Protein AF-A0A7W1KQZ9-F1 (afdb_monomer_lite)

pLDDT: mean 93.73, std 7.87, range [43.22, 98.88]

Sequence (429 aa):
MRDSRAAVDFYFKEILDGYLRNARKTSDSFAVCDFPDGTLLKSCIAKSGKTYVSVARMLPALAAWVAGGREPLTFAVDGHSFNLVEVLRQSFTNAFDPKHPDYWQEARRDKPSQHQVEAALVAWSLWLLGDKLLATLTSAERSNIQAWLASCTHVPERDNNHAWFSAINQATRLALSKRWKEFSGDEEWMLADVKAMDTLAASAGTDGWYSDSKVEFVYDYYNFWTYASHFLYWNRIMGARYPELSARFVKRLKLFLETAPHFFAADGGHVLFGRSLIYRWSVLMPLVEAYAQGMWPHSPGLLHAIVRRNLEFHWRLGAFDKERGKLRENFTPHGSRDIREMYIDNGHPYWCMQAFSLYLLPERDAFWTPREEALPIERADYRIPFKGARMMLVGTKRSGHVRWLQSQNEPRKKVRYRDQYIKFAYSSH

Secondary structure (DSSP, 8-state):
---HHHHHHHHHHHHHHHHHHHHHHH-TTSS--PPTT----TTSB-TTSSBSHHHHHHHHHHHHHHHTT-S-SEEEETTEEEEHHHHHHHHHHHHH-TTSTT---PPPSSS--HHHHHHHHHHHHHHHHTHHHHTTS-HHHHHHHHHHHHHTTSS---SSTHHHHHHHHHHHHHHHTTT-TT----HHHHHHHHHHHHHTBSSTTSSS-B-SSSSS----HHHHHHHHHHHHHHHHHHGGG-HHHHHHHHHHHHHHHHHGGGGB-TTS-B---SS-GGGGGGGGHHHHHHHHTT---S-HHHHHHHHHHHHHHHHHTT-EETTTTEE-TTSSTT--GGGS-TT--TTGGGGGGGGGGGGGS-TT-TTTS--PPPPHHHH--EEEEETTTTEEEEEETTTTEEEEEES----SS-GGGHHHH--SEEE--

Radius of gyration: 20.42 Å; chains: 1; bounding box: 50×48×54 Å

Foldseek 3Di:
DPQLVVLVVVLVVLLVLLQVVQLVVQDPLLQFGDFPVWFADPLQAFLLSGGRLLSLLQLLLLLLCVLLVHDDQWDQHPNDIDRSLVSNLSNQQQCQPPPHSRDRDFADLPDDTCLLVSLLSVLLSCLSCPCVRPVVDDLVSLLSSQRRLVSSQNDDDLFFLSLLSNLSSQLSLCLNCVPRVSGHHDPVSNVSSLVSLVLQFQPPPFQLFGARGNPFLADFLCRLLSSLLSLLSSCVRCCVVPVPSNVSNLVSNLSNLVCLLLQAFQQLFGWQFDALSLLQQSSLLSQLSCVVVVSRPDDLQSNSLNNSSSSVNLVVQQQADSVSSAGDCQSHPPGDVLNHDPPDIRSSNSNNSSSSSNSNDHPPDCNSVDDHDGGPLCVDWDWDQRPRSQWIWTRHNVVRKIKIAHPDHDDPPDPSCCVSTPDRMTISD

Structure (mmCIF, N/CA/C/O backbone):
data_AF-A0A7W1KQZ9-F1
#
_entry.id   AF-A0A7W1KQZ9-F1
#
loop_
_atom_site.group_PDB
_atom_site.id
_atom_site.type_symbol
_atom_site.label_atom_id
_atom_site.label_alt_id
_atom_site.label_comp_id
_atom_site.label_asym_id
_atom_site.label_entity_id
_atom_site.label_seq_id
_atom_site.pdbx_PDB_ins_code
_atom_site.Cartn_x
_atom_site.Cartn_y
_atom_site.Cartn_z
_atom_site.occupancy
_atom_site.B_iso_or_equiv
_atom_site.auth_seq_id
_atom_site.auth_comp_id
_atom_site.auth_asym_id
_atom_site.auth_atom_id
_atom_site.pdbx_PDB_model_num
ATOM 1 N N . MET A 1 1 ? -11.182 -16.379 -23.018 1.00 43.22 1 MET A N 1
ATOM 2 C CA . MET A 1 1 ? -10.742 -15.296 -22.117 1.00 43.22 1 MET A CA 1
ATOM 3 C C . MET A 1 1 ? -11.434 -15.531 -20.791 1.00 43.22 1 MET A C 1
ATOM 5 O O . MET A 1 1 ? -12.653 -15.457 -20.762 1.00 43.22 1 MET A O 1
ATOM 9 N N . ARG A 1 2 ? -10.708 -15.936 -19.737 1.00 48.81 2 ARG A N 1
ATOM 10 C CA . ARG A 1 2 ? -11.266 -15.811 -18.381 1.00 48.81 2 ARG A CA 1
ATOM 11 C C . ARG A 1 2 ? -11.538 -14.324 -18.170 1.00 48.81 2 ARG A C 1
ATOM 13 O O . ARG A 1 2 ? -10.720 -13.521 -18.613 1.00 48.81 2 ARG A O 1
ATOM 20 N N . ASP A 1 3 ? -12.672 -13.988 -17.571 1.00 66.69 3 ASP A N 1
ATOM 21 C CA . ASP A 1 3 ? -12.960 -12.619 -17.157 1.00 66.69 3 ASP A CA 1
ATOM 22 C C . ASP A 1 3 ? -11.773 -12.112 -16.317 1.00 66.69 3 ASP A C 1
ATOM 24 O O . ASP A 1 3 ? -11.438 -12.677 -15.274 1.00 66.69 3 ASP A O 1
ATOM 28 N N . SER A 1 4 ? -11.062 -11.122 -16.848 1.00 68.44 4 SER A N 1
ATOM 29 C CA . SER A 1 4 ? -9.857 -10.513 -16.281 1.00 68.44 4 SER A CA 1
ATOM 30 C C . SER A 1 4 ? -10.096 -10.024 -14.857 1.00 68.44 4 SER A C 1
ATOM 32 O O . SER A 1 4 ? -9.259 -10.212 -13.970 1.00 68.44 4 SER A O 1
ATOM 34 N N . ARG A 1 5 ? -11.291 -9.476 -14.625 1.00 82.88 5 ARG A N 1
ATOM 35 C CA . ARG A 1 5 ? -11.749 -9.033 -13.313 1.00 82.88 5 ARG A CA 1
ATOM 36 C C . ARG A 1 5 ? -11.900 -10.208 -12.356 1.00 82.88 5 ARG A C 1
ATOM 38 O O . ARG A 1 5 ? -11.412 -10.138 -11.233 1.00 82.88 5 ARG A O 1
ATOM 45 N N . ALA A 1 6 ? -12.470 -11.321 -12.820 1.00 83.88 6 ALA A N 1
ATOM 46 C CA . ALA A 1 6 ? -12.679 -12.509 -11.996 1.00 83.88 6 ALA A CA 1
ATOM 47 C C . ALA A 1 6 ? -11.370 -13.092 -11.430 1.00 83.88 6 ALA A C 1
ATOM 49 O O . ALA A 1 6 ? -11.375 -13.633 -10.326 1.00 83.88 6 ALA A O 1
ATOM 50 N N . ALA A 1 7 ? -10.244 -12.963 -12.142 1.00 85.56 7 ALA A N 1
ATOM 51 C CA . ALA A 1 7 ? -8.948 -13.429 -11.645 1.00 85.56 7 ALA A CA 1
ATOM 52 C C . ALA A 1 7 ? -8.425 -12.578 -10.474 1.00 85.56 7 ALA A C 1
ATOM 54 O O . ALA A 1 7 ? -8.003 -13.126 -9.458 1.00 85.56 7 ALA A O 1
ATOM 55 N N . VAL A 1 8 ? -8.468 -11.247 -10.594 1.00 92.12 8 VAL A N 1
ATOM 56 C CA . VAL A 1 8 ? -8.036 -10.332 -9.520 1.00 92.12 8 VAL A CA 1
ATOM 57 C C . VAL A 1 8 ? -8.971 -10.434 -8.314 1.00 92.12 8 VAL A C 1
ATOM 59 O O . VAL A 1 8 ? -8.503 -10.552 -7.178 1.00 92.12 8 VAL A O 1
ATOM 62 N N . ASP A 1 9 ? -10.281 -10.474 -8.571 1.00 94.38 9 ASP A N 1
ATOM 63 C CA . ASP A 1 9 ? -11.315 -10.678 -7.560 1.00 94.38 9 ASP A CA 1
ATOM 64 C C . ASP A 1 9 ? -11.090 -11.970 -6.774 1.00 94.38 9 ASP A C 1
ATOM 66 O O . ASP A 1 9 ? -11.242 -11.970 -5.556 1.00 94.38 9 ASP A O 1
ATOM 70 N N . PHE A 1 10 ? -10.723 -13.065 -7.448 1.00 95.62 10 PHE A N 1
ATOM 71 C CA . PHE A 1 10 ? -10.458 -14.345 -6.795 1.00 95.62 10 PHE A CA 1
ATOM 72 C C . PHE A 1 10 ? -9.357 -14.219 -5.733 1.00 95.62 10 PHE A C 1
ATOM 74 O O . PHE A 1 10 ? -9.575 -14.599 -4.584 1.00 95.62 10 PHE A O 1
ATOM 81 N N . TYR A 1 11 ? -8.207 -13.626 -6.075 1.00 96.75 11 TYR A N 1
ATOM 82 C CA . TYR A 1 11 ? -7.101 -13.474 -5.123 1.00 96.75 11 TYR A CA 1
ATOM 83 C C . TYR A 1 11 ? -7.473 -12.581 -3.938 1.00 96.75 11 TYR A C 1
ATOM 85 O O . TYR A 1 11 ? -7.179 -12.920 -2.793 1.00 96.75 11 TYR A O 1
ATOM 93 N N . PHE A 1 12 ? -8.151 -11.459 -4.197 1.00 97.69 12 PHE A N 1
ATOM 94 C CA . PHE A 1 12 ? -8.630 -10.577 -3.135 1.00 97.69 12 PHE A CA 1
ATOM 95 C C . PHE A 1 12 ? -9.619 -11.288 -2.205 1.00 97.69 12 PHE A C 1
ATOM 97 O O . PHE A 1 12 ? -9.464 -11.219 -0.989 1.00 97.69 12 PHE A O 1
ATOM 104 N N . LYS A 1 13 ? -10.616 -11.981 -2.770 1.00 97.31 13 LYS A N 1
ATOM 105 C CA . LYS A 1 13 ? -11.691 -12.636 -2.014 1.00 97.31 13 LYS A CA 1
ATOM 106 C C . LYS A 1 13 ? -11.172 -13.789 -1.157 1.00 97.31 13 LYS A C 1
ATOM 108 O O . LYS A 1 13 ? -11.596 -13.903 -0.015 1.00 97.31 13 LYS A O 1
ATOM 113 N N . GLU A 1 14 ? -10.218 -14.582 -1.645 1.00 97.88 14 GLU A N 1
ATOM 114 C CA . GLU A 1 14 ? -9.585 -15.639 -0.837 1.00 97.88 14 GLU A CA 1
ATOM 115 C C . GLU A 1 14 ? -8.793 -15.056 0.347 1.00 97.88 14 GLU A C 1
ATOM 117 O O . GLU A 1 14 ? -8.860 -15.575 1.461 1.00 97.88 14 GLU A O 1
ATOM 122 N N . ILE A 1 15 ? -8.072 -13.946 0.137 1.00 98.44 15 ILE A N 1
ATOM 123 C CA . ILE A 1 15 ? -7.356 -13.262 1.223 1.00 98.44 15 ILE A CA 1
ATOM 124 C C . ILE A 1 15 ? -8.344 -12.646 2.221 1.00 98.44 15 ILE A C 1
ATOM 126 O O . ILE A 1 15 ? -8.136 -12.744 3.430 1.00 98.44 15 ILE A O 1
ATOM 130 N N . LEU A 1 16 ? -9.419 -12.031 1.723 1.00 98.50 16 LEU A N 1
ATOM 131 C CA . LEU A 1 16 ? -10.475 -11.438 2.535 1.00 98.50 16 LEU A CA 1
ATOM 132 C C . LEU A 1 16 ? -11.177 -12.487 3.405 1.00 98.50 16 LEU A C 1
ATOM 134 O O . LEU A 1 16 ? -11.360 -12.249 4.594 1.00 98.50 16 LEU A O 1
ATOM 138 N N . ASP A 1 17 ? -11.521 -13.642 2.837 1.00 98.12 17 ASP A N 1
ATOM 139 C CA . ASP A 1 17 ? -12.097 -14.780 3.559 1.00 98.12 17 ASP A CA 1
ATOM 140 C C . ASP A 1 17 ? -11.186 -15.218 4.718 1.00 98.12 17 ASP A C 1
ATOM 142 O O . ASP A 1 17 ? -11.606 -15.252 5.877 1.00 98.12 17 ASP A O 1
ATOM 146 N N . GLY A 1 18 ? -9.899 -15.442 4.429 1.00 98.31 18 GLY A N 1
ATOM 147 C CA . GLY A 1 18 ? -8.902 -15.779 5.443 1.00 98.31 18 GLY A CA 1
ATOM 148 C C . GLY A 1 18 ? -8.746 -14.708 6.527 1.00 98.31 18 GLY A C 1
ATOM 149 O O . GLY A 1 18 ? -8.662 -15.035 7.714 1.00 98.31 18 GLY A O 1
ATOM 150 N N . TYR A 1 19 ? -8.753 -13.431 6.143 1.00 98.62 19 TYR A N 1
ATOM 151 C CA . TYR A 1 19 ? -8.694 -12.312 7.078 1.00 98.62 19 TYR A CA 1
ATOM 152 C C . TYR A 1 19 ? -9.928 -12.247 7.981 1.00 98.62 19 TYR A C 1
ATOM 154 O O . TYR A 1 19 ? -9.767 -12.206 9.195 1.00 98.62 19 TYR A O 1
ATOM 162 N N . LEU A 1 20 ? -11.145 -12.279 7.429 1.00 98.44 20 LEU A N 1
ATOM 163 C CA . LEU A 1 20 ? -12.385 -12.163 8.207 1.00 98.44 20 LEU A CA 1
ATOM 164 C C . LEU A 1 20 ? -12.542 -13.319 9.201 1.00 98.44 20 LEU A C 1
ATOM 166 O O . LEU A 1 20 ? -12.874 -13.083 10.365 1.00 98.44 20 LEU A O 1
ATOM 170 N N . ARG A 1 21 ? -12.216 -14.547 8.772 1.00 97.88 21 ARG A N 1
ATOM 171 C CA . ARG A 1 21 ? -12.151 -15.731 9.641 1.00 97.88 21 ARG A CA 1
ATOM 172 C C . ARG A 1 21 ? -11.222 -15.498 10.834 1.00 97.88 21 ARG A C 1
ATOM 174 O O . ARG A 1 21 ? -11.617 -15.692 11.984 1.00 97.88 21 ARG A O 1
ATOM 181 N N . ASN A 1 22 ? -9.982 -15.083 10.570 1.00 98.50 22 ASN A N 1
ATOM 182 C CA . ASN A 1 22 ? -8.967 -14.920 11.611 1.00 98.50 22 ASN A CA 1
ATOM 183 C C . ASN A 1 22 ? -9.210 -13.688 12.496 1.00 98.50 22 ASN A C 1
ATOM 185 O O . ASN A 1 22 ? -9.007 -13.768 13.708 1.00 98.50 22 ASN A O 1
ATOM 189 N N . ALA A 1 23 ? -9.701 -12.583 11.935 1.00 98.19 23 ALA A N 1
ATOM 190 C CA . ALA A 1 23 ? -10.053 -11.379 12.680 1.00 98.19 23 ALA A CA 1
ATOM 191 C C . ALA A 1 23 ? -11.159 -11.685 13.695 1.00 98.19 23 ALA A C 1
ATOM 193 O O . ALA A 1 23 ? -10.961 -11.458 14.886 1.00 98.19 23 ALA A O 1
ATOM 194 N N . ARG A 1 24 ? -12.252 -12.329 13.260 1.00 97.06 24 ARG A N 1
ATOM 195 C CA . ARG A 1 24 ? -13.345 -12.744 14.154 1.00 97.06 24 ARG A CA 1
ATOM 196 C C . ARG A 1 24 ? -12.874 -13.708 15.241 1.00 97.06 24 ARG A C 1
ATOM 198 O O . ARG A 1 24 ? -13.235 -13.547 16.400 1.00 97.06 24 ARG A O 1
ATOM 205 N N . LYS A 1 25 ? -12.035 -14.689 14.890 1.00 97.44 25 LYS A N 1
ATOM 206 C CA . LYS A 1 25 ? -11.445 -15.619 15.869 1.00 97.44 25 LYS A CA 1
ATOM 207 C C . LYS A 1 25 ? -10.564 -14.901 16.901 1.00 97.44 25 LYS A C 1
ATOM 209 O O . LYS A 1 25 ? -10.449 -15.359 18.034 1.00 97.44 25 LYS A O 1
ATOM 214 N N . THR A 1 26 ? -9.927 -13.801 16.506 1.00 98.00 26 THR A N 1
ATOM 215 C CA . THR A 1 26 ? -9.038 -13.015 17.367 1.00 98.00 26 THR A CA 1
ATOM 216 C C . THR A 1 26 ? -9.824 -12.111 18.314 1.00 98.00 26 THR A C 1
ATOM 218 O O . THR A 1 26 ? -9.519 -12.049 19.509 1.00 98.00 26 THR A O 1
ATOM 221 N N . SER A 1 27 ? -10.801 -11.370 17.791 1.00 97.19 27 SER A N 1
ATOM 222 C CA . SER A 1 27 ? -11.651 -10.458 18.556 1.00 97.19 27 SER A CA 1
ATOM 223 C C . SER A 1 27 ? -12.900 -10.072 17.762 1.00 97.19 27 SER A C 1
ATOM 225 O O . SER A 1 27 ? -12.811 -9.785 16.569 1.00 97.19 27 SER A O 1
ATOM 227 N N . ASP A 1 28 ? -14.044 -9.942 18.437 1.00 93.00 28 ASP A N 1
ATOM 228 C CA . ASP A 1 28 ? -15.281 -9.419 17.832 1.00 93.00 28 ASP A CA 1
ATOM 229 C C . ASP A 1 28 ? -15.193 -7.923 17.466 1.00 93.00 28 ASP A C 1
ATOM 231 O O . ASP A 1 28 ? -16.099 -7.379 16.841 1.00 93.00 28 ASP A O 1
ATOM 235 N N . SER A 1 29 ? -14.106 -7.241 17.842 1.00 97.25 29 SER A N 1
ATOM 236 C CA . SER A 1 29 ? -13.918 -5.809 17.592 1.00 97.25 29 SER A CA 1
ATOM 237 C C . SER A 1 29 ? -13.455 -5.464 16.176 1.00 97.25 29 SER A C 1
ATOM 239 O O . SER A 1 29 ? -13.554 -4.300 15.784 1.00 97.25 29 SER A O 1
ATOM 241 N N . PHE A 1 30 ? -12.874 -6.430 15.452 1.00 98.25 30 PHE A N 1
ATOM 242 C CA . PHE A 1 30 ? -12.133 -6.234 14.195 1.00 98.25 30 PHE A CA 1
ATOM 243 C C . PHE A 1 30 ? -11.003 -5.189 14.255 1.00 98.25 30 PHE A C 1
ATOM 245 O O . PHE A 1 30 ? -10.480 -4.790 13.215 1.00 98.25 30 PHE A O 1
ATOM 252 N N . ALA A 1 31 ? -10.591 -4.747 15.446 1.00 98.56 31 ALA A N 1
ATOM 253 C CA . ALA A 1 31 ? -9.458 -3.840 15.624 1.00 98.56 31 ALA A CA 1
ATOM 254 C C . ALA A 1 31 ? -8.115 -4.586 15.663 1.00 98.56 31 ALA A C 1
ATOM 256 O O . ALA A 1 31 ? -7.066 -3.980 15.484 1.00 98.56 31 ALA A O 1
ATOM 257 N N . VAL A 1 32 ? -8.123 -5.901 15.875 1.00 98.75 32 VAL A N 1
ATOM 258 C CA . VAL A 1 32 ? -6.921 -6.743 15.951 1.00 98.75 32 VAL A CA 1
ATOM 259 C C . VAL A 1 32 ? -7.143 -8.068 15.225 1.00 98.75 32 VAL A C 1
ATOM 261 O O . VAL A 1 32 ? -8.269 -8.556 15.147 1.00 98.75 32 VAL A O 1
ATOM 264 N N . CYS A 1 33 ? -6.074 -8.659 14.693 1.00 98.56 33 CYS A N 1
ATOM 265 C CA . CYS A 1 33 ? -6.129 -9.944 13.997 1.00 98.56 33 CYS A CA 1
ATOM 266 C C . CYS A 1 33 ? -4.799 -10.698 14.131 1.00 98.56 33 CYS A C 1
ATOM 268 O O . CYS A 1 33 ? -3.789 -10.305 13.545 1.00 98.56 33 CYS A O 1
ATOM 270 N N . ASP A 1 34 ? -4.812 -11.827 14.830 1.00 98.31 34 ASP A N 1
ATOM 271 C CA . ASP A 1 34 ? -3.669 -12.719 14.951 1.00 98.31 34 ASP A CA 1
ATOM 272 C C . ASP A 1 34 ? -3.818 -13.880 13.974 1.00 98.31 34 ASP A C 1
ATOM 274 O O . ASP A 1 34 ? -4.737 -14.695 14.053 1.00 98.31 34 ASP A O 1
ATOM 278 N N . PHE A 1 35 ? -2.880 -13.979 13.035 1.00 97.88 35 PHE A N 1
ATOM 279 C CA . PHE A 1 35 ? -2.848 -15.115 12.124 1.00 97.88 35 PHE A CA 1
ATOM 280 C C . PHE A 1 35 ? -2.197 -16.340 12.784 1.00 97.88 35 PHE A C 1
ATOM 282 O O . PHE A 1 35 ? -1.162 -16.176 13.443 1.00 97.88 35 PHE A O 1
ATOM 289 N N . PRO A 1 36 ? -2.704 -17.565 12.532 1.00 96.62 36 PRO A N 1
ATOM 290 C CA . PRO A 1 36 ? -2.141 -18.806 13.058 1.00 96.62 36 PRO A CA 1
ATOM 291 C C . PRO A 1 36 ? -0.635 -18.922 12.806 1.00 96.62 36 PRO A C 1
ATOM 293 O O . PRO A 1 36 ? -0.137 -18.574 11.726 1.00 96.62 36 PRO A O 1
ATOM 296 N N . ASP A 1 37 ? 0.090 -19.373 13.831 1.00 93.94 37 ASP A N 1
ATOM 297 C CA . ASP A 1 37 ? 1.554 -19.497 13.860 1.00 93.94 37 ASP A CA 1
ATOM 298 C C . ASP A 1 37 ? 2.302 -18.187 13.534 1.00 93.94 37 ASP A C 1
ATOM 300 O O . ASP A 1 37 ? 3.482 -18.195 13.184 1.00 93.94 37 ASP A O 1
ATOM 304 N N . GLY A 1 38 ? 1.627 -17.039 13.585 1.00 94.56 38 GLY A N 1
ATOM 305 C CA . GLY A 1 38 ? 2.190 -15.748 13.220 1.00 94.56 38 GLY A CA 1
ATOM 306 C C . GLY A 1 38 ? 3.306 -15.288 14.152 1.00 94.56 38 GLY A C 1
ATOM 307 O O . GLY A 1 38 ? 3.242 -15.510 15.357 1.00 94.56 38 GLY A O 1
ATOM 308 N N . THR A 1 39 ? 4.338 -14.624 13.623 1.00 95.50 39 THR A N 1
ATOM 309 C CA . THR A 1 39 ? 5.242 -13.867 14.499 1.00 95.50 39 THR A CA 1
ATOM 310 C C . THR A 1 39 ? 4.494 -12.682 15.095 1.00 95.50 39 THR A C 1
ATOM 312 O O . THR A 1 39 ? 3.793 -11.973 14.380 1.00 95.50 39 THR A O 1
ATOM 315 N N . LEU A 1 40 ? 4.678 -12.465 16.397 1.00 95.62 40 LEU A N 1
ATOM 316 C CA . LEU A 1 40 ? 4.142 -11.326 17.135 1.00 95.62 40 LEU A CA 1
ATOM 317 C C . LEU A 1 40 ? 5.302 -10.439 17.584 1.00 95.62 40 LEU A C 1
ATOM 319 O O . LEU A 1 40 ? 6.302 -10.934 18.112 1.00 95.62 40 LEU A O 1
ATOM 323 N N . LEU A 1 41 ? 5.171 -9.128 17.395 1.00 96.19 41 LEU A N 1
ATOM 324 C CA . LEU A 1 41 ? 6.164 -8.148 17.829 1.00 96.19 41 LEU A CA 1
ATOM 325 C C . LEU A 1 41 ? 5.541 -7.165 18.810 1.00 96.19 41 LEU A C 1
ATOM 327 O O . LEU A 1 41 ? 4.501 -6.582 18.535 1.00 96.19 41 LEU A O 1
ATOM 331 N N . LYS A 1 42 ? 6.232 -6.895 19.924 1.00 93.94 42 LYS A N 1
ATOM 332 C CA . LYS A 1 42 ? 5.755 -5.961 20.963 1.00 93.94 42 LYS A CA 1
ATOM 333 C C . LYS A 1 42 ? 5.477 -4.544 20.447 1.00 93.94 42 LYS A C 1
ATOM 335 O O . LYS A 1 42 ? 4.721 -3.812 21.067 1.00 93.94 42 LYS A O 1
ATOM 340 N N . SER A 1 43 ? 6.106 -4.136 19.346 1.00 93.12 43 SER A N 1
ATOM 341 C CA . SER A 1 43 ? 5.864 -2.838 18.707 1.00 93.12 43 SER A CA 1
ATOM 342 C C . SER A 1 43 ? 4.584 -2.789 17.864 1.00 93.12 43 SER A C 1
ATOM 344 O O . SER A 1 43 ? 4.218 -1.708 17.416 1.00 93.12 43 SER A O 1
ATOM 346 N N . CYS A 1 44 ? 3.936 -3.933 17.636 1.00 96.50 44 CYS A N 1
ATOM 347 C CA . CYS A 1 44 ? 2.839 -4.121 16.684 1.00 96.50 44 CYS A CA 1
ATOM 348 C C . CYS A 1 44 ? 1.551 -4.648 17.349 1.00 96.50 44 CYS A C 1
ATOM 350 O O . CYS A 1 44 ? 0.631 -5.081 16.655 1.00 96.50 44 CYS A O 1
ATOM 352 N N . ILE A 1 45 ? 1.482 -4.623 18.686 1.00 97.12 45 ILE A N 1
ATOM 353 C CA . ILE A 1 45 ? 0.343 -5.121 19.468 1.00 97.12 45 ILE A CA 1
ATOM 354 C C . ILE A 1 45 ? -0.474 -3.985 20.088 1.00 97.12 45 ILE A C 1
ATOM 356 O O . ILE A 1 45 ? 0.070 -2.969 20.522 1.00 97.12 45 ILE A O 1
ATOM 360 N N . ALA A 1 46 ? -1.787 -4.185 20.136 1.00 98.12 46 ALA A N 1
ATOM 361 C CA . ALA A 1 46 ? -2.728 -3.335 20.849 1.00 98.12 46 ALA A CA 1
ATOM 362 C C . ALA A 1 46 ? -2.624 -3.549 22.370 1.00 98.12 46 ALA A C 1
ATOM 364 O O . ALA A 1 46 ? -1.889 -4.416 22.854 1.00 98.12 46 ALA A O 1
ATOM 365 N N . LYS A 1 47 ? -3.411 -2.793 23.140 1.00 98.00 47 LYS A N 1
ATOM 366 C CA . LYS A 1 47 ? -3.518 -2.917 24.604 1.00 98.00 47 LYS A CA 1
ATOM 367 C C . LYS A 1 47 ? -3.856 -4.345 25.065 1.00 98.00 47 LYS A C 1
ATOM 369 O O . LYS A 1 47 ? -3.391 -4.767 26.120 1.00 98.00 47 LYS A O 1
ATOM 374 N N . SER A 1 48 ? -4.602 -5.104 24.265 1.00 97.81 48 SER A N 1
ATOM 375 C CA . SER A 1 48 ? -4.959 -6.504 24.526 1.00 97.81 48 SER A CA 1
ATOM 376 C C . SER A 1 48 ? -3.820 -7.504 24.302 1.00 97.81 48 SER A C 1
ATOM 378 O O . SER A 1 48 ? -3.982 -8.684 24.602 1.00 97.81 48 SER A O 1
ATOM 380 N N . GLY A 1 49 ? -2.678 -7.064 23.765 1.00 97.44 49 GLY A N 1
ATOM 381 C CA . GLY A 1 49 ? -1.551 -7.926 23.408 1.00 97.44 49 GLY A CA 1
ATOM 382 C C . GLY A 1 49 ? -1.669 -8.609 22.041 1.00 97.44 49 GLY A C 1
ATOM 383 O O . GLY A 1 49 ? -0.766 -9.353 21.668 1.00 97.44 49 GLY A O 1
ATOM 384 N N . LYS A 1 50 ? -2.747 -8.336 21.297 1.00 98.12 50 LYS A N 1
ATOM 385 C CA . LYS A 1 50 ? -3.038 -8.885 19.961 1.00 98.12 50 LYS A CA 1
ATOM 386 C C . LYS A 1 50 ? -2.542 -7.947 18.861 1.00 98.12 50 LYS A C 1
ATOM 388 O O . LYS A 1 50 ? -2.471 -6.734 19.076 1.00 98.12 50 LYS A O 1
ATOM 393 N N . THR A 1 51 ? -2.216 -8.472 17.684 1.00 97.94 51 THR A N 1
ATOM 394 C CA . THR A 1 51 ? -1.629 -7.679 16.597 1.00 97.94 51 THR A CA 1
ATOM 395 C C . THR A 1 51 ? -2.632 -6.716 15.961 1.00 97.94 51 THR A C 1
ATOM 397 O O . THR A 1 51 ? -3.710 -7.125 15.528 1.00 97.94 51 THR A O 1
ATOM 400 N N . TYR A 1 52 ? -2.238 -5.446 15.820 1.00 98.38 52 TYR A N 1
ATOM 401 C CA . TYR A 1 52 ? -3.023 -4.432 15.105 1.00 98.38 52 TYR A CA 1
ATOM 402 C C . TYR A 1 52 ? -2.568 -4.193 13.659 1.00 98.38 52 TYR A C 1
ATOM 404 O O . TYR A 1 52 ? -3.368 -3.798 12.812 1.00 98.38 52 TYR A O 1
ATOM 412 N N . VAL A 1 53 ? -1.291 -4.439 13.337 1.00 97.56 53 VAL A N 1
ATOM 413 C CA . VAL A 1 53 ? -0.748 -4.113 12.003 1.00 97.56 53 VAL A CA 1
ATOM 414 C C . VAL A 1 53 ? -1.360 -4.971 10.889 1.00 97.56 53 VAL A C 1
ATOM 416 O O . VAL A 1 53 ? -1.438 -4.537 9.744 1.00 97.56 53 VAL A O 1
ATOM 419 N N . SER A 1 54 ? -1.849 -6.170 11.216 1.00 96.75 54 SER A N 1
ATOM 420 C CA . SER A 1 54 ? -2.623 -7.031 10.312 1.00 96.75 54 SER A CA 1
ATOM 421 C C . SER A 1 54 ? -3.929 -6.371 9.870 1.00 96.75 54 SER A C 1
ATOM 423 O O . SER A 1 54 ? -4.270 -6.419 8.690 1.00 96.75 54 SER A O 1
ATOM 425 N N . VAL A 1 55 ? -4.623 -5.705 10.796 1.00 98.62 55 VAL A N 1
ATOM 426 C CA . VAL A 1 55 ? -5.832 -4.928 10.510 1.00 98.62 55 VAL A CA 1
ATOM 427 C C . VAL A 1 55 ? -5.468 -3.670 9.736 1.00 98.62 55 VAL A C 1
ATOM 429 O O . VAL A 1 55 ? -6.010 -3.457 8.653 1.00 98.62 55 VAL A O 1
ATOM 432 N N . ALA A 1 56 ? -4.496 -2.885 10.220 1.00 98.50 56 ALA A N 1
ATOM 433 C CA . ALA A 1 56 ? -4.061 -1.643 9.572 1.00 98.50 56 ALA A CA 1
ATOM 434 C C . ALA A 1 56 ? -3.729 -1.828 8.083 1.00 98.50 56 ALA A C 1
ATOM 436 O O . ALA A 1 56 ? -4.102 -1.002 7.252 1.00 98.50 56 ALA A O 1
ATOM 437 N N . ARG A 1 57 ? -3.082 -2.946 7.734 1.00 97.81 57 ARG A N 1
ATOM 438 C CA . ARG A 1 57 ? -2.640 -3.247 6.365 1.00 97.81 57 ARG A CA 1
ATOM 439 C C . ARG A 1 57 ? -3.735 -3.826 5.472 1.00 97.81 57 ARG A C 1
ATOM 441 O O . ARG A 1 57 ? -3.589 -3.791 4.255 1.00 97.81 57 ARG A O 1
ATOM 448 N N . MET A 1 58 ? -4.850 -4.279 6.043 1.00 98.56 58 MET A N 1
ATOM 449 C CA . MET A 1 58 ? -6.058 -4.624 5.288 1.00 98.56 58 MET A CA 1
ATOM 450 C C . MET A 1 58 ? -6.919 -3.400 4.962 1.00 98.56 58 MET A C 1
ATOM 452 O O . MET A 1 58 ? -7.570 -3.391 3.913 1.00 98.56 58 MET A O 1
ATOM 456 N N . LEU A 1 59 ? -6.905 -2.362 5.813 1.00 98.75 59 LEU A N 1
ATOM 457 C CA . LEU A 1 59 ? -7.775 -1.187 5.666 1.00 98.75 59 LEU A CA 1
ATOM 458 C C . LEU A 1 59 ? -7.750 -0.569 4.256 1.00 98.75 59 LEU A C 1
ATOM 460 O O . LEU A 1 59 ? -8.841 -0.359 3.724 1.00 98.75 59 LEU A O 1
ATOM 464 N N . PRO A 1 60 ? -6.591 -0.344 3.594 1.00 98.31 60 PRO A N 1
ATOM 465 C CA . PRO A 1 60 ? -6.573 0.302 2.281 1.00 98.31 60 PRO A CA 1
ATOM 466 C C . PRO A 1 60 ? -7.369 -0.450 1.215 1.00 98.31 60 PRO A C 1
ATOM 468 O O . PRO A 1 60 ? -8.067 0.171 0.418 1.00 98.31 60 PRO A O 1
ATOM 471 N N . ALA A 1 61 ? -7.295 -1.784 1.205 1.00 98.50 61 ALA A N 1
ATOM 472 C CA . ALA A 1 61 ? -7.988 -2.602 0.215 1.00 98.50 61 ALA A CA 1
ATOM 473 C C . ALA A 1 61 ? -9.498 -2.649 0.470 1.00 98.50 61 ALA A C 1
ATOM 475 O O . ALA A 1 61 ? -10.288 -2.520 -0.464 1.00 98.50 61 ALA A O 1
ATOM 476 N N . LEU A 1 62 ? -9.899 -2.785 1.739 1.00 98.69 62 LEU A N 1
ATOM 477 C CA . LEU A 1 62 ? -11.307 -2.747 2.140 1.00 98.69 62 LEU A CA 1
ATOM 478 C C . LEU A 1 62 ? -11.925 -1.375 1.844 1.00 98.69 62 LEU A C 1
ATOM 480 O O . LEU A 1 62 ? -13.014 -1.285 1.278 1.00 98.69 62 LEU A O 1
ATOM 484 N N . ALA A 1 63 ? -11.205 -0.301 2.176 1.00 98.69 63 ALA A N 1
ATOM 485 C CA . ALA A 1 63 ? -11.619 1.062 1.884 1.00 98.69 63 ALA A CA 1
ATOM 486 C C . ALA A 1 63 ? -11.723 1.305 0.375 1.00 98.69 63 ALA A C 1
ATOM 488 O O . ALA A 1 63 ? -12.706 1.888 -0.067 1.00 98.69 63 ALA A O 1
ATOM 489 N N . ALA A 1 64 ? -10.770 0.818 -0.426 1.00 98.38 64 ALA A N 1
ATOM 490 C CA . ALA A 1 64 ? -10.825 0.916 -1.884 1.00 98.38 64 ALA A CA 1
ATOM 491 C C . ALA A 1 64 ? -12.017 0.157 -2.487 1.00 98.38 64 ALA A C 1
ATOM 493 O O . ALA A 1 64 ? -12.660 0.676 -3.397 1.00 98.38 64 ALA A O 1
ATOM 494 N N . TRP A 1 65 ? -12.348 -1.030 -1.967 1.00 98.19 65 TRP A N 1
ATOM 495 C CA . TRP A 1 65 ? -13.535 -1.789 -2.376 1.00 98.19 65 TRP 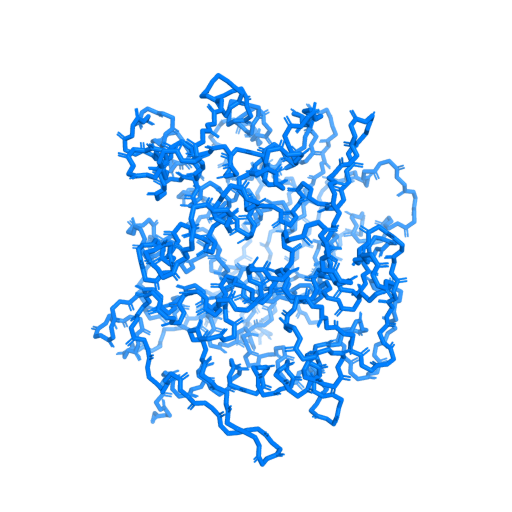A CA 1
ATOM 496 C C . TRP A 1 65 ? -14.824 -0.990 -2.134 1.00 98.19 65 TRP A C 1
ATOM 498 O O . TRP A 1 65 ? -15.620 -0.788 -3.052 1.00 98.19 65 TRP A O 1
ATOM 508 N N . VAL A 1 66 ? -15.000 -0.472 -0.915 1.00 98.12 66 VAL A N 1
ATOM 509 C CA . VAL A 1 66 ? -16.196 0.291 -0.522 1.00 98.12 66 VAL A CA 1
ATOM 510 C C . VAL A 1 66 ? -16.271 1.646 -1.234 1.00 98.12 66 VAL A C 1
ATOM 512 O O . VAL A 1 66 ? -17.318 2.016 -1.767 1.00 98.12 66 VAL A O 1
ATOM 515 N N . ALA A 1 67 ? -15.172 2.401 -1.268 1.00 97.50 67 ALA A N 1
ATOM 516 C CA . ALA A 1 67 ? -15.111 3.709 -1.920 1.00 97.50 67 ALA A CA 1
ATOM 517 C C . ALA A 1 67 ? -15.273 3.597 -3.442 1.00 97.50 67 ALA A C 1
ATOM 519 O O . ALA A 1 67 ? -15.915 4.451 -4.051 1.00 97.50 67 ALA A O 1
ATOM 520 N N . GLY A 1 68 ? -14.752 2.521 -4.037 1.00 95.94 68 GLY A N 1
ATOM 521 C CA . GLY A 1 68 ? -14.918 2.180 -5.448 1.00 95.94 68 GLY A CA 1
ATOM 522 C C . GLY A 1 68 ? -16.305 1.648 -5.820 1.00 95.94 68 GLY A C 1
ATOM 523 O O . GLY A 1 68 ? -16.540 1.380 -6.995 1.00 95.94 68 GLY A O 1
ATOM 524 N N . GLY A 1 69 ? -17.217 1.487 -4.851 1.00 95.31 69 GLY A N 1
ATOM 525 C CA . GLY A 1 69 ? -18.587 1.027 -5.092 1.00 95.31 69 GLY A CA 1
ATOM 526 C C . GLY A 1 69 ? -18.671 -0.420 -5.578 1.00 95.31 69 GLY A C 1
ATOM 527 O O . GLY A 1 69 ? -19.505 -0.731 -6.422 1.00 95.31 69 GLY A O 1
ATOM 528 N N . ARG A 1 70 ? -17.772 -1.290 -5.104 1.00 94.88 70 ARG A N 1
ATOM 529 C CA . ARG A 1 70 ? -17.722 -2.697 -5.515 1.00 94.88 70 ARG A CA 1
ATOM 530 C C . ARG A 1 70 ? -18.742 -3.545 -4.769 1.00 94.88 70 ARG A C 1
ATOM 532 O O . ARG A 1 70 ? -18.978 -3.349 -3.580 1.00 94.88 70 ARG A O 1
ATOM 539 N N . GLU A 1 71 ? -19.258 -4.550 -5.469 1.00 93.81 71 GLU A N 1
ATOM 540 C CA . GLU A 1 71 ? -20.191 -5.541 -4.937 1.00 93.81 71 GLU A CA 1
ATOM 541 C C . GLU A 1 71 ? -19.604 -6.967 -4.987 1.00 93.81 71 GLU A C 1
ATOM 543 O O . GLU A 1 71 ? -18.808 -7.283 -5.881 1.00 93.81 71 GLU A O 1
ATOM 548 N N . PRO A 1 72 ? -19.988 -7.856 -4.051 1.00 96.00 72 PRO A N 1
ATOM 549 C CA . PRO A 1 72 ? -20.905 -7.597 -2.938 1.00 96.00 72 PRO A CA 1
ATOM 550 C C . PRO A 1 72 ? -20.250 -6.781 -1.806 1.00 96.00 72 PRO A C 1
ATOM 552 O O . PRO A 1 72 ? -19.034 -6.824 -1.624 1.00 96.00 72 PRO A O 1
ATOM 555 N N . LEU A 1 73 ? -21.051 -6.071 -1.007 1.00 97.38 73 LEU A N 1
ATOM 556 C CA . LEU A 1 73 ? -20.604 -5.501 0.279 1.00 97.38 73 LEU A CA 1
ATOM 557 C C . LEU A 1 73 ? -20.650 -6.499 1.444 1.00 97.38 73 LEU A C 1
ATOM 559 O O . LEU A 1 73 ? -20.027 -6.261 2.481 1.00 97.38 73 LEU A O 1
ATOM 563 N N . THR A 1 74 ? -21.381 -7.601 1.282 1.00 98.12 74 THR A N 1
ATOM 564 C CA . THR A 1 74 ? -21.561 -8.631 2.307 1.00 98.12 74 THR A CA 1
ATOM 565 C C . THR A 1 74 ? -20.955 -9.957 1.861 1.00 98.12 74 THR A C 1
ATOM 567 O O . THR A 1 74 ? -21.252 -10.450 0.775 1.00 98.12 74 THR A O 1
ATOM 570 N N . PHE A 1 75 ? -20.134 -10.548 2.727 1.00 97.56 75 PHE A N 1
ATOM 571 C CA . PHE A 1 75 ? -19.408 -11.792 2.484 1.00 97.56 75 PHE A CA 1
ATOM 572 C C . PHE A 1 75 ? -19.802 -12.842 3.520 1.00 97.56 75 PHE A C 1
ATOM 574 O O . PHE A 1 75 ? -19.871 -12.541 4.711 1.00 97.56 75 PHE A O 1
ATOM 581 N N . ALA A 1 76 ? -20.047 -14.071 3.070 1.00 97.19 76 ALA A N 1
ATOM 582 C CA . ALA A 1 76 ? -20.290 -15.209 3.946 1.00 97.19 76 ALA A CA 1
ATOM 583 C C . ALA A 1 76 ? -18.982 -15.983 4.155 1.00 97.19 76 ALA A C 1
ATOM 585 O O . ALA A 1 76 ? -18.417 -16.486 3.187 1.00 97.19 76 ALA A O 1
ATOM 586 N N . VAL A 1 77 ? -18.515 -16.075 5.401 1.00 95.50 77 VAL A N 1
ATOM 587 C CA . VAL A 1 77 ? -17.278 -16.773 5.789 1.00 95.50 77 VAL A CA 1
ATOM 588 C C . VAL A 1 77 ? -17.581 -17.643 7.005 1.00 95.50 77 VAL A C 1
ATOM 590 O O . VAL A 1 77 ? -18.092 -17.146 8.007 1.00 95.50 77 VAL A O 1
ATOM 593 N N . ASP A 1 78 ? -17.306 -18.945 6.908 1.00 92.69 78 ASP A N 1
ATOM 594 C CA . ASP A 1 78 ? -17.522 -19.942 7.971 1.00 92.69 78 ASP A CA 1
ATOM 595 C C . ASP A 1 78 ? -18.914 -19.863 8.641 1.00 92.69 78 ASP A C 1
ATOM 597 O O . ASP A 1 78 ? -19.053 -19.952 9.858 1.00 92.69 78 ASP A O 1
ATOM 601 N N . GLY A 1 79 ? -19.968 -19.655 7.842 1.00 93.38 79 GLY A N 1
ATOM 602 C CA . GLY A 1 79 ? -21.352 -19.556 8.329 1.00 93.38 79 GLY A CA 1
ATOM 603 C C . GLY A 1 79 ? -21.732 -18.203 8.949 1.00 93.38 79 GLY A C 1
ATOM 604 O O . GLY A 1 79 ? -22.872 -18.029 9.378 1.00 93.38 79 GLY A O 1
ATOM 605 N N . HIS A 1 80 ? -20.821 -17.229 8.965 1.00 95.62 80 HIS A N 1
ATOM 606 C CA . HIS A 1 80 ? -21.075 -15.863 9.417 1.00 95.62 80 HIS A CA 1
ATOM 607 C C . HIS A 1 80 ? -21.145 -14.884 8.242 1.00 95.62 80 HIS A C 1
ATOM 609 O O . HIS A 1 80 ? -20.453 -15.041 7.241 1.00 95.62 80 HIS A O 1
ATOM 615 N N . SER A 1 81 ? -21.976 -13.852 8.383 1.00 97.31 81 SER A N 1
ATOM 616 C CA . SER A 1 81 ? -22.138 -12.786 7.394 1.00 97.31 81 SER A CA 1
ATOM 617 C C . SER A 1 81 ? -21.398 -11.530 7.848 1.00 97.31 81 SER A C 1
ATOM 619 O O . SER A 1 81 ? -21.620 -11.050 8.959 1.00 97.31 81 SER A O 1
ATOM 621 N N . PHE A 1 82 ? -20.528 -10.999 6.993 1.00 98.06 82 PHE A N 1
ATOM 622 C CA . PHE A 1 82 ? -19.707 -9.821 7.260 1.00 98.06 82 PHE A CA 1
ATOM 623 C C . PHE A 1 82 ? -20.027 -8.735 6.243 1.00 98.06 82 PHE A C 1
ATOM 625 O O . PHE A 1 82 ? -19.758 -8.901 5.054 1.00 98.06 82 PHE A O 1
ATOM 632 N N . ASN A 1 83 ? -20.570 -7.610 6.703 1.00 97.94 83 ASN A N 1
ATOM 633 C CA . ASN A 1 83 ? -20.707 -6.419 5.875 1.00 97.94 83 ASN A CA 1
ATOM 634 C C . ASN A 1 83 ? -19.432 -5.572 5.989 1.00 97.94 83 ASN A C 1
ATOM 636 O O . ASN A 1 83 ? -19.070 -5.159 7.089 1.00 97.94 83 ASN A O 1
ATOM 640 N N . LEU A 1 84 ? -18.752 -5.300 4.872 1.00 97.88 84 LEU A N 1
ATOM 641 C CA . LEU A 1 84 ? -17.456 -4.612 4.897 1.00 97.88 84 LEU A CA 1
ATOM 642 C C . LEU A 1 84 ? -17.529 -3.178 5.431 1.00 97.88 84 LEU A C 1
ATOM 644 O O . LEU A 1 84 ? -16.557 -2.715 6.022 1.00 97.88 84 LEU A O 1
ATOM 648 N N . VAL A 1 85 ? -18.659 -2.485 5.259 1.00 97.81 85 VAL A N 1
ATOM 649 C CA . VAL A 1 85 ? -18.849 -1.139 5.823 1.00 97.81 85 VAL A CA 1
ATOM 650 C C . VAL A 1 85 ? -18.885 -1.213 7.347 1.00 97.81 85 VAL A C 1
ATOM 652 O O . VAL A 1 85 ? -18.220 -0.422 8.008 1.00 97.81 85 VAL A O 1
ATOM 655 N N . GLU A 1 86 ? -19.593 -2.198 7.904 1.00 97.88 86 GLU A N 1
ATOM 656 C CA . GLU A 1 86 ? -19.655 -2.403 9.354 1.00 97.88 86 GLU A CA 1
ATOM 657 C C . GLU A 1 86 ? -18.321 -2.896 9.923 1.00 97.88 86 GLU A C 1
ATOM 659 O O . GLU A 1 86 ? -17.883 -2.383 10.947 1.00 97.88 86 GLU A O 1
ATOM 664 N N . VAL A 1 87 ? -17.631 -3.816 9.236 1.00 98.31 87 VAL A N 1
ATOM 665 C CA . VAL A 1 87 ? -16.281 -4.258 9.631 1.00 98.31 87 VAL A CA 1
ATOM 666 C C . VAL A 1 87 ? -15.333 -3.063 9.700 1.00 98.31 87 VAL A C 1
ATOM 668 O O . VAL A 1 87 ? -14.660 -2.880 10.709 1.00 98.31 87 VAL A O 1
ATOM 671 N N . LEU A 1 88 ? -15.316 -2.205 8.673 1.00 98.56 88 LEU A N 1
ATOM 672 C CA . LEU A 1 88 ? -14.517 -0.979 8.683 1.00 98.56 88 LEU A CA 1
ATOM 673 C C . LEU A 1 88 ? -14.928 -0.050 9.827 1.00 98.56 88 LEU A C 1
ATOM 675 O O . LEU A 1 88 ? -14.063 0.430 10.557 1.00 98.56 88 LEU A O 1
ATOM 679 N N . ARG A 1 89 ? -16.231 0.185 10.019 1.00 98.50 89 ARG A N 1
ATOM 680 C CA . ARG A 1 89 ? -16.732 1.033 11.105 1.00 98.50 89 ARG A CA 1
ATOM 681 C C . ARG A 1 89 ? -16.234 0.538 12.463 1.00 98.50 89 ARG A C 1
ATOM 683 O O . ARG A 1 89 ? -15.646 1.325 13.195 1.00 98.50 89 ARG A O 1
ATOM 690 N N . GLN A 1 90 ? -16.394 -0.753 12.752 1.00 98.12 90 GLN A N 1
ATOM 691 C CA . GLN A 1 90 ? -15.947 -1.388 13.994 1.00 98.12 90 GLN A CA 1
ATOM 692 C C . GLN A 1 90 ? -14.427 -1.332 14.158 1.00 98.12 90 GLN A C 1
ATOM 694 O O . GLN A 1 90 ? -13.952 -0.938 15.224 1.00 98.12 90 GLN A O 1
ATOM 699 N N . SER A 1 91 ? -13.662 -1.646 13.105 1.00 98.44 91 SER A N 1
ATOM 700 C CA . SER A 1 91 ? -12.203 -1.527 13.127 1.00 98.44 91 SER A CA 1
ATOM 701 C C . SER A 1 91 ? -11.775 -0.117 13.534 1.00 98.44 91 SER A C 1
ATOM 703 O O . SER A 1 91 ? -10.963 0.017 14.440 1.00 98.44 91 SER A O 1
ATOM 705 N N . PHE A 1 92 ? -12.343 0.934 12.931 1.00 98.56 92 PHE A N 1
ATOM 706 C CA . PHE A 1 92 ? -12.000 2.319 13.273 1.00 98.56 92 PHE A CA 1
ATOM 707 C C . PHE A 1 92 ? -12.465 2.710 14.685 1.00 98.56 92 PHE A C 1
ATOM 709 O O . PHE A 1 92 ? -11.681 3.268 15.448 1.00 98.56 92 PHE A O 1
ATOM 716 N N . THR A 1 93 ? -13.708 2.428 15.078 1.00 98.25 93 THR A N 1
ATOM 717 C CA . THR A 1 93 ? -14.213 2.870 16.391 1.00 98.25 93 THR A CA 1
ATOM 718 C C . THR A 1 93 ? -13.494 2.178 17.545 1.00 98.25 93 THR A C 1
ATOM 720 O O . THR A 1 93 ? -13.152 2.825 18.532 1.00 98.25 93 THR A O 1
ATOM 723 N N . ASN A 1 94 ? -13.202 0.883 17.404 1.00 98.62 94 ASN A N 1
ATOM 724 C CA . ASN A 1 94 ? -12.604 0.081 18.471 1.00 98.62 94 ASN A CA 1
ATOM 725 C C . ASN A 1 94 ? -11.076 0.221 18.536 1.00 98.62 94 ASN A C 1
ATOM 727 O O . ASN A 1 94 ? -10.509 0.166 19.627 1.00 98.62 94 ASN A O 1
ATOM 731 N N . ALA A 1 95 ? -10.401 0.420 17.395 1.00 98.62 95 ALA A N 1
ATOM 732 C CA . ALA A 1 95 ? -8.948 0.606 17.351 1.00 98.62 95 ALA A CA 1
ATOM 733 C C . ALA A 1 95 ? -8.492 1.883 18.057 1.00 98.62 95 ALA A C 1
ATOM 735 O O . ALA A 1 95 ? -7.385 1.922 18.593 1.00 98.62 95 ALA A O 1
ATOM 736 N N . PHE A 1 96 ? -9.330 2.923 18.058 1.00 98.62 96 PHE A N 1
ATOM 737 C CA . PHE A 1 96 ? -8.941 4.253 18.522 1.00 98.62 96 PHE A CA 1
ATOM 738 C C . PHE A 1 96 ? -9.647 4.701 19.804 1.00 98.62 96 PHE A C 1
ATOM 740 O O . PHE A 1 96 ? -9.322 5.770 20.306 1.00 98.62 96 PHE A O 1
ATOM 747 N N . ASP A 1 97 ? -10.556 3.902 20.372 1.00 98.56 97 ASP A N 1
ATOM 748 C CA . ASP A 1 97 ? -11.143 4.172 21.690 1.00 98.56 97 ASP A CA 1
ATOM 749 C C . ASP A 1 97 ? -10.175 3.782 22.826 1.00 98.56 97 ASP A C 1
ATOM 751 O O . ASP A 1 97 ? -9.960 2.589 23.046 1.00 98.56 97 ASP A O 1
ATOM 755 N N . PRO A 1 98 ? -9.652 4.736 23.626 1.00 98.25 98 PRO A N 1
ATOM 756 C CA . PRO A 1 98 ? -8.724 4.445 24.724 1.00 98.25 98 PRO A CA 1
ATOM 757 C C . PRO A 1 98 ? -9.274 3.504 25.807 1.00 98.25 98 PRO A C 1
ATOM 759 O O . PRO A 1 98 ? -8.510 2.895 26.572 1.00 98.25 98 PRO A O 1
ATOM 762 N N . LYS A 1 99 ? -10.604 3.395 25.907 1.00 98.06 99 LYS A N 1
ATOM 763 C CA . LYS A 1 99 ? -11.283 2.517 26.865 1.00 98.06 99 LYS A CA 1
ATOM 764 C C . LYS A 1 99 ? -11.405 1.087 26.350 1.00 98.06 99 LYS A C 1
ATOM 766 O O . LYS A 1 99 ? -11.498 0.170 27.167 1.00 98.06 99 LYS A O 1
ATOM 771 N N . HIS A 1 100 ? -11.353 0.881 25.037 1.00 98.56 100 HIS A N 1
ATOM 772 C CA . HIS A 1 100 ? -11.522 -0.431 24.436 1.00 98.56 100 HIS A CA 1
ATOM 773 C C . HIS A 1 100 ? -10.303 -1.340 24.725 1.00 98.56 100 HIS A C 1
ATOM 775 O O . HIS A 1 100 ? -9.158 -0.873 24.709 1.00 98.56 100 HIS A O 1
ATOM 781 N N . PRO A 1 101 ? -10.492 -2.647 25.003 1.00 98.25 101 PRO A N 1
ATOM 782 C CA . PRO A 1 101 ? -9.380 -3.572 25.243 1.00 98.25 101 PRO A CA 1
ATOM 783 C C . PRO A 1 101 ? -8.411 -3.682 24.062 1.00 98.25 101 PRO A C 1
ATOM 785 O O . PRO A 1 101 ? -7.210 -3.808 24.270 1.00 98.25 101 PRO A O 1
ATOM 788 N N . ASP A 1 102 ? -8.924 -3.585 22.836 1.00 98.62 102 ASP A N 1
ATOM 789 C CA . ASP A 1 102 ? -8.135 -3.625 21.598 1.00 98.62 102 ASP A CA 1
ATOM 790 C C . ASP A 1 102 ? -7.679 -2.235 21.115 1.00 98.62 102 ASP A C 1
ATOM 792 O O . ASP A 1 102 ? -7.340 -2.082 19.945 1.00 98.62 102 ASP A O 1
ATOM 796 N N . TYR A 1 103 ? -7.654 -1.222 21.990 1.00 98.75 103 TYR A N 1
ATOM 797 C CA . TYR A 1 103 ? -7.090 0.091 21.662 1.00 98.75 103 TYR A CA 1
ATOM 798 C C . TYR A 1 103 ? -5.647 -0.040 21.167 1.00 98.75 103 TYR A C 1
ATOM 800 O O . TYR A 1 103 ? -4.814 -0.670 21.826 1.00 98.75 103 TYR A O 1
ATOM 808 N N . TRP A 1 104 ? -5.322 0.601 20.047 1.00 98.50 104 TRP A N 1
ATOM 809 C CA . TRP A 1 104 ? -3.991 0.530 19.440 1.00 98.50 104 TRP A CA 1
ATOM 810 C C . TRP A 1 104 ? -2.925 1.286 20.222 1.00 98.50 104 TRP A C 1
ATOM 812 O O . TRP A 1 104 ? -1.751 1.068 19.968 1.00 98.50 104 TRP A O 1
ATOM 822 N N . GLN A 1 105 ? -3.315 2.067 21.233 1.00 97.69 105 GLN A N 1
ATOM 823 C CA . GLN A 1 105 ? -2.419 2.892 22.046 1.00 97.69 105 GLN A CA 1
ATOM 824 C C . GLN A 1 105 ? -1.863 4.091 21.270 1.00 97.69 105 GLN A C 1
ATOM 826 O O . GLN A 1 105 ? -1.799 4.100 20.043 1.00 97.69 105 GLN A O 1
ATOM 831 N N . GLU A 1 106 ? -1.494 5.144 22.000 1.00 96.75 106 GLU A N 1
ATOM 832 C CA . GLU A 1 106 ? -0.830 6.297 21.394 1.00 96.75 106 GLU A CA 1
ATOM 833 C C . GLU A 1 106 ? 0.583 5.926 20.940 1.00 96.75 106 GLU A C 1
ATOM 835 O O . GLU A 1 106 ? 1.279 5.120 21.572 1.00 96.75 106 GLU A O 1
ATOM 840 N N . ALA A 1 107 ? 1.040 6.573 19.869 1.00 96.06 107 ALA A N 1
ATOM 841 C CA . ALA A 1 107 ? 2.429 6.471 19.471 1.00 96.06 107 ALA A CA 1
ATOM 842 C C . ALA A 1 107 ? 3.353 7.047 20.555 1.00 96.06 107 ALA A C 1
ATOM 844 O O . ALA A 1 107 ? 3.006 7.940 21.334 1.00 96.06 107 ALA A O 1
ATOM 845 N N . ARG A 1 108 ? 4.583 6.536 20.584 1.00 92.81 108 ARG A N 1
ATOM 846 C CA . ARG A 1 108 ? 5.604 7.024 21.509 1.00 92.81 108 ARG A CA 1
ATOM 847 C C . ARG A 1 108 ? 5.957 8.479 21.207 1.00 92.81 108 ARG A C 1
ATOM 849 O O . ARG A 1 108 ? 6.137 8.857 20.055 1.00 92.81 108 ARG A O 1
ATOM 856 N N . ARG A 1 109 ? 6.128 9.272 22.266 1.00 94.56 109 ARG A N 1
ATOM 857 C CA . ARG A 1 109 ? 6.496 10.695 22.165 1.00 94.56 109 ARG A CA 1
ATOM 858 C C . ARG A 1 109 ? 8.000 10.935 22.059 1.00 94.56 109 ARG A C 1
ATOM 860 O O . ARG A 1 109 ? 8.411 12.001 21.627 1.00 94.56 109 ARG A O 1
ATOM 867 N N . ASP A 1 110 ? 8.810 9.967 22.481 1.00 93.88 110 ASP A N 1
ATOM 868 C CA . ASP A 1 110 ? 10.263 10.100 22.630 1.00 93.88 110 ASP A CA 1
ATOM 869 C C . ASP A 1 110 ? 11.060 9.552 21.442 1.00 93.88 110 ASP A C 1
ATOM 871 O O . ASP A 1 110 ? 12.223 9.903 21.258 1.00 93.88 110 ASP A O 1
ATOM 875 N N . LYS A 1 111 ? 10.461 8.662 20.647 1.00 93.31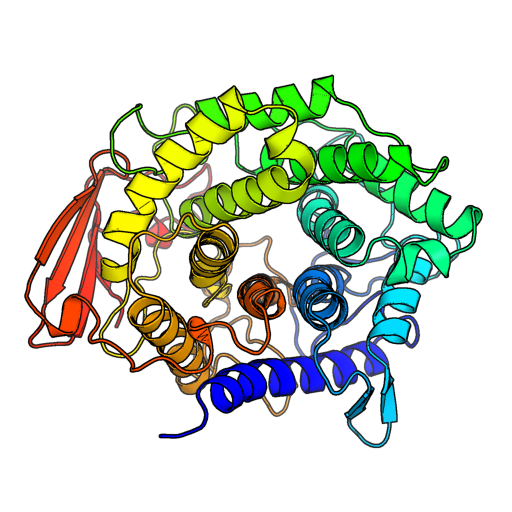 111 LYS A N 1
ATOM 876 C CA . LYS A 1 111 ? 11.120 8.046 19.497 1.00 93.31 111 LYS A CA 1
ATOM 877 C C . LYS A 1 111 ? 10.119 7.511 18.476 1.00 93.31 111 LYS A C 1
ATOM 879 O O . LYS A 1 111 ? 8.976 7.230 18.842 1.00 93.31 111 LYS A O 1
ATOM 884 N N . PRO A 1 112 ? 10.581 7.253 17.245 1.00 90.75 112 PRO A N 1
ATOM 885 C CA . PRO A 1 112 ? 9.797 6.565 16.238 1.00 90.75 112 PRO A CA 1
ATOM 886 C C . PRO A 1 112 ? 9.218 5.219 16.676 1.00 90.75 112 PRO A C 1
ATOM 888 O O . PRO A 1 112 ? 9.838 4.469 17.440 1.00 90.75 112 PRO A O 1
ATOM 891 N N . SER A 1 113 ? 8.043 4.878 16.157 1.00 93.62 113 SER A N 1
ATOM 892 C CA . SER A 1 113 ? 7.351 3.617 16.410 1.00 93.62 113 SER A CA 1
ATOM 893 C C . SER A 1 113 ? 6.530 3.158 15.204 1.00 93.62 113 SER A C 1
ATOM 895 O O . SER A 1 113 ? 6.232 3.935 14.303 1.00 93.62 113 SER A O 1
ATOM 897 N N . GLN A 1 114 ? 6.114 1.889 15.217 1.00 95.31 114 GLN A N 1
ATOM 898 C CA . GLN A 1 114 ? 5.314 1.295 14.142 1.00 95.31 114 GLN A CA 1
ATOM 899 C C . GLN A 1 114 ? 3.995 2.047 13.881 1.00 95.31 114 GLN A C 1
ATOM 901 O O . GLN A 1 114 ? 3.534 2.081 12.745 1.00 95.31 114 GLN A O 1
ATOM 906 N N . HIS A 1 115 ? 3.431 2.722 14.889 1.00 97.06 115 HIS A N 1
ATOM 907 C CA . HIS A 1 115 ? 2.213 3.521 14.738 1.00 97.06 115 HIS A CA 1
ATOM 908 C C . HIS A 1 115 ? 2.346 4.601 13.660 1.00 97.06 115 HIS A C 1
ATOM 910 O O . HIS A 1 115 ? 1.422 4.778 12.877 1.00 97.06 115 HIS A O 1
ATOM 916 N N . GLN A 1 116 ? 3.501 5.276 13.558 1.00 95.56 116 GLN A N 1
ATOM 917 C CA . GLN A 1 116 ? 3.742 6.278 12.510 1.00 95.56 116 GLN A CA 1
ATOM 918 C C . GLN A 1 116 ? 3.625 5.685 11.110 1.00 95.56 116 GLN A C 1
ATOM 920 O O . GLN A 1 116 ? 3.076 6.325 10.220 1.00 95.56 116 GLN A O 1
ATOM 925 N N . VAL A 1 117 ? 4.120 4.460 10.935 1.00 96.06 117 VAL A N 1
ATOM 926 C CA . VAL A 1 117 ? 4.078 3.742 9.663 1.00 96.06 117 VAL A CA 1
ATOM 927 C C . VAL A 1 117 ? 2.636 3.366 9.319 1.00 96.06 117 VAL A C 1
ATOM 929 O O . VAL A 1 117 ? 2.157 3.686 8.232 1.00 96.06 117 VAL A O 1
ATOM 932 N N . GLU A 1 118 ? 1.908 2.755 10.260 1.00 97.94 118 GLU A N 1
ATOM 933 C CA . GLU A 1 118 ? 0.512 2.358 10.024 1.00 97.94 118 GLU A CA 1
ATOM 934 C C . GLU A 1 118 ? -0.443 3.554 9.894 1.00 97.94 118 GLU A C 1
ATOM 936 O O . GLU A 1 118 ? -1.462 3.457 9.207 1.00 97.94 118 GLU A O 1
ATOM 941 N N . ALA A 1 119 ? -0.122 4.700 10.505 1.00 98.19 119 ALA A N 1
ATOM 942 C CA . ALA A 1 119 ? -0.956 5.897 10.456 1.00 98.19 119 ALA A CA 1
ATOM 943 C C . ALA A 1 119 ? -1.187 6.398 9.028 1.00 98.19 119 ALA A C 1
ATOM 945 O O . ALA A 1 119 ? -2.258 6.928 8.745 1.00 98.19 119 ALA A O 1
ATOM 946 N N . ALA A 1 120 ? -0.240 6.184 8.111 1.00 98.12 120 ALA A N 1
ATOM 947 C CA . ALA A 1 120 ? -0.430 6.506 6.699 1.00 98.12 120 ALA A CA 1
ATOM 948 C C . ALA A 1 120 ? -1.550 5.675 6.062 1.00 98.12 120 ALA A C 1
ATOM 950 O O . ALA A 1 120 ? -2.356 6.209 5.303 1.00 98.12 120 ALA A O 1
ATOM 951 N N . LEU A 1 121 ? -1.626 4.383 6.397 1.00 98.38 121 LEU A N 1
ATOM 952 C CA . LEU A 1 121 ? -2.633 3.457 5.872 1.00 98.38 121 LEU A CA 1
ATOM 953 C C . LEU A 1 121 ? -4.010 3.738 6.468 1.00 98.38 121 LEU A C 1
ATOM 955 O O . LEU A 1 121 ? -5.006 3.748 5.742 1.00 98.38 121 LEU A O 1
ATOM 959 N N . VAL A 1 122 ? -4.060 4.023 7.773 1.00 98.81 122 VAL A N 1
ATOM 960 C CA . VAL A 1 122 ? -5.280 4.457 8.467 1.00 98.81 122 VAL A CA 1
ATOM 961 C C . VAL A 1 122 ? -5.793 5.762 7.864 1.00 98.81 122 VAL A C 1
ATOM 963 O O . VAL A 1 122 ? -6.958 5.840 7.477 1.00 98.81 122 VAL A O 1
ATOM 966 N N . ALA A 1 123 ? -4.925 6.768 7.736 1.00 98.81 123 ALA A N 1
ATOM 967 C CA . ALA A 1 123 ? -5.270 8.073 7.185 1.00 98.81 123 ALA A CA 1
ATOM 968 C C . ALA A 1 123 ? -5.751 7.960 5.731 1.00 98.81 123 ALA A C 1
ATOM 970 O O . ALA A 1 123 ? -6.818 8.464 5.390 1.00 98.81 123 ALA A O 1
ATOM 971 N N . TRP A 1 124 ? -5.027 7.214 4.896 1.00 98.62 124 TRP A N 1
ATOM 972 C CA . TRP A 1 124 ? -5.429 6.951 3.518 1.00 98.62 124 TRP A CA 1
ATOM 973 C C . TRP A 1 124 ? -6.813 6.297 3.420 1.00 98.62 124 TRP A C 1
ATOM 975 O O . TRP A 1 124 ? -7.677 6.761 2.677 1.00 98.62 124 TRP A O 1
ATOM 985 N N . SER A 1 125 ? -7.050 5.255 4.216 1.00 98.81 125 SER A N 1
ATOM 986 C CA . SER A 1 125 ? -8.329 4.537 4.240 1.00 98.81 125 SER A CA 1
ATOM 987 C C . SER A 1 125 ? -9.474 5.434 4.716 1.00 98.81 125 SER A C 1
ATOM 989 O O . SER A 1 125 ? -10.562 5.407 4.143 1.00 98.81 125 SER A O 1
ATOM 991 N N . LEU A 1 126 ? -9.221 6.276 5.721 1.00 98.50 126 LEU A N 1
ATOM 992 C CA . LEU A 1 126 ? -10.185 7.252 6.225 1.00 98.50 126 LEU A CA 1
ATOM 993 C C . LEU A 1 126 ? -10.532 8.307 5.168 1.00 98.50 126 LEU A C 1
ATOM 995 O O . LEU A 1 126 ? -11.703 8.645 5.002 1.00 98.50 126 LEU A O 1
ATOM 999 N N . TRP A 1 127 ? -9.532 8.801 4.433 1.00 98.56 127 TRP A N 1
ATOM 1000 C CA . TRP A 1 127 ? -9.736 9.746 3.337 1.00 98.56 127 TRP A CA 1
ATOM 1001 C C . TRP A 1 127 ? -10.569 9.136 2.203 1.00 98.56 127 TRP A C 1
ATOM 1003 O O . TRP A 1 127 ? -11.499 9.781 1.724 1.00 98.56 127 TRP A O 1
ATOM 1013 N N . LEU A 1 128 ? -10.286 7.884 1.817 1.00 98.38 128 LEU A N 1
ATOM 1014 C CA . LEU A 1 128 ? -11.060 7.162 0.801 1.00 98.38 128 LEU A CA 1
ATOM 1015 C C . LEU A 1 128 ? -12.525 6.974 1.202 1.00 98.38 128 LEU A C 1
ATOM 1017 O O . LEU A 1 128 ? -13.420 7.140 0.374 1.00 98.38 128 LEU A O 1
ATOM 1021 N N . LEU A 1 129 ? -12.771 6.608 2.460 1.00 98.31 129 LEU A N 1
ATOM 1022 C CA . LEU A 1 129 ? -14.126 6.391 2.960 1.00 98.31 129 LEU A CA 1
ATOM 1023 C C . LEU A 1 129 ? -14.887 7.710 3.120 1.00 98.31 129 LEU A C 1
ATOM 1025 O O . LEU A 1 129 ? -16.091 7.748 2.857 1.00 98.31 129 LEU A O 1
ATOM 1029 N N . GLY A 1 130 ? -14.203 8.785 3.520 1.00 97.19 130 GLY A N 1
ATOM 1030 C CA . GLY A 1 130 ? -14.791 10.111 3.682 1.00 97.19 130 GLY A CA 1
ATOM 1031 C C . GLY A 1 130 ? -16.095 10.053 4.480 1.00 97.19 130 GLY A C 1
ATOM 1032 O O . GLY A 1 130 ? -16.164 9.430 5.540 1.00 97.19 130 GLY A O 1
ATOM 1033 N N . ASP A 1 131 ? -17.160 10.649 3.944 1.00 96.62 131 ASP A N 1
ATOM 1034 C CA . ASP A 1 131 ? -18.467 10.673 4.611 1.00 96.62 131 ASP A CA 1
ATOM 1035 C C . ASP A 1 131 ? -19.142 9.305 4.717 1.00 96.62 131 ASP A C 1
ATOM 1037 O O . ASP A 1 131 ? -19.970 9.134 5.608 1.00 96.62 131 ASP A O 1
ATOM 1041 N N . LYS A 1 132 ? -18.793 8.325 3.866 1.00 95.94 132 LYS A N 1
ATOM 1042 C CA . LYS A 1 132 ? -19.374 6.972 3.955 1.00 95.94 132 LYS A CA 1
ATOM 1043 C C . LYS A 1 132 ? -19.090 6.328 5.314 1.00 95.94 132 LYS A C 1
ATOM 1045 O O . LYS A 1 132 ? -19.872 5.492 5.748 1.00 95.94 132 LYS A O 1
ATOM 1050 N N . LEU A 1 133 ? -17.993 6.726 5.967 1.00 97.56 133 LEU A N 1
ATOM 1051 C CA . LEU A 1 133 ? -17.668 6.347 7.340 1.00 97.56 133 LEU A CA 1
ATOM 1052 C C . LEU A 1 133 ? -17.882 7.515 8.309 1.00 97.56 133 LEU A C 1
ATOM 1054 O O . LEU A 1 133 ? -18.618 7.390 9.277 1.00 97.56 133 LEU A O 1
ATOM 1058 N N . LEU A 1 134 ? -17.263 8.674 8.070 1.00 98.25 134 LEU A N 1
ATOM 1059 C CA . LEU A 1 134 ? -17.204 9.755 9.063 1.00 98.25 134 LEU A CA 1
ATOM 1060 C C . LEU A 1 134 ? -18.578 10.309 9.463 1.00 98.25 134 LEU A C 1
ATOM 1062 O O . LEU A 1 134 ? -18.732 10.755 10.604 1.00 98.25 134 LEU A O 1
ATOM 1066 N N . ALA A 1 135 ? -19.571 10.254 8.566 1.00 97.56 135 ALA A N 1
ATOM 1067 C CA . ALA A 1 135 ? -20.935 10.686 8.863 1.00 97.56 135 ALA A CA 1
ATOM 1068 C C . ALA A 1 135 ? -21.723 9.688 9.720 1.00 97.56 135 ALA A C 1
ATOM 1070 O O . ALA A 1 135 ? -22.700 10.082 10.351 1.00 97.56 135 ALA A O 1
ATOM 1071 N N . THR A 1 136 ? -21.293 8.424 9.784 1.00 97.50 136 THR A N 1
ATOM 1072 C CA . THR A 1 136 ? -21.903 7.408 10.654 1.00 97.50 136 THR A CA 1
ATOM 1073 C C . THR A 1 136 ? -21.303 7.410 12.058 1.00 97.50 136 THR A C 1
ATOM 1075 O O . THR A 1 136 ? -21.804 6.710 12.931 1.00 97.50 136 THR A O 1
ATOM 1078 N N . LEU A 1 137 ? -20.206 8.143 12.273 1.00 98.38 137 LEU A N 1
ATOM 1079 C CA . LEU A 1 137 ? -19.520 8.224 13.559 1.00 98.38 137 LEU A CA 1
ATOM 1080 C C . LEU A 1 137 ? -20.082 9.356 14.425 1.00 98.38 137 LEU A C 1
ATOM 1082 O O . LEU A 1 137 ? -20.563 10.385 13.944 1.00 98.38 137 LEU A O 1
ATOM 1086 N N . THR A 1 138 ? -19.963 9.205 15.733 1.00 98.56 138 THR A N 1
ATOM 1087 C CA . THR A 1 138 ? -20.181 10.267 16.713 1.00 98.56 138 THR A CA 1
ATOM 1088 C C . THR A 1 138 ? -19.009 11.254 16.735 1.00 98.56 138 THR A C 1
ATOM 1090 O O . THR A 1 138 ? -17.908 10.985 16.248 1.00 98.56 138 THR A O 1
ATOM 1093 N N . SER A 1 139 ? -19.223 12.420 17.352 1.00 98.56 139 SER A N 1
ATOM 1094 C CA . SER A 1 139 ? -18.153 13.407 17.563 1.00 98.56 139 SER A CA 1
ATOM 1095 C C . SER A 1 139 ? -17.022 12.864 18.444 1.00 98.56 139 SER A C 1
ATOM 1097 O O . SER A 1 139 ? -15.851 13.151 18.197 1.00 98.56 139 SER A O 1
ATOM 1099 N N . ALA A 1 140 ? -17.352 12.013 19.420 1.00 98.75 140 ALA A N 1
ATOM 1100 C CA . ALA A 1 140 ? -16.368 11.363 20.280 1.00 98.75 140 ALA A CA 1
ATOM 1101 C C . ALA A 1 140 ? -15.502 10.364 19.494 1.00 98.75 140 ALA A C 1
ATOM 1103 O O . ALA A 1 140 ? -14.280 10.402 19.597 1.00 98.75 140 ALA A O 1
ATOM 1104 N N . GLU A 1 141 ? -16.106 9.530 18.642 1.00 98.75 141 GLU A N 1
ATOM 1105 C CA . GLU A 1 141 ? -15.363 8.575 17.805 1.00 98.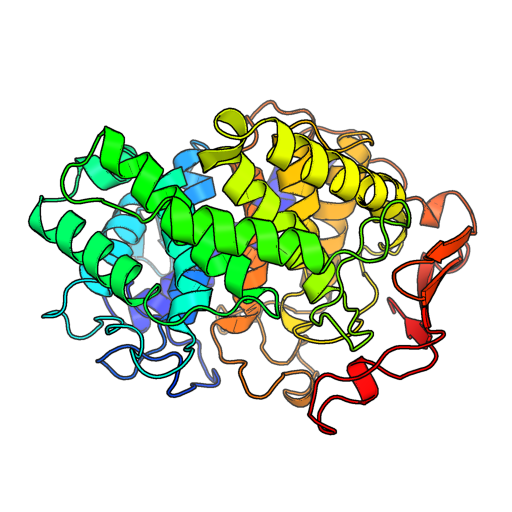75 141 GLU A CA 1
ATOM 1106 C C . GLU A 1 141 ? -14.447 9.285 16.798 1.00 98.75 141 GLU A C 1
ATOM 1108 O O . GLU A 1 141 ? -13.287 8.903 16.647 1.00 98.75 141 GLU A O 1
ATOM 1113 N N . ARG A 1 142 ? -14.913 10.370 16.161 1.00 98.81 142 ARG A N 1
ATOM 1114 C CA . ARG A 1 142 ? -14.049 11.199 15.299 1.00 98.81 142 ARG A CA 1
ATOM 1115 C C . ARG A 1 142 ? -12.896 11.833 16.077 1.00 98.81 142 ARG A C 1
ATOM 1117 O O . ARG A 1 142 ? -11.766 11.823 15.595 1.00 98.81 142 ARG A O 1
ATOM 1124 N N . SER A 1 143 ? -13.166 12.336 17.282 1.00 98.88 143 SER A N 1
ATOM 1125 C CA . SER A 1 143 ? -12.136 12.894 18.170 1.00 98.88 143 SER A CA 1
ATOM 1126 C C . SER A 1 143 ? -11.081 11.854 18.554 1.00 98.88 143 SER A C 1
ATOM 1128 O O . SER A 1 143 ? -9.893 12.163 18.550 1.00 98.88 143 SER A O 1
ATOM 1130 N N . ASN A 1 144 ? -11.491 10.611 18.815 1.00 98.88 144 ASN A N 1
ATOM 1131 C CA . ASN A 1 144 ? -10.587 9.502 19.118 1.00 98.88 144 ASN A CA 1
ATOM 1132 C C . ASN A 1 144 ? -9.669 9.162 17.932 1.00 98.88 144 ASN A C 1
ATOM 1134 O O . ASN A 1 144 ? -8.452 9.075 18.099 1.00 98.88 144 ASN A O 1
ATOM 1138 N N . ILE A 1 145 ? -10.230 9.047 16.720 1.00 98.81 145 ILE A N 1
ATOM 1139 C CA . ILE A 1 145 ? -9.452 8.827 15.487 1.00 98.81 145 ILE A CA 1
ATOM 1140 C C . ILE A 1 145 ? -8.432 9.953 15.289 1.00 98.81 145 ILE A C 1
ATOM 1142 O O . ILE A 1 145 ? -7.248 9.694 15.061 1.00 98.81 145 ILE A O 1
ATOM 1146 N N . GLN A 1 146 ? -8.879 11.208 15.402 1.00 98.75 146 GLN A N 1
ATOM 1147 C CA . GLN A 1 146 ? -8.004 12.373 15.318 1.00 98.75 146 GLN A CA 1
ATOM 1148 C C . GLN A 1 146 ? -6.878 12.303 16.357 1.00 98.75 146 GLN A C 1
ATOM 1150 O O . GLN A 1 146 ? -5.727 12.552 16.005 1.00 98.75 146 GLN A O 1
ATOM 1155 N N . ALA A 1 147 ? -7.188 12.007 17.622 1.00 98.75 147 ALA A N 1
ATOM 1156 C CA . ALA A 1 147 ? -6.206 11.980 18.704 1.00 98.75 147 ALA A CA 1
ATOM 1157 C C . ALA A 1 147 ? -5.131 10.913 18.462 1.00 98.75 147 ALA A C 1
ATOM 1159 O O . ALA A 1 147 ? -3.938 11.195 18.593 1.00 98.75 147 ALA A O 1
ATOM 1160 N N . TRP A 1 148 ? -5.531 9.718 18.019 1.00 98.75 148 TRP A N 1
ATOM 1161 C CA . TRP A 1 148 ? -4.584 8.659 17.681 1.00 98.75 148 TRP A CA 1
ATOM 1162 C C . TRP A 1 148 ? -3.684 9.052 16.502 1.00 98.75 148 TRP A C 1
ATOM 1164 O O . TRP A 1 148 ? -2.456 8.965 16.604 1.00 98.75 148 TRP A O 1
ATOM 1174 N N . LEU A 1 149 ? -4.266 9.571 15.415 1.00 98.75 149 LEU A N 1
ATOM 1175 C CA . LEU A 1 149 ? -3.500 10.056 14.265 1.00 98.75 149 LEU A CA 1
ATOM 1176 C C . LEU A 1 149 ? -2.555 11.207 14.651 1.00 98.75 149 LEU A C 1
ATOM 1178 O O . LEU A 1 149 ? -1.424 11.257 14.169 1.00 98.75 149 LEU A O 1
ATOM 1182 N N . ALA A 1 150 ? -2.980 12.100 15.547 1.00 98.50 150 ALA A N 1
ATOM 1183 C CA . ALA A 1 150 ? -2.154 13.182 16.078 1.00 98.50 150 ALA A CA 1
ATOM 1184 C C . ALA A 1 150 ? -0.976 12.679 16.912 1.00 98.50 150 ALA A C 1
ATOM 1186 O O . ALA A 1 150 ? 0.127 13.218 16.794 1.00 98.50 150 ALA A O 1
ATOM 1187 N N . SER A 1 151 ? -1.179 11.620 17.702 1.00 97.88 151 SER A N 1
ATOM 1188 C CA . SER A 1 151 ? -0.099 11.009 18.481 1.00 97.88 151 SER A CA 1
ATOM 1189 C C . SER A 1 151 ? 1.038 10.506 17.583 1.00 97.88 151 SER A C 1
ATOM 1191 O O . SER A 1 151 ? 2.213 10.601 17.934 1.00 97.88 151 SER A O 1
ATOM 1193 N N . CYS A 1 152 ? 0.701 10.065 16.367 1.00 97.75 152 CYS A N 1
ATOM 1194 C CA . CYS A 1 152 ? 1.648 9.578 15.369 1.00 97.75 152 CYS A CA 1
ATOM 1195 C C . CYS A 1 152 ? 2.476 10.690 14.700 1.00 97.75 152 CYS A C 1
ATOM 1197 O O . CYS A 1 152 ? 3.315 10.390 13.860 1.00 97.75 152 CYS A O 1
ATOM 1199 N N . THR A 1 153 ? 2.277 11.965 15.041 1.00 96.06 153 THR A N 1
ATOM 1200 C CA . THR A 1 153 ? 3.029 13.100 14.474 1.00 96.06 153 THR A CA 1
ATOM 1201 C C . THR A 1 153 ? 3.738 13.913 15.560 1.00 96.06 153 THR A C 1
ATOM 1203 O O . THR A 1 153 ? 3.759 15.138 15.507 1.00 96.06 153 THR A O 1
ATOM 1206 N N . HIS A 1 154 ? 4.287 13.243 16.580 1.00 93.44 154 HIS A N 1
ATOM 1207 C CA . HIS A 1 154 ? 5.085 13.884 17.637 1.00 93.44 154 HIS A CA 1
ATOM 1208 C C . HIS A 1 154 ? 6.591 13.889 17.360 1.00 93.44 154 HIS A C 1
ATOM 1210 O O . HIS A 1 154 ? 7.286 14.816 17.768 1.00 93.44 154 HIS A O 1
ATOM 1216 N N . VAL A 1 155 ? 7.097 12.872 16.659 1.00 94.25 155 VAL A N 1
ATOM 1217 C CA . VAL A 1 155 ? 8.527 12.712 16.372 1.00 94.25 155 VAL A CA 1
ATOM 1218 C C . VAL A 1 155 ? 8.743 12.786 14.858 1.00 94.25 155 VAL A C 1
ATOM 1220 O O . VAL A 1 155 ? 8.208 11.936 14.144 1.00 94.25 155 VAL A O 1
ATOM 1223 N N . PRO A 1 156 ? 9.488 13.780 14.337 1.00 92.88 156 PRO A N 1
ATOM 1224 C CA . PRO A 1 156 ? 9.757 13.881 12.907 1.00 92.88 156 PRO A CA 1
ATOM 1225 C C . PRO A 1 156 ? 10.888 12.933 12.483 1.00 92.88 156 PRO A C 1
ATOM 1227 O O . PRO A 1 156 ? 11.925 12.857 13.138 1.00 92.88 156 PRO A O 1
ATOM 1230 N N . GLU A 1 157 ? 10.728 12.280 11.331 1.00 92.38 157 GLU A N 1
ATOM 1231 C CA . GLU A 1 157 ? 11.756 11.443 10.696 1.00 92.38 157 GLU A CA 1
ATOM 1232 C C . GLU A 1 157 ? 11.921 11.830 9.226 1.00 92.38 157 GLU A C 1
ATOM 1234 O O . GLU A 1 157 ? 11.219 11.341 8.348 1.00 92.38 157 GLU A O 1
ATOM 1239 N N . ARG A 1 158 ? 12.846 12.756 8.962 1.00 93.19 158 ARG A N 1
ATOM 1240 C CA . ARG A 1 158 ? 13.026 13.416 7.652 1.00 93.19 158 ARG A CA 1
ATOM 1241 C C . ARG A 1 158 ? 14.303 12.999 6.919 1.00 93.19 158 ARG A C 1
ATOM 1243 O O . ARG A 1 158 ? 14.780 13.706 6.029 1.00 93.19 158 ARG A O 1
ATOM 1250 N N . ASP A 1 159 ? 14.898 11.888 7.333 1.00 89.62 159 ASP A N 1
ATOM 1251 C CA . ASP A 1 159 ? 16.110 11.317 6.742 1.00 89.62 159 ASP A CA 1
ATOM 1252 C C . ASP A 1 159 ? 15.838 10.051 5.914 1.00 89.62 159 ASP A C 1
ATOM 1254 O O . ASP A 1 159 ? 16.763 9.515 5.309 1.00 89.62 159 ASP A O 1
ATOM 1258 N N . ASN A 1 160 ? 14.586 9.588 5.889 1.00 89.81 160 ASN A N 1
ATOM 1259 C CA . ASN A 1 160 ? 14.150 8.367 5.226 1.00 89.81 160 ASN A CA 1
ATOM 1260 C C . ASN A 1 160 ? 12.651 8.426 4.896 1.00 89.81 160 ASN A C 1
ATOM 1262 O O . ASN A 1 160 ? 11.972 9.392 5.245 1.00 89.81 160 ASN A O 1
ATOM 1266 N N . ASN A 1 161 ? 12.132 7.374 4.268 1.00 90.88 161 ASN A N 1
ATOM 1267 C CA . ASN A 1 161 ? 10.749 7.246 3.808 1.00 90.88 161 ASN A CA 1
ATOM 1268 C C . ASN A 1 161 ? 9.663 7.504 4.871 1.00 90.88 161 ASN A C 1
ATOM 1270 O O . ASN A 1 161 ? 8.514 7.732 4.505 1.00 90.88 161 ASN A O 1
ATOM 1274 N N . HIS A 1 162 ? 9.980 7.498 6.166 1.00 93.88 162 HIS A N 1
ATOM 1275 C CA . HIS A 1 162 ? 9.017 7.749 7.236 1.00 93.88 162 HIS A CA 1
ATOM 1276 C C . HIS A 1 162 ? 8.358 9.132 7.162 1.00 93.88 162 HIS A C 1
ATOM 1278 O O . HIS A 1 162 ? 7.202 9.269 7.573 1.00 93.88 162 HIS A O 1
ATOM 1284 N N . ALA A 1 163 ? 9.017 10.137 6.571 1.00 95.81 163 ALA A N 1
ATOM 1285 C CA . ALA A 1 163 ? 8.373 11.437 6.380 1.00 95.81 163 ALA A CA 1
ATOM 1286 C C . ALA A 1 163 ? 7.144 11.330 5.461 1.00 95.81 163 ALA A C 1
ATOM 1288 O O . ALA A 1 163 ? 6.177 12.058 5.667 1.00 95.81 163 ALA A O 1
ATOM 1289 N N . TRP A 1 164 ? 7.105 10.386 4.508 1.00 96.38 164 TRP A N 1
ATOM 1290 C CA . TRP A 1 164 ? 5.896 10.160 3.710 1.00 96.38 164 TRP A CA 1
ATOM 1291 C C . TRP A 1 164 ? 4.704 9.725 4.562 1.00 96.38 164 TRP A C 1
ATOM 1293 O O . TRP A 1 164 ? 3.590 10.200 4.334 1.00 96.38 164 TRP A O 1
ATOM 1303 N N . PHE A 1 165 ? 4.925 8.851 5.548 1.00 97.44 165 PHE A N 1
ATOM 1304 C CA . PHE A 1 165 ? 3.840 8.348 6.386 1.00 97.44 165 PHE A CA 1
ATOM 1305 C C . PHE A 1 165 ? 3.201 9.476 7.204 1.00 97.44 165 PHE A C 1
ATOM 1307 O O . PHE A 1 165 ? 1.978 9.634 7.231 1.00 97.44 165 PHE A O 1
ATOM 1314 N N . SER A 1 166 ? 4.049 10.320 7.793 1.00 97.50 166 SER A N 1
ATOM 1315 C CA . SER A 1 166 ? 3.633 11.523 8.511 1.00 97.50 166 SER A CA 1
ATOM 1316 C C . SER A 1 166 ? 2.973 12.557 7.583 1.00 97.50 166 SER A C 1
ATOM 1318 O O . SER A 1 166 ? 1.917 13.096 7.920 1.00 97.50 166 SER A O 1
ATOM 1320 N N . ALA A 1 167 ? 3.507 12.776 6.376 1.00 98.38 167 ALA A N 1
ATOM 1321 C CA . ALA A 1 167 ? 2.929 13.698 5.399 1.00 98.38 167 ALA A CA 1
ATOM 1322 C C . ALA A 1 167 ? 1.505 13.303 4.975 1.00 98.38 167 ALA A C 1
ATOM 1324 O O . ALA A 1 167 ? 0.634 14.168 4.912 1.00 98.38 167 ALA A O 1
ATOM 1325 N N . ILE A 1 168 ? 1.237 12.018 4.713 1.00 98.62 168 ILE A N 1
ATOM 1326 C CA . ILE A 1 168 ? -0.114 11.534 4.364 1.00 98.62 168 ILE A CA 1
ATOM 1327 C C . ILE A 1 168 ? -1.080 11.678 5.537 1.00 98.62 168 ILE A C 1
ATOM 1329 O O . ILE A 1 168 ? -2.231 12.077 5.344 1.00 98.62 168 ILE A O 1
ATOM 1333 N N . ASN A 1 169 ? -0.613 11.384 6.750 1.00 98.69 169 ASN A N 1
ATOM 1334 C CA . ASN A 1 169 ? -1.400 11.566 7.962 1.00 98.69 169 ASN A CA 1
ATOM 1335 C C . ASN A 1 169 ? -1.814 13.042 8.135 1.00 98.69 169 ASN A C 1
ATOM 1337 O O . ASN A 1 169 ? -3.008 13.350 8.200 1.00 98.69 169 ASN A O 1
ATOM 1341 N N . GLN A 1 170 ? -0.851 13.970 8.102 1.00 98.75 170 GLN A N 1
ATOM 1342 C CA . GLN A 1 170 ? -1.131 15.407 8.201 1.00 98.75 170 GLN A CA 1
ATOM 1343 C C . GLN A 1 170 ? -2.032 15.900 7.060 1.00 98.75 170 GLN A C 1
ATOM 1345 O O . GLN A 1 170 ? -3.022 16.587 7.313 1.00 98.75 170 GLN A O 1
ATOM 1350 N N . ALA A 1 171 ? -1.743 15.502 5.815 1.00 98.81 171 ALA A N 1
ATOM 1351 C CA . ALA A 1 171 ? -2.549 15.836 4.641 1.00 98.81 171 ALA A CA 1
ATOM 1352 C C . ALA A 1 171 ? -4.012 15.414 4.814 1.00 98.81 171 ALA A C 1
ATOM 1354 O O . ALA A 1 171 ? -4.922 16.198 4.547 1.00 98.81 171 ALA A O 1
ATOM 1355 N N . THR A 1 172 ? -4.240 14.192 5.297 1.00 98.81 172 THR A N 1
ATOM 1356 C CA . THR A 1 172 ? -5.584 13.665 5.544 1.00 98.81 172 THR A CA 1
ATOM 1357 C C . THR A 1 172 ? -6.306 14.485 6.602 1.00 98.81 172 THR A C 1
ATOM 1359 O O . THR A 1 172 ? -7.423 14.938 6.364 1.00 98.81 172 THR A O 1
ATOM 1362 N N . ARG A 1 173 ? -5.678 14.727 7.757 1.00 98.81 173 ARG A N 1
ATOM 1363 C CA . ARG A 1 173 ? -6.302 15.489 8.849 1.00 98.81 173 ARG A CA 1
ATOM 1364 C C . ARG A 1 173 ? -6.630 16.926 8.432 1.00 98.81 173 ARG A C 1
ATOM 1366 O O . ARG A 1 173 ? -7.708 17.415 8.758 1.00 98.81 173 ARG A O 1
ATOM 1373 N N . LEU A 1 174 ? -5.756 17.569 7.652 1.00 98.75 174 LEU A N 1
ATOM 1374 C CA . LEU A 1 174 ? -5.998 18.887 7.044 1.00 98.75 174 LEU A CA 1
ATOM 1375 C C . LEU A 1 174 ? -7.127 18.872 6.005 1.00 98.75 174 LEU A C 1
ATOM 1377 O O . LEU A 1 174 ? -7.855 19.851 5.863 1.00 98.75 174 LEU A O 1
ATOM 1381 N N . ALA A 1 175 ? -7.263 17.796 5.229 1.00 98.62 175 ALA A N 1
ATOM 1382 C CA . ALA A 1 175 ? -8.351 17.669 4.266 1.00 98.62 175 ALA A CA 1
ATOM 1383 C C . ALA A 1 175 ? -9.699 17.460 4.973 1.00 98.62 175 ALA A C 1
ATOM 1385 O O . ALA A 1 175 ? -10.688 18.094 4.602 1.00 98.62 175 ALA A O 1
ATOM 1386 N N . LEU A 1 176 ? -9.730 16.619 6.010 1.00 98.50 176 LEU A N 1
ATOM 1387 C CA . LEU A 1 176 ? -10.935 16.309 6.781 1.00 98.50 176 LEU A CA 1
ATOM 1388 C C . LEU A 1 176 ? -11.400 17.475 7.661 1.00 98.50 176 LEU A C 1
ATOM 1390 O O . LEU A 1 176 ? -12.610 17.659 7.807 1.00 98.50 176 LEU A O 1
ATOM 1394 N N . SER A 1 177 ? -10.484 18.300 8.183 1.00 98.31 177 SER A N 1
ATOM 1395 C CA . SER A 1 177 ? -10.819 19.461 9.028 1.00 98.31 177 SER A CA 1
ATOM 1396 C C . SER A 1 177 ? -11.717 20.489 8.335 1.00 98.31 177 SER A C 1
ATOM 1398 O O . SER A 1 177 ? -12.445 21.224 8.996 1.00 98.31 177 SER A O 1
ATOM 1400 N N . LYS A 1 178 ? -11.732 20.506 6.995 1.00 96.94 178 LYS A N 1
ATOM 1401 C CA . LYS A 1 178 ? -12.631 21.355 6.198 1.00 96.94 178 LYS A CA 1
ATOM 1402 C C . LYS A 1 178 ? -14.111 21.035 6.411 1.00 96.94 178 LYS A C 1
ATOM 1404 O O . LYS A 1 178 ? -14.953 21.885 6.141 1.00 96.94 178 LYS A O 1
ATOM 1409 N N . ARG A 1 179 ? -14.431 19.808 6.834 1.00 97.25 179 ARG A N 1
ATOM 1410 C CA . ARG A 1 179 ? -15.810 19.329 7.007 1.00 97.25 179 ARG A CA 1
ATOM 1411 C C . ARG A 1 179 ? -16.106 18.832 8.417 1.00 97.25 179 ARG A C 1
ATOM 1413 O O . ARG A 1 179 ? -17.233 18.965 8.884 1.00 97.25 179 ARG A O 1
ATOM 1420 N N . TRP A 1 180 ? -15.110 18.274 9.093 1.00 98.25 180 TRP A N 1
ATOM 1421 C CA . TRP A 1 180 ? -15.252 17.648 10.400 1.00 98.25 180 TRP A CA 1
ATOM 1422 C C . TRP A 1 180 ? -14.402 18.403 11.420 1.00 98.25 180 TRP A C 1
ATOM 1424 O O . TRP A 1 180 ? -13.179 18.286 11.420 1.00 98.25 180 TRP A O 1
ATOM 1434 N N . LYS A 1 181 ? -15.062 19.180 12.288 1.00 98.12 181 LYS A N 1
ATOM 1435 C CA . LYS A 1 181 ? -14.421 20.086 13.261 1.00 98.12 181 LYS A CA 1
ATOM 1436 C C . LYS A 1 181 ? -13.482 19.388 14.246 1.00 98.12 181 LYS A C 1
ATOM 1438 O O . LYS A 1 181 ? -12.650 20.044 14.859 1.00 98.12 181 LYS A O 1
ATOM 1443 N N . GLU A 1 182 ? -13.659 18.082 14.445 1.00 98.62 182 GLU A N 1
ATOM 1444 C CA . GLU A 1 182 ? -12.799 17.286 15.314 1.00 98.62 182 GLU A CA 1
ATOM 1445 C C . GLU A 1 182 ? -11.393 17.127 14.725 1.00 98.62 182 GLU A C 1
ATOM 1447 O O . GLU A 1 182 ? -10.444 16.958 15.480 1.00 98.62 182 GLU A O 1
ATOM 1452 N N . PHE A 1 183 ? -11.241 17.199 13.399 1.00 98.75 183 PHE A N 1
ATOM 1453 C CA . PHE A 1 183 ? -9.955 17.028 12.734 1.00 98.75 183 PHE A CA 1
ATOM 1454 C C . PHE A 1 183 ? -9.182 18.341 12.630 1.00 98.75 183 PHE A C 1
ATOM 1456 O O . PHE A 1 183 ? -9.730 19.417 12.410 1.00 98.75 183 PHE A O 1
ATOM 1463 N N . SER A 1 184 ? -7.865 18.226 12.730 1.00 98.56 184 SER A N 1
ATOM 1464 C CA . SER A 1 184 ? -6.904 19.313 12.540 1.00 98.56 184 SER A CA 1
ATOM 1465 C C . SER A 1 184 ? -5.545 18.717 12.195 1.00 98.56 184 SER A C 1
ATOM 1467 O O . SER A 1 184 ? -5.231 17.619 12.648 1.00 98.56 184 SER A O 1
ATOM 1469 N N . GLY A 1 185 ? -4.730 19.405 11.408 1.00 97.88 185 GLY A N 1
ATOM 1470 C CA . GLY A 1 185 ? -3.372 18.964 11.093 1.00 97.88 185 GLY A CA 1
ATOM 1471 C C . GLY A 1 185 ? -2.418 20.147 11.034 1.00 97.88 185 GLY A C 1
ATOM 1472 O O . GLY A 1 185 ? -2.844 21.294 11.158 1.00 97.88 185 GLY A O 1
ATOM 1473 N N . ASP A 1 186 ? -1.140 19.852 10.848 1.00 98.44 186 ASP A N 1
ATOM 1474 C CA . ASP A 1 186 ? -0.069 20.843 10.763 1.00 98.44 186 ASP A CA 1
ATOM 1475 C C . ASP A 1 186 ? 0.459 20.913 9.321 1.00 98.44 186 ASP A C 1
ATOM 1477 O O . ASP A 1 186 ? 1.104 19.987 8.816 1.00 98.44 186 ASP A O 1
ATOM 1481 N N . GLU A 1 187 ? 0.120 22.007 8.633 1.00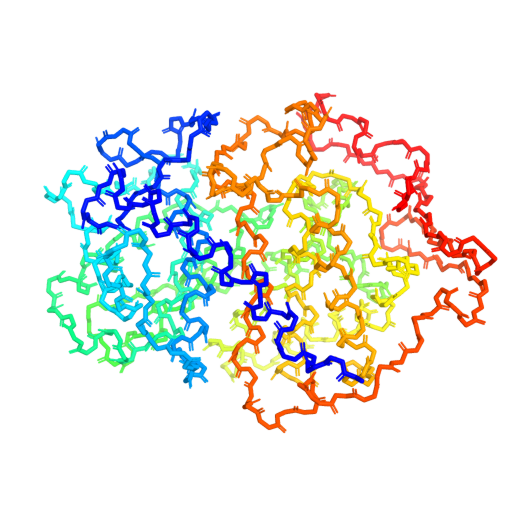 98.38 187 GLU A N 1
ATOM 1482 C CA . GLU A 1 187 ? 0.486 22.242 7.233 1.00 98.38 187 GLU A CA 1
ATOM 1483 C C . GLU A 1 187 ? 1.992 22.471 7.060 1.00 98.38 187 GLU A C 1
ATOM 1485 O O . GLU A 1 187 ? 2.575 21.983 6.089 1.00 98.38 187 GLU A O 1
ATOM 1490 N N . GLU A 1 188 ? 2.648 23.137 8.012 1.00 98.25 188 GLU A N 1
ATOM 1491 C CA . GLU A 1 188 ? 4.093 23.368 7.965 1.00 98.25 188 GLU A CA 1
ATOM 1492 C C . GLU A 1 188 ? 4.860 22.062 8.158 1.00 98.25 188 GLU A C 1
ATOM 1494 O O . GLU A 1 188 ? 5.790 21.770 7.400 1.00 98.25 188 GLU A O 1
ATOM 1499 N N . TRP A 1 189 ? 4.429 21.233 9.114 1.00 98.06 189 TRP A N 1
ATOM 1500 C CA . TRP A 1 189 ? 4.987 19.902 9.328 1.00 98.06 189 TRP A CA 1
ATOM 1501 C C . TRP A 1 189 ? 4.854 19.035 8.079 1.00 98.06 189 TRP A C 1
ATOM 1503 O O . TRP A 1 189 ? 5.840 18.446 7.629 1.00 98.06 189 TRP A O 1
ATOM 1513 N N . MET A 1 190 ? 3.652 18.983 7.495 1.00 98.38 190 MET A N 1
ATOM 1514 C CA . MET A 1 190 ? 3.399 18.242 6.260 1.00 98.38 190 MET A CA 1
ATOM 1515 C C . MET A 1 190 ? 4.336 18.708 5.142 1.00 98.38 190 MET A C 1
ATOM 1517 O O . MET A 1 190 ? 4.978 17.889 4.489 1.00 98.38 190 MET A O 1
ATOM 1521 N N . LEU A 1 191 ? 4.443 20.020 4.916 1.00 98.25 191 LEU A N 1
ATOM 1522 C CA . LEU A 1 191 ? 5.302 20.562 3.865 1.00 98.25 191 LEU A CA 1
ATOM 1523 C C . LEU A 1 191 ? 6.784 20.286 4.130 1.00 98.25 191 LEU A C 1
ATOM 1525 O O . LEU A 1 191 ? 7.521 20.020 3.181 1.00 98.25 191 LEU A O 1
ATOM 1529 N N . ALA A 1 192 ? 7.232 20.318 5.386 1.00 98.00 192 ALA A N 1
ATOM 1530 C CA . ALA A 1 192 ? 8.597 19.954 5.753 1.00 98.00 192 ALA A CA 1
ATOM 1531 C C . ALA A 1 192 ? 8.898 18.477 5.448 1.00 98.00 192 ALA A C 1
ATOM 1533 O O . ALA A 1 192 ? 9.971 18.169 4.925 1.00 98.00 192 ALA A O 1
ATOM 1534 N N . ASP A 1 193 ? 7.947 17.579 5.705 1.00 97.44 193 ASP A N 1
ATOM 1535 C CA . ASP A 1 193 ? 8.072 16.156 5.386 1.00 97.44 193 ASP A CA 1
ATOM 1536 C C . ASP A 1 193 ? 8.108 15.906 3.870 1.00 97.44 193 ASP A C 1
ATOM 1538 O O . ASP A 1 193 ? 9.003 15.220 3.374 1.00 97.44 193 ASP A O 1
ATOM 1542 N N . VAL A 1 194 ? 7.206 16.524 3.098 1.00 96.94 194 VAL A N 1
ATOM 1543 C CA . VAL A 1 194 ? 7.192 16.378 1.629 1.00 96.94 194 VAL A CA 1
ATOM 1544 C C . VAL A 1 194 ? 8.470 16.953 1.005 1.00 96.94 194 VAL A C 1
ATOM 1546 O O . VAL A 1 194 ? 9.061 16.343 0.112 1.00 96.94 194 VAL A O 1
ATOM 1549 N N . LYS A 1 195 ? 8.953 18.102 1.495 1.00 95.00 195 LYS A N 1
ATOM 1550 C CA . LYS A 1 195 ? 10.240 18.673 1.064 1.00 95.00 195 LYS A CA 1
ATOM 1551 C C . LYS A 1 195 ? 11.407 17.750 1.412 1.00 95.00 195 LYS A C 1
ATOM 1553 O O . LYS A 1 195 ? 12.325 17.624 0.610 1.00 95.00 195 LYS A O 1
ATOM 1558 N N . ALA A 1 196 ? 11.380 17.070 2.559 1.00 94.31 196 ALA A N 1
ATOM 1559 C CA . ALA A 1 196 ? 12.411 16.095 2.901 1.00 94.31 196 ALA A CA 1
ATOM 1560 C C . ALA A 1 196 ? 12.453 14.933 1.897 1.00 94.31 196 ALA A C 1
ATOM 1562 O O . ALA A 1 196 ? 13.537 14.562 1.447 1.00 94.31 196 ALA A O 1
ATOM 1563 N N . MET A 1 197 ? 11.292 14.422 1.477 1.00 92.62 197 MET A N 1
ATOM 1564 C CA . MET A 1 197 ? 11.201 13.349 0.475 1.00 92.62 197 MET A CA 1
ATOM 1565 C C . MET A 1 197 ? 11.797 13.755 -0.868 1.00 92.62 197 MET A C 1
ATOM 1567 O O . MET A 1 197 ? 12.455 12.960 -1.535 1.00 92.62 197 MET A O 1
ATOM 1571 N N . ASP A 1 198 ? 11.629 15.016 -1.243 1.00 89.25 198 ASP A N 1
ATOM 1572 C CA . ASP A 1 198 ? 12.213 15.560 -2.459 1.00 89.25 198 ASP A CA 1
ATOM 1573 C C . ASP A 1 198 ? 13.757 15.588 -2.430 1.00 89.25 198 ASP A C 1
ATOM 1575 O O . ASP A 1 198 ? 14.390 15.380 -3.465 1.00 89.25 198 ASP A O 1
ATOM 1579 N N . THR A 1 199 ? 14.368 15.753 -1.248 1.00 89.00 199 THR A N 1
ATOM 1580 C CA . THR A 1 199 ? 15.838 15.717 -1.077 1.00 89.00 199 THR A CA 1
ATOM 1581 C C . THR A 1 199 ? 16.453 14.318 -1.153 1.00 89.00 199 THR A C 1
ATOM 1583 O O . THR A 1 199 ? 17.668 14.206 -1.281 1.00 89.00 199 THR A O 1
ATOM 1586 N N . LEU A 1 200 ? 15.638 13.263 -1.067 1.00 89.06 200 LEU A N 1
ATOM 1587 C CA . LEU A 1 200 ? 16.082 11.861 -1.099 1.00 89.06 200 LEU A CA 1
ATOM 1588 C C . LEU A 1 200 ? 16.052 11.250 -2.504 1.00 89.06 200 LEU A C 1
ATOM 1590 O O . LEU A 1 200 ? 16.406 10.087 -2.700 1.00 89.06 200 LEU A O 1
ATOM 1594 N N . ALA A 1 201 ? 15.615 12.020 -3.499 1.00 86.00 201 ALA A N 1
ATOM 1595 C CA . ALA A 1 201 ? 15.689 11.592 -4.882 1.00 86.00 201 ALA A CA 1
ATOM 1596 C C . ALA A 1 201 ? 17.150 11.370 -5.294 1.00 86.00 201 ALA A C 1
ATOM 1598 O O . ALA A 1 201 ? 18.021 12.193 -4.999 1.00 86.00 201 ALA A O 1
ATOM 1599 N N . ALA A 1 202 ? 17.401 10.299 -6.049 1.00 79.81 202 ALA A N 1
ATOM 1600 C CA . ALA A 1 202 ? 18.627 10.190 -6.825 1.00 79.81 202 ALA A CA 1
ATOM 1601 C C . ALA A 1 202 ? 18.783 11.453 -7.690 1.00 79.81 202 ALA A C 1
ATOM 1603 O O . ALA A 1 202 ? 17.784 12.090 -8.052 1.00 79.81 202 ALA A O 1
ATOM 1604 N N . SER A 1 203 ? 20.029 11.836 -7.987 1.00 68.00 203 SER A N 1
ATOM 1605 C CA . SER A 1 203 ? 20.365 13.103 -8.648 1.00 68.00 203 SER A CA 1
ATOM 1606 C C . SER A 1 203 ? 19.374 13.464 -9.762 1.00 68.00 203 SER A C 1
ATOM 1608 O O . SER A 1 203 ? 18.999 12.628 -10.592 1.00 68.00 203 SER A O 1
ATOM 1610 N N . ALA A 1 204 ? 18.900 14.714 -9.728 1.00 56.38 204 ALA A N 1
ATOM 1611 C CA . ALA A 1 204 ? 17.805 15.176 -10.572 1.00 56.38 204 ALA A CA 1
ATOM 1612 C C . ALA A 1 204 ? 18.062 14.861 -12.058 1.00 56.38 204 ALA A C 1
ATOM 1614 O O . ALA A 1 204 ? 19.127 15.167 -12.587 1.00 56.38 204 ALA A O 1
ATOM 1615 N N . GLY A 1 205 ? 17.069 14.263 -12.729 1.00 58.94 205 GLY A N 1
ATOM 1616 C CA . GLY A 1 205 ? 17.144 13.927 -14.157 1.00 58.94 205 GLY A CA 1
ATOM 1617 C C . GLY A 1 205 ? 17.764 12.565 -14.490 1.00 58.94 205 GLY A C 1
ATOM 1618 O O . GLY A 1 205 ? 18.106 12.338 -15.645 1.00 58.94 205 GLY A O 1
ATOM 1619 N N . THR A 1 206 ? 17.918 11.670 -13.511 1.00 74.38 206 THR A N 1
ATOM 1620 C CA . THR A 1 206 ? 18.342 10.281 -13.746 1.00 74.38 206 THR A CA 1
ATOM 1621 C C . THR A 1 206 ? 17.158 9.401 -14.169 1.00 74.38 206 THR A C 1
ATOM 1623 O O . THR A 1 206 ? 16.740 9.448 -15.318 1.00 74.38 206 THR A O 1
ATOM 1626 N N . ASP A 1 207 ? 16.611 8.601 -13.262 1.00 80.94 207 ASP A N 1
ATOM 1627 C CA . ASP A 1 207 ? 15.731 7.464 -13.571 1.00 80.94 207 ASP A CA 1
ATOM 1628 C C . ASP A 1 207 ? 14.559 7.315 -12.582 1.00 80.94 207 ASP A C 1
ATOM 1630 O O . ASP A 1 207 ? 13.871 6.297 -12.552 1.00 80.94 207 ASP A O 1
ATOM 1634 N N . GLY A 1 208 ? 14.309 8.347 -11.774 1.00 86.94 208 GLY A N 1
ATOM 1635 C CA . GLY A 1 208 ? 13.149 8.423 -10.885 1.00 86.94 208 GLY A CA 1
ATOM 1636 C C . GLY A 1 208 ? 13.302 7.718 -9.533 1.00 86.94 208 GLY A C 1
ATOM 1637 O O . GLY A 1 208 ? 12.349 7.703 -8.755 1.00 86.94 208 GLY A O 1
ATOM 1638 N N . TRP A 1 209 ? 14.483 7.172 -9.233 1.00 88.00 209 TRP A N 1
ATOM 1639 C CA . TRP A 1 209 ? 14.758 6.453 -7.989 1.00 88.00 209 TRP A CA 1
ATOM 1640 C C . TRP A 1 209 ? 14.941 7.372 -6.775 1.00 88.00 209 TRP A C 1
ATOM 1642 O O . TRP A 1 209 ? 15.327 8.536 -6.895 1.00 88.00 209 TRP A O 1
ATOM 1652 N N . TYR A 1 210 ? 14.703 6.809 -5.589 1.00 88.75 210 TYR A N 1
ATOM 1653 C CA . TYR A 1 210 ? 14.983 7.429 -4.294 1.00 88.75 210 TYR A CA 1
ATOM 1654 C C . TYR A 1 210 ? 15.953 6.554 -3.508 1.00 88.75 210 TYR A C 1
ATOM 1656 O O . TYR A 1 210 ? 15.818 5.327 -3.509 1.00 88.75 210 TYR A O 1
ATOM 1664 N N . SER A 1 211 ? 16.909 7.195 -2.839 1.00 84.88 211 SER A N 1
ATOM 1665 C CA . SER A 1 211 ? 17.755 6.546 -1.840 1.00 84.88 211 SER A CA 1
ATOM 1666 C C . SER A 1 211 ? 17.139 6.773 -0.468 1.00 84.88 211 SER A C 1
ATOM 1668 O O . SER A 1 211 ? 16.792 7.901 -0.124 1.00 84.88 211 SER A O 1
ATOM 1670 N N . ASP A 1 212 ? 17.043 5.732 0.356 1.00 82.00 212 ASP A N 1
ATOM 1671 C CA . ASP A 1 212 ? 16.544 5.854 1.735 1.00 82.00 212 ASP A CA 1
ATOM 1672 C C . ASP A 1 212 ? 17.600 6.403 2.712 1.00 82.00 212 ASP A C 1
ATOM 1674 O O . ASP A 1 212 ? 17.719 5.969 3.860 1.00 82.00 212 ASP A O 1
ATOM 1678 N N . SER A 1 213 ? 18.428 7.318 2.206 1.00 80.62 213 SER A N 1
ATOM 1679 C CA . SER A 1 213 ? 19.495 8.019 2.904 1.00 80.62 213 SER A CA 1
ATOM 1680 C C . SER A 1 213 ? 19.960 9.214 2.069 1.00 80.62 213 SER A C 1
ATOM 1682 O O . SER A 1 213 ? 20.022 9.147 0.842 1.00 80.62 213 SER A O 1
ATOM 1684 N N . LYS A 1 214 ? 20.345 10.306 2.741 1.00 77.06 214 LYS A N 1
ATOM 1685 C CA . LYS A 1 214 ? 20.960 11.483 2.093 1.00 77.06 214 LYS A CA 1
ATOM 1686 C C . LYS A 1 214 ? 22.431 11.274 1.729 1.00 77.06 214 LYS A C 1
ATOM 1688 O O . LYS A 1 214 ? 22.982 12.065 0.971 1.00 77.06 214 LYS A O 1
ATOM 1693 N N . VAL A 1 215 ? 23.075 10.270 2.323 1.00 77.38 215 VAL A N 1
ATOM 1694 C CA . VAL A 1 215 ? 24.535 10.078 2.258 1.00 77.38 215 VAL A CA 1
ATOM 1695 C C . VAL A 1 215 ? 24.936 8.684 1.782 1.00 77.38 215 VAL A C 1
ATOM 1697 O O . VAL A 1 215 ? 25.947 8.551 1.103 1.00 77.38 215 VAL A O 1
ATOM 1700 N N . GLU A 1 216 ? 24.144 7.661 2.102 1.00 78.25 216 GLU A N 1
ATOM 1701 C CA . GLU A 1 216 ? 24.384 6.275 1.690 1.00 78.25 216 GLU A CA 1
ATOM 1702 C C . GLU A 1 216 ? 23.627 5.979 0.384 1.00 78.25 216 GLU A C 1
ATOM 1704 O O . GLU A 1 216 ? 22.548 6.523 0.127 1.00 78.25 216 GLU A O 1
ATOM 1709 N N . PHE A 1 217 ? 24.168 5.074 -0.432 1.00 80.94 217 PHE A N 1
ATOM 1710 C CA . PHE A 1 217 ? 23.489 4.552 -1.621 1.00 80.94 217 PHE A CA 1
ATOM 1711 C C . PHE A 1 217 ? 22.638 3.350 -1.216 1.00 80.94 217 PHE A C 1
ATOM 1713 O O . PHE A 1 217 ? 23.100 2.216 -1.315 1.00 80.94 217 PHE A O 1
ATOM 1720 N N . VAL A 1 218 ? 21.425 3.602 -0.719 1.00 83.06 218 VAL A N 1
ATOM 1721 C CA . VAL A 1 218 ? 20.498 2.561 -0.253 1.00 83.06 218 VAL A CA 1
ATOM 1722 C C . VAL A 1 218 ? 19.325 2.486 -1.220 1.00 83.06 218 VAL A C 1
ATOM 1724 O O . VAL A 1 218 ? 18.307 3.159 -1.042 1.00 83.06 218 VAL A O 1
ATOM 1727 N N . TYR A 1 219 ? 19.471 1.662 -2.254 1.00 85.94 219 TYR A N 1
ATOM 1728 C CA . TYR A 1 219 ? 18.413 1.369 -3.216 1.00 85.94 219 TYR A CA 1
ATOM 1729 C C . TYR A 1 219 ? 17.867 -0.036 -3.000 1.00 85.94 219 TYR A C 1
ATOM 1731 O O . TYR A 1 219 ? 18.616 -0.982 -2.753 1.00 85.94 219 TYR A O 1
ATOM 1739 N N . ASP A 1 220 ? 16.551 -0.162 -3.115 1.00 87.44 220 ASP A N 1
ATOM 1740 C CA . ASP A 1 220 ? 15.830 -1.426 -3.100 1.00 87.44 220 ASP A CA 1
ATOM 1741 C C . ASP A 1 220 ? 14.437 -1.253 -3.722 1.00 87.44 220 ASP A C 1
ATOM 1743 O O . ASP A 1 220 ? 13.972 -0.127 -3.939 1.00 87.44 220 ASP A O 1
ATOM 1747 N N . TYR A 1 221 ? 13.752 -2.363 -4.017 1.00 85.81 221 TYR A N 1
ATOM 1748 C CA . TYR A 1 221 ? 12.380 -2.293 -4.535 1.00 85.81 221 TYR A CA 1
ATOM 1749 C C . TYR A 1 221 ? 11.435 -1.581 -3.574 1.00 85.81 221 TYR A C 1
ATOM 1751 O O . TYR A 1 221 ? 10.531 -0.876 -4.023 1.00 85.81 221 TYR A O 1
ATOM 1759 N N . TYR A 1 222 ? 11.649 -1.762 -2.270 1.00 88.06 222 TYR A N 1
ATOM 1760 C CA . TYR A 1 222 ? 10.831 -1.167 -1.224 1.00 88.06 222 TYR A CA 1
ATOM 1761 C C . TYR A 1 222 ? 10.791 0.361 -1.317 1.00 88.06 222 TYR A C 1
ATOM 1763 O O . TYR A 1 222 ? 9.712 0.954 -1.290 1.00 88.06 222 TYR A O 1
ATOM 1771 N N . ASN A 1 223 ? 11.945 0.993 -1.501 1.00 85.56 223 ASN A N 1
ATOM 1772 C CA . ASN A 1 223 ? 12.081 2.431 -1.658 1.00 85.56 223 ASN A CA 1
ATOM 1773 C C . ASN A 1 223 ? 11.365 2.895 -2.920 1.00 85.56 223 ASN A C 1
ATOM 1775 O O . ASN A 1 223 ? 10.601 3.854 -2.868 1.00 85.56 223 ASN A O 1
ATOM 1779 N N . PHE A 1 224 ? 11.540 2.190 -4.040 1.00 80.38 224 PHE A N 1
ATOM 1780 C CA . PHE A 1 224 ? 10.832 2.553 -5.261 1.00 80.38 224 PHE A CA 1
ATOM 1781 C C . PHE A 1 224 ? 9.317 2.624 -5.014 1.00 80.38 224 PHE A C 1
ATOM 1783 O O . PHE A 1 224 ? 8.714 3.691 -5.185 1.00 80.38 224 PHE A O 1
ATOM 1790 N N . TRP A 1 225 ? 8.697 1.514 -4.604 1.00 87.00 225 TRP A N 1
ATOM 1791 C CA . TRP A 1 225 ? 7.243 1.503 -4.560 1.00 87.00 225 TRP A CA 1
ATOM 1792 C C . TRP A 1 225 ? 6.712 2.339 -3.402 1.00 87.00 225 TRP A C 1
ATOM 1794 O O . TRP A 1 225 ? 5.714 3.016 -3.605 1.00 87.00 225 TRP A O 1
ATOM 1804 N N . THR A 1 226 ? 7.387 2.398 -2.248 1.00 92.12 226 THR A N 1
ATOM 1805 C CA . THR A 1 226 ? 6.923 3.206 -1.107 1.00 92.12 226 THR A CA 1
ATOM 1806 C C . THR A 1 226 ? 6.927 4.694 -1.443 1.00 92.12 226 THR A C 1
ATOM 1808 O O . THR A 1 226 ? 5.917 5.363 -1.243 1.00 92.12 226 THR A O 1
ATOM 1811 N N . TYR A 1 227 ? 8.020 5.229 -1.997 1.00 93.38 227 TYR A N 1
ATOM 1812 C CA . TYR A 1 227 ? 8.095 6.660 -2.306 1.00 93.38 227 TYR A CA 1
ATOM 1813 C C . TYR A 1 227 ? 7.112 7.052 -3.409 1.00 93.38 227 TYR A C 1
ATOM 1815 O O . TYR A 1 227 ? 6.428 8.068 -3.289 1.00 93.38 227 TYR A O 1
ATOM 1823 N N . ALA A 1 228 ? 7.021 6.247 -4.472 1.00 93.75 228 ALA A N 1
ATOM 1824 C CA . ALA A 1 228 ? 6.088 6.493 -5.565 1.00 93.75 228 ALA A CA 1
ATOM 1825 C C . ALA A 1 228 ? 4.637 6.459 -5.075 1.00 93.75 228 ALA A C 1
ATOM 1827 O O . ALA A 1 228 ? 3.844 7.348 -5.381 1.00 93.75 228 ALA A O 1
ATOM 1828 N N . SER A 1 229 ? 4.293 5.445 -4.290 1.00 93.19 229 SER A N 1
ATOM 1829 C CA . SER A 1 229 ? 2.920 5.196 -3.896 1.00 93.19 229 SER A CA 1
ATOM 1830 C C . SER A 1 229 ? 2.417 6.171 -2.828 1.00 93.19 229 SER A C 1
ATOM 1832 O O . SER A 1 229 ? 1.279 6.632 -2.899 1.00 93.19 229 SER A O 1
ATOM 1834 N N . HIS A 1 230 ? 3.283 6.591 -1.906 1.00 96.44 230 HIS A N 1
ATOM 1835 C CA . HIS A 1 230 ? 2.919 7.569 -0.883 1.00 96.44 230 HIS A CA 1
ATOM 1836 C C . HIS A 1 230 ? 2.868 8.995 -1.440 1.00 96.44 230 HIS A C 1
ATOM 1838 O O . HIS A 1 230 ? 1.998 9.775 -1.048 1.00 96.44 230 HIS A O 1
ATOM 1844 N N . PHE A 1 231 ? 3.710 9.314 -2.431 1.00 97.31 231 PHE A N 1
ATOM 1845 C CA . PHE A 1 231 ? 3.500 10.507 -3.246 1.00 97.31 231 PHE A CA 1
ATOM 1846 C C . PHE A 1 231 ? 2.114 10.484 -3.907 1.00 97.31 231 PHE A C 1
ATOM 1848 O O . PHE A 1 231 ? 1.388 11.470 -3.817 1.00 97.31 231 PHE A O 1
ATOM 1855 N N . LEU A 1 232 ? 1.727 9.373 -4.543 1.00 97.94 232 LEU A N 1
ATOM 1856 C CA . LEU A 1 232 ? 0.439 9.252 -5.234 1.00 97.94 232 LEU A CA 1
ATOM 1857 C C . LEU A 1 232 ? -0.750 9.438 -4.280 1.00 97.94 232 LEU A C 1
ATOM 1859 O O . LEU A 1 232 ? -1.707 10.122 -4.645 1.00 97.94 232 LEU A O 1
ATOM 1863 N N . TYR A 1 233 ? -0.678 8.919 -3.054 1.00 98.25 233 TYR A N 1
ATOM 1864 C CA . TYR A 1 233 ? -1.679 9.184 -2.016 1.00 98.25 233 TYR A CA 1
ATOM 1865 C C . TYR A 1 233 ? -1.732 10.664 -1.639 1.00 98.25 233 TYR A C 1
ATOM 1867 O O . TYR A 1 233 ? -2.791 11.287 -1.725 1.00 98.25 233 TYR A O 1
ATOM 1875 N N . TRP A 1 234 ? -0.589 11.257 -1.282 1.00 98.56 234 TRP A N 1
ATOM 1876 C CA . TRP A 1 234 ? -0.516 12.680 -0.949 1.00 98.56 234 TRP A CA 1
ATOM 1877 C C . TRP A 1 234 ? -1.041 13.559 -2.092 1.00 98.56 234 TRP A C 1
ATOM 1879 O O . TRP A 1 234 ? -1.771 14.522 -1.855 1.00 98.56 234 TRP A O 1
ATOM 1889 N N . ASN A 1 235 ? -0.739 13.197 -3.340 1.00 98.38 235 ASN A N 1
ATOM 1890 C CA . ASN A 1 235 ? -1.172 13.926 -4.520 1.00 98.38 235 ASN A CA 1
ATOM 1891 C C . ASN A 1 235 ? -2.701 13.936 -4.672 1.00 98.38 235 ASN A C 1
ATOM 1893 O O . ASN A 1 235 ? -3.262 14.984 -4.991 1.00 98.38 235 ASN A O 1
ATOM 1897 N N . ARG A 1 236 ? -3.387 12.822 -4.379 1.00 97.56 236 ARG A N 1
ATOM 1898 C CA . ARG A 1 236 ? -4.862 12.768 -4.397 1.00 97.56 236 ARG A CA 1
ATOM 1899 C C . ARG A 1 236 ? -5.494 13.614 -3.293 1.00 97.56 236 ARG A C 1
ATOM 1901 O O . ARG A 1 236 ? -6.532 14.226 -3.525 1.00 97.56 236 ARG A O 1
ATOM 1908 N N . ILE A 1 237 ? -4.862 13.682 -2.122 1.00 98.44 237 ILE A N 1
ATOM 1909 C CA . ILE A 1 237 ? -5.397 14.413 -0.964 1.00 98.44 237 ILE A CA 1
ATOM 1910 C C . ILE A 1 237 ? -5.138 15.923 -1.086 1.00 98.44 237 ILE A C 1
ATOM 1912 O O . ILE A 1 237 ? -6.034 16.733 -0.849 1.00 98.44 237 ILE A O 1
ATOM 1916 N N . MET A 1 238 ? -3.906 16.312 -1.430 1.00 97.81 238 MET A N 1
ATOM 1917 C CA . MET A 1 238 ? -3.410 17.692 -1.314 1.00 97.81 238 MET A CA 1
ATOM 1918 C C . MET A 1 238 ? -2.700 18.219 -2.563 1.00 97.81 238 MET A C 1
ATOM 1920 O O . MET A 1 238 ? -2.434 19.418 -2.623 1.00 97.81 238 MET A O 1
ATOM 1924 N N . GLY A 1 239 ? -2.410 17.388 -3.568 1.00 97.25 239 GLY A N 1
ATOM 1925 C CA . GLY A 1 239 ? -1.592 17.775 -4.726 1.00 97.25 239 GLY A CA 1
ATOM 1926 C C . GLY A 1 239 ? -2.103 19.019 -5.456 1.00 97.25 239 GLY A C 1
ATOM 1927 O O . GLY A 1 239 ? -1.315 19.901 -5.792 1.00 97.25 239 GLY A O 1
ATOM 1928 N N . ALA A 1 240 ? -3.426 19.157 -5.598 1.00 97.75 240 ALA A N 1
ATOM 1929 C CA . ALA A 1 240 ? -4.061 20.324 -6.218 1.00 97.75 240 ALA A CA 1
ATOM 1930 C C . ALA A 1 240 ? -3.799 21.652 -5.475 1.00 97.75 240 ALA A C 1
ATOM 1932 O O . ALA A 1 240 ? -3.840 22.712 -6.093 1.00 97.75 240 ALA A O 1
ATOM 1933 N N . ARG A 1 241 ? -3.509 21.616 -4.164 1.00 97.88 241 ARG A N 1
ATOM 1934 C CA . ARG A 1 241 ? -3.149 22.808 -3.373 1.00 97.88 241 ARG A CA 1
ATOM 1935 C C . ARG A 1 241 ? -1.689 23.227 -3.560 1.00 97.88 241 ARG A C 1
ATOM 1937 O O . ARG A 1 241 ? -1.362 24.372 -3.271 1.00 97.88 241 ARG A O 1
ATOM 1944 N N . TYR A 1 242 ? -0.825 22.329 -4.039 1.00 97.81 242 TYR A N 1
ATOM 1945 C CA . TYR A 1 242 ? 0.610 22.580 -4.226 1.00 97.81 242 TYR A CA 1
ATOM 1946 C C . TYR A 1 242 ? 1.066 22.106 -5.616 1.00 97.81 242 TYR A C 1
ATOM 1948 O O . TYR A 1 242 ? 1.859 21.162 -5.724 1.00 97.81 242 TYR A O 1
ATOM 1956 N N . PRO A 1 243 ? 0.573 22.745 -6.693 1.00 97.50 243 PRO A N 1
ATOM 1957 C CA . PRO A 1 243 ? 0.768 22.273 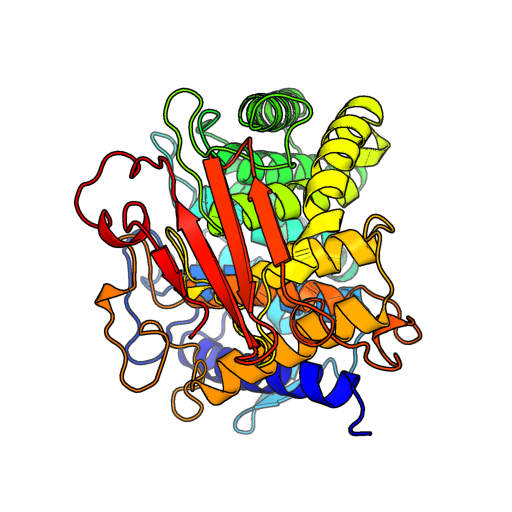-8.064 1.00 97.50 243 PRO A CA 1
ATOM 1958 C C . PRO A 1 243 ? 2.243 22.180 -8.468 1.00 97.50 243 PRO A C 1
ATOM 1960 O O . PRO A 1 243 ? 2.624 21.241 -9.160 1.00 97.50 243 PRO A O 1
ATOM 1963 N N . GLU A 1 244 ? 3.097 23.091 -7.999 1.00 96.56 244 GLU A N 1
ATOM 1964 C CA . GLU A 1 244 ? 4.535 23.059 -8.298 1.00 96.56 244 GLU A CA 1
ATOM 1965 C C . GLU A 1 244 ? 5.227 21.839 -7.681 1.00 96.56 244 GLU A C 1
ATOM 1967 O O . GLU A 1 244 ? 6.002 21.145 -8.341 1.00 96.56 244 GLU A O 1
ATOM 1972 N N . LEU A 1 245 ? 4.920 21.546 -6.415 1.00 95.12 245 LEU A N 1
ATOM 1973 C CA . LEU A 1 245 ? 5.482 20.401 -5.708 1.00 95.12 245 LEU A CA 1
ATOM 1974 C C . LEU A 1 245 ? 4.988 19.100 -6.340 1.00 95.12 245 LEU A C 1
ATOM 1976 O O . LEU A 1 245 ? 5.800 18.239 -6.678 1.00 95.12 245 LEU A O 1
ATOM 1980 N N . SER A 1 246 ? 3.678 19.006 -6.590 1.00 97.25 246 SER A N 1
ATOM 1981 C CA . SER A 1 246 ? 3.071 17.896 -7.325 1.00 97.25 246 SER A CA 1
ATOM 1982 C C . SER A 1 246 ? 3.767 17.675 -8.671 1.00 97.25 246 SER A C 1
ATOM 1984 O O . SER A 1 246 ? 4.288 16.587 -8.912 1.00 97.25 246 SER A O 1
ATOM 1986 N N . ALA A 1 247 ? 3.894 18.708 -9.510 1.00 95.75 247 ALA A N 1
ATOM 1987 C CA . ALA A 1 247 ? 4.503 18.603 -10.835 1.00 95.75 247 ALA A CA 1
ATOM 1988 C C . ALA A 1 247 ? 5.940 18.055 -10.798 1.00 95.75 247 ALA A C 1
ATOM 1990 O O . ALA A 1 247 ? 6.321 17.256 -11.659 1.00 95.75 247 ALA A O 1
ATOM 1991 N N . ARG A 1 248 ? 6.738 18.427 -9.787 1.00 93.12 248 ARG A N 1
ATOM 1992 C CA . ARG A 1 248 ? 8.103 17.905 -9.610 1.00 93.12 248 ARG A CA 1
ATOM 1993 C C . ARG A 1 248 ? 8.114 16.405 -9.324 1.00 93.12 248 ARG A C 1
ATOM 1995 O O . ARG A 1 248 ? 8.868 15.669 -9.965 1.00 93.12 248 ARG A O 1
ATOM 2002 N N . PHE A 1 249 ? 7.268 15.949 -8.403 1.00 94.56 249 PHE A N 1
ATOM 2003 C CA . PHE A 1 249 ? 7.135 14.527 -8.094 1.00 94.56 249 PHE A CA 1
ATOM 2004 C C . PHE A 1 249 ? 6.535 13.735 -9.264 1.00 94.56 249 PHE A C 1
ATOM 2006 O O . PHE A 1 249 ? 7.058 12.670 -9.586 1.00 94.56 249 PHE A O 1
ATOM 2013 N N . VAL A 1 250 ? 5.529 14.276 -9.967 1.00 95.75 250 VAL A N 1
ATOM 2014 C CA . VAL A 1 250 ? 4.961 13.672 -11.188 1.00 95.75 250 VAL A CA 1
ATOM 2015 C C . VAL A 1 250 ? 6.037 13.483 -12.250 1.00 95.75 250 VAL A C 1
ATOM 2017 O O . VAL A 1 250 ? 6.168 12.391 -12.801 1.00 95.75 250 VAL A O 1
ATOM 2020 N N . LYS A 1 251 ? 6.834 14.523 -12.530 1.00 93.44 251 LYS A N 1
ATOM 2021 C CA . LYS A 1 251 ? 7.922 14.447 -13.514 1.00 93.44 251 LYS A CA 1
ATOM 2022 C C . LYS A 1 251 ? 8.892 13.317 -13.170 1.00 93.44 251 LYS A C 1
ATOM 2024 O O . LYS A 1 251 ? 9.263 12.550 -14.050 1.00 93.44 251 LYS A O 1
ATOM 2029 N N . ARG A 1 252 ? 9.275 13.196 -11.896 1.00 92.25 252 ARG A N 1
ATOM 2030 C CA . ARG A 1 252 ? 10.184 12.142 -11.427 1.00 92.25 252 ARG A CA 1
ATOM 2031 C C . ARG A 1 252 ? 9.558 10.751 -11.527 1.00 92.25 252 ARG A C 1
ATOM 2033 O O . ARG A 1 252 ? 10.215 9.831 -11.999 1.00 92.25 252 ARG A O 1
ATOM 2040 N N . LEU A 1 253 ? 8.301 10.607 -11.114 1.00 94.38 253 LEU A N 1
ATOM 2041 C CA . LEU A 1 253 ? 7.581 9.339 -11.174 1.00 94.38 253 LEU A CA 1
ATOM 2042 C C . LEU A 1 253 ? 7.437 8.843 -12.619 1.00 94.38 253 LEU A C 1
ATOM 2044 O O . LEU A 1 253 ? 7.663 7.664 -12.874 1.00 94.38 253 LEU A O 1
ATOM 2048 N N . LYS A 1 254 ? 7.125 9.726 -13.578 1.00 94.19 254 LYS A N 1
ATOM 2049 C CA . LYS A 1 254 ? 6.995 9.345 -14.995 1.00 94.19 254 LYS A CA 1
ATOM 2050 C C . LYS A 1 254 ? 8.271 8.720 -15.566 1.00 94.19 254 LYS A C 1
ATOM 2052 O O . LYS A 1 254 ? 8.161 7.703 -16.240 1.00 94.19 254 LYS A O 1
ATOM 2057 N N . LEU A 1 255 ? 9.453 9.243 -15.215 1.00 91.94 255 LEU A N 1
ATOM 2058 C CA . LEU A 1 255 ? 10.742 8.654 -15.623 1.00 91.94 255 LEU A CA 1
ATOM 2059 C C . LEU A 1 255 ? 10.869 7.190 -15.182 1.00 91.94 255 LEU A C 1
ATOM 2061 O O . LEU A 1 255 ? 11.331 6.340 -15.939 1.00 91.94 255 LEU A O 1
ATOM 2065 N N . PHE A 1 256 ? 10.423 6.876 -13.965 1.00 91.44 256 PHE A N 1
ATOM 2066 C CA . PHE A 1 256 ? 10.405 5.495 -13.502 1.00 91.44 256 PHE A CA 1
ATOM 2067 C C . PHE A 1 256 ? 9.365 4.664 -14.272 1.00 91.44 256 PHE A C 1
ATOM 2069 O O . PHE A 1 256 ? 9.667 3.574 -14.761 1.00 91.44 256 PHE A O 1
ATOM 2076 N N . LEU A 1 257 ? 8.132 5.170 -14.397 1.00 95.38 257 LEU A N 1
ATOM 2077 C CA . LEU A 1 257 ? 7.018 4.432 -15.005 1.00 95.38 257 LEU A CA 1
ATOM 2078 C C . LEU A 1 257 ? 7.276 4.056 -16.471 1.00 95.38 257 LEU A C 1
ATOM 2080 O O . LEU A 1 257 ? 6.796 3.018 -16.923 1.00 95.38 257 LEU A O 1
ATOM 2084 N N . GLU A 1 258 ? 8.067 4.843 -17.201 1.00 94.94 258 GLU A N 1
ATOM 2085 C CA . GLU A 1 258 ? 8.526 4.508 -18.556 1.00 94.94 258 GLU A CA 1
ATOM 2086 C C . GLU A 1 258 ? 9.254 3.156 -18.604 1.00 94.94 258 GLU A C 1
ATOM 2088 O O . GLU A 1 258 ? 9.035 2.359 -19.517 1.00 94.94 258 GLU A O 1
ATOM 2093 N N . THR A 1 259 ? 10.068 2.852 -17.592 1.00 93.94 259 THR A N 1
ATOM 2094 C CA . THR A 1 259 ? 10.877 1.625 -17.549 1.00 93.94 259 THR A CA 1
ATOM 2095 C C . THR A 1 259 ? 10.272 0.517 -16.688 1.00 93.94 259 THR A C 1
ATOM 2097 O O . THR A 1 259 ? 10.638 -0.643 -16.877 1.00 93.94 259 THR A O 1
ATOM 2100 N N . ALA A 1 260 ? 9.298 0.832 -15.827 1.00 95.12 260 ALA A N 1
ATOM 2101 C CA . ALA A 1 260 ? 8.660 -0.096 -14.889 1.00 95.12 260 ALA A CA 1
ATOM 2102 C C . ALA A 1 260 ? 8.259 -1.469 -15.481 1.00 95.12 260 ALA A C 1
ATOM 2104 O O . ALA A 1 260 ? 8.546 -2.484 -14.841 1.00 95.12 260 ALA A O 1
ATOM 2105 N N . PRO A 1 261 ? 7.678 -1.571 -16.699 1.00 97.12 261 PRO A N 1
ATOM 2106 C CA . PRO A 1 261 ? 7.342 -2.869 -17.292 1.00 97.12 261 PRO A CA 1
ATOM 2107 C C . PRO A 1 261 ? 8.522 -3.838 -17.470 1.00 97.12 261 PRO A C 1
ATOM 2109 O O . PRO A 1 261 ? 8.316 -5.047 -17.498 1.00 97.12 261 PRO A O 1
ATOM 2112 N N . HIS A 1 262 ? 9.756 -3.338 -17.587 1.00 97.06 262 HIS A N 1
ATOM 2113 C CA . HIS A 1 262 ? 10.948 -4.162 -17.828 1.00 97.06 262 HIS A CA 1
ATOM 2114 C C . HIS A 1 262 ? 11.420 -4.926 -16.584 1.00 97.06 262 HIS A C 1
ATOM 2116 O O . HIS A 1 262 ? 12.282 -5.799 -16.691 1.00 97.06 262 HIS A O 1
ATOM 2122 N N . PHE A 1 263 ? 10.879 -4.612 -15.406 1.00 95.19 263 PHE A N 1
ATOM 2123 C CA . PHE A 1 263 ? 11.206 -5.310 -14.163 1.00 95.19 263 PHE A CA 1
ATOM 2124 C C . PHE A 1 263 ? 10.443 -6.629 -13.985 1.00 95.19 263 PHE A C 1
ATOM 2126 O O . PHE A 1 263 ? 10.787 -7.412 -13.099 1.00 95.19 263 PHE A O 1
ATOM 2133 N N . PHE A 1 264 ? 9.443 -6.890 -14.832 1.00 97.44 264 PHE A N 1
ATOM 2134 C CA . PHE A 1 264 ? 8.602 -8.081 -14.759 1.00 97.44 264 PHE A CA 1
ATOM 2135 C C . PHE A 1 264 ? 9.050 -9.142 -15.766 1.00 97.44 264 PHE A C 1
ATOM 2137 O O . PHE A 1 264 ? 9.234 -8.874 -16.954 1.00 97.44 264 PHE A O 1
ATOM 2144 N N . ALA A 1 265 ? 9.214 -10.360 -15.265 1.00 97.88 265 ALA A N 1
ATOM 2145 C CA . ALA A 1 265 ? 9.518 -11.553 -16.034 1.00 97.88 265 ALA A CA 1
ATOM 2146 C C . ALA A 1 265 ? 8.280 -12.108 -16.745 1.00 97.88 265 ALA A C 1
ATOM 2148 O O . ALA A 1 265 ? 7.144 -11.743 -16.436 1.00 97.88 265 ALA A O 1
ATOM 2149 N N . ALA A 1 266 ? 8.501 -12.994 -17.720 1.00 97.12 266 ALA A N 1
ATOM 2150 C CA . ALA A 1 266 ? 7.430 -13.514 -18.573 1.00 97.12 266 ALA A CA 1
ATOM 2151 C C . ALA A 1 266 ? 6.341 -14.259 -17.774 1.00 97.12 266 ALA A C 1
ATOM 2153 O O . ALA A 1 266 ? 5.158 -14.197 -18.123 1.00 97.12 266 ALA A O 1
ATOM 2154 N N . ASP A 1 267 ? 6.739 -14.911 -16.681 1.00 95.56 267 ASP A N 1
ATOM 2155 C CA . ASP A 1 267 ? 5.880 -15.644 -15.750 1.00 95.56 267 ASP A CA 1
ATOM 2156 C C . ASP A 1 267 ? 5.153 -14.754 -14.726 1.00 95.56 267 ASP A C 1
ATOM 2158 O O . ASP A 1 267 ? 4.297 -15.249 -13.996 1.00 95.56 267 ASP A O 1
ATOM 2162 N N . GLY A 1 268 ? 5.449 -13.449 -14.696 1.00 96.25 268 GLY A N 1
ATOM 2163 C CA . GLY A 1 268 ? 4.898 -12.480 -13.749 1.00 96.25 268 GLY A CA 1
ATOM 2164 C C . GLY A 1 268 ? 5.773 -12.215 -12.523 1.00 96.25 268 GLY A C 1
ATOM 2165 O O . GLY A 1 268 ? 5.459 -11.310 -11.743 1.00 96.25 268 GLY A O 1
ATOM 2166 N N . GLY A 1 269 ? 6.872 -12.950 -12.344 1.00 95.69 269 GLY A N 1
ATOM 2167 C CA . GLY A 1 269 ? 7.844 -12.678 -11.293 1.00 95.69 269 GLY A CA 1
ATOM 2168 C C . GLY A 1 269 ? 8.524 -11.322 -11.474 1.00 95.69 269 GLY A C 1
ATOM 2169 O O . GLY A 1 269 ? 8.564 -10.751 -12.563 1.00 95.69 269 GLY A O 1
ATOM 2170 N N . HIS A 1 270 ? 9.089 -10.793 -10.398 1.00 94.06 270 HIS A N 1
ATOM 2171 C CA . HIS A 1 270 ? 10.001 -9.653 -10.443 1.00 94.06 270 HIS A CA 1
ATOM 2172 C C . HIS A 1 270 ? 11.218 -9.975 -9.583 1.00 94.06 270 HIS A C 1
ATOM 2174 O O . HIS A 1 270 ? 11.183 -10.869 -8.736 1.00 94.06 270 HIS A O 1
ATOM 2180 N N . VAL A 1 271 ? 12.320 -9.273 -9.828 1.00 91.25 271 VAL A N 1
ATOM 2181 C CA . VAL A 1 271 ? 13.548 -9.499 -9.065 1.00 91.25 271 VAL A CA 1
ATOM 2182 C C . VAL A 1 271 ? 13.317 -9.136 -7.599 1.00 91.25 271 VAL A C 1
ATOM 2184 O O . VAL A 1 271 ? 12.802 -8.066 -7.301 1.00 91.25 271 VAL A O 1
ATOM 2187 N N . LEU A 1 272 ? 13.740 -9.994 -6.675 1.00 88.56 272 LEU A N 1
ATOM 2188 C CA . LEU A 1 272 ? 13.686 -9.696 -5.247 1.00 88.56 272 LEU A CA 1
ATOM 2189 C C . LEU A 1 272 ? 15.005 -9.051 -4.803 1.00 88.56 272 LEU A C 1
ATOM 2191 O O . LEU A 1 272 ? 16.004 -9.743 -4.609 1.00 88.56 272 LEU A O 1
ATOM 2195 N N . PHE A 1 273 ? 15.014 -7.723 -4.676 1.00 89.12 273 PHE A N 1
ATOM 2196 C CA . PHE A 1 273 ? 16.202 -6.942 -4.312 1.00 89.12 273 PHE A CA 1
ATOM 2197 C C . PHE A 1 273 ? 15.934 -5.964 -3.155 1.00 89.12 273 PHE A C 1
ATOM 2199 O O . PHE A 1 273 ? 15.032 -5.123 -3.232 1.00 89.12 273 PHE A O 1
ATOM 2206 N N . GLY A 1 274 ? 16.751 -6.087 -2.104 1.00 88.31 274 GLY A N 1
ATOM 2207 C CA . GLY A 1 274 ? 16.706 -5.328 -0.854 1.00 88.31 274 GLY A CA 1
ATOM 2208 C C . GLY A 1 274 ? 15.750 -5.879 0.203 1.00 88.31 274 GLY A C 1
ATOM 2209 O O . GLY A 1 274 ? 15.562 -7.088 0.299 1.00 88.31 274 GLY A O 1
ATOM 2210 N N . ARG A 1 275 ? 15.185 -4.999 1.037 1.00 88.50 275 ARG A N 1
ATOM 2211 C CA . ARG A 1 275 ? 14.351 -5.376 2.196 1.00 88.50 275 ARG A CA 1
ATOM 2212 C C . ARG A 1 275 ? 12.875 -5.563 1.867 1.00 88.50 275 ARG A C 1
ATOM 2214 O O . ARG A 1 275 ? 12.392 -5.134 0.820 1.00 88.50 275 ARG A O 1
ATOM 2221 N N . SER A 1 276 ? 12.132 -6.098 2.840 1.00 92.06 276 SER A N 1
ATOM 2222 C CA . SER A 1 276 ? 10.663 -6.145 2.836 1.00 92.06 276 SER A CA 1
ATOM 2223 C C . SER A 1 276 ? 10.088 -6.889 1.625 1.00 92.06 276 SER A C 1
ATOM 2225 O O . SER A 1 276 ? 8.961 -6.662 1.189 1.00 92.06 276 SER A O 1
ATOM 2227 N N . LEU A 1 277 ? 10.859 -7.840 1.099 1.00 88.81 277 LEU A N 1
ATOM 2228 C CA . LEU A 1 277 ? 10.534 -8.600 -0.107 1.00 88.81 277 LEU A CA 1
ATOM 2229 C C . LEU A 1 277 ? 9.281 -9.459 0.066 1.00 88.81 277 LEU A C 1
ATOM 2231 O O . LEU A 1 277 ? 8.568 -9.732 -0.898 1.00 88.81 277 LEU A O 1
ATOM 2235 N N . ILE A 1 278 ? 8.949 -9.834 1.305 1.00 93.06 278 ILE A N 1
ATOM 2236 C CA . ILE A 1 278 ? 7.733 -10.598 1.598 1.00 93.06 278 ILE A CA 1
ATOM 2237 C C . ILE A 1 278 ? 6.441 -9.824 1.308 1.00 93.06 278 ILE A C 1
ATOM 2239 O O . ILE A 1 278 ? 5.360 -10.410 1.383 1.00 93.06 278 ILE A O 1
ATOM 2243 N N . TYR A 1 279 ? 6.521 -8.535 0.972 1.00 94.94 279 TYR A N 1
ATOM 2244 C CA . TYR A 1 279 ? 5.357 -7.761 0.548 1.00 94.94 279 TYR A CA 1
ATOM 2245 C C . TYR A 1 279 ? 4.997 -8.035 -0.921 1.00 94.94 279 TYR A C 1
ATOM 2247 O O . TYR A 1 279 ? 3.951 -7.590 -1.381 1.00 94.94 279 TYR A O 1
ATOM 2255 N N . ARG A 1 280 ? 5.800 -8.835 -1.644 1.00 94.44 280 ARG A N 1
ATOM 2256 C CA . ARG A 1 280 ? 5.442 -9.472 -2.923 1.00 94.44 280 ARG A CA 1
ATOM 2257 C C . ARG A 1 280 ? 4.906 -8.466 -3.944 1.00 94.44 280 ARG A C 1
ATOM 2259 O O . ARG A 1 280 ? 5.656 -7.668 -4.490 1.00 94.44 280 ARG A O 1
ATOM 2266 N N . TRP A 1 281 ? 3.594 -8.473 -4.165 1.00 96.06 281 TRP A N 1
ATOM 2267 C CA . TRP A 1 281 ? 2.910 -7.647 -5.147 1.00 96.06 281 TRP A CA 1
ATOM 2268 C C . TRP A 1 281 ? 2.636 -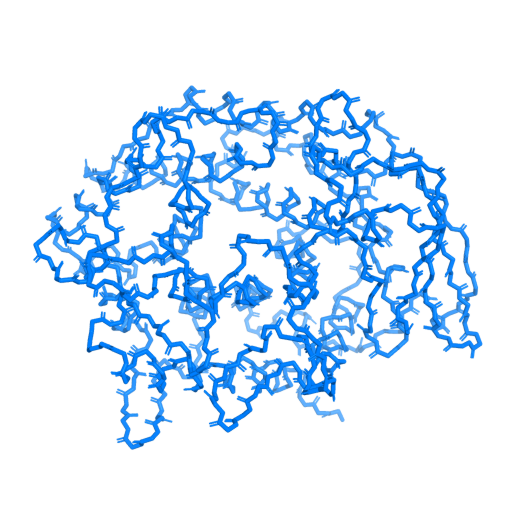6.208 -4.684 1.00 96.06 281 TRP A C 1
ATOM 2270 O O . TRP A 1 281 ? 1.978 -5.461 -5.403 1.00 96.06 281 TRP A O 1
ATOM 2280 N N . SER A 1 282 ? 3.190 -5.750 -3.551 1.00 95.44 282 SER A N 1
ATOM 2281 C CA . SER A 1 282 ? 3.243 -4.309 -3.234 1.00 95.44 282 SER A CA 1
ATOM 2282 C C . SER A 1 282 ? 3.880 -3.483 -4.351 1.00 95.44 282 SER A C 1
ATOM 2284 O O . SER A 1 282 ? 3.514 -2.326 -4.528 1.00 95.44 282 SER A O 1
ATOM 2286 N N . VAL A 1 283 ? 4.767 -4.077 -5.156 1.00 94.50 283 VAL A N 1
ATOM 2287 C CA . VAL A 1 283 ? 5.360 -3.426 -6.337 1.00 94.50 283 VAL A CA 1
ATOM 2288 C C . VAL A 1 283 ? 4.323 -2.959 -7.368 1.00 94.50 283 VAL A C 1
ATOM 2290 O O . VAL A 1 283 ? 4.613 -2.059 -8.153 1.00 94.50 283 VAL A O 1
ATOM 2293 N N . LEU A 1 284 ? 3.113 -3.532 -7.365 1.00 96.94 284 LEU A N 1
ATOM 2294 C CA . LEU A 1 284 ? 2.025 -3.155 -8.272 1.00 96.94 284 LEU A CA 1
ATOM 2295 C C . LEU A 1 284 ? 1.319 -1.862 -7.847 1.00 96.94 284 LEU A C 1
ATOM 2297 O O . LEU A 1 284 ? 0.786 -1.151 -8.698 1.00 96.94 284 LEU A O 1
ATOM 2301 N N . MET A 1 285 ? 1.333 -1.549 -6.548 1.00 95.44 285 MET A N 1
ATOM 2302 C CA . MET A 1 285 ? 0.647 -0.400 -5.951 1.00 95.44 285 MET A CA 1
ATOM 2303 C C . MET A 1 285 ? 0.905 0.924 -6.697 1.00 95.44 285 MET A C 1
ATOM 2305 O O . MET A 1 285 ? -0.063 1.546 -7.137 1.00 95.44 285 MET A O 1
ATOM 2309 N N . PRO A 1 286 ? 2.161 1.378 -6.895 1.00 95.81 286 PRO A N 1
ATOM 2310 C CA . PRO A 1 286 ? 2.414 2.637 -7.593 1.00 95.81 286 PRO A CA 1
ATOM 2311 C C . PRO A 1 286 ? 1.992 2.610 -9.066 1.00 95.81 286 PRO A C 1
ATOM 2313 O O . PRO A 1 286 ? 1.672 3.663 -9.606 1.00 95.81 286 PRO A O 1
ATOM 2316 N N . LEU A 1 287 ? 1.977 1.446 -9.727 1.00 97.88 287 LEU A N 1
ATOM 2317 C CA . LEU A 1 287 ? 1.601 1.346 -11.144 1.00 97.88 287 LEU A CA 1
ATOM 2318 C C . LEU A 1 287 ? 0.096 1.560 -11.317 1.00 97.88 287 LEU A C 1
ATOM 2320 O O . LEU A 1 287 ? -0.340 2.327 -12.173 1.00 97.88 287 LEU A O 1
ATOM 2324 N N . VAL A 1 288 ? -0.683 0.910 -10.453 1.00 97.06 288 VAL A N 1
ATOM 2325 C CA . VAL A 1 288 ? -2.141 1.023 -10.400 1.00 97.06 288 VAL A CA 1
ATOM 2326 C C . VAL A 1 288 ? -2.571 2.440 -10.022 1.00 97.06 288 VAL A C 1
ATOM 2328 O O . VAL A 1 288 ? -3.388 3.038 -10.720 1.00 97.06 288 VAL A O 1
ATOM 2331 N N . GLU A 1 289 ? -1.997 3.013 -8.962 1.00 97.38 289 GLU A N 1
ATOM 2332 C CA . GLU A 1 289 ? -2.324 4.381 -8.540 1.00 97.38 289 GLU A CA 1
ATOM 2333 C C . GLU A 1 289 ? -1.899 5.427 -9.578 1.00 97.38 289 GLU A C 1
ATOM 2335 O O . GLU A 1 289 ? -2.627 6.389 -9.825 1.00 97.38 289 GLU A O 1
ATOM 2340 N N . ALA A 1 290 ? -0.749 5.239 -10.232 1.00 98.06 290 ALA A N 1
ATOM 2341 C CA . ALA A 1 290 ? -0.325 6.124 -11.309 1.00 98.06 290 ALA A CA 1
ATOM 2342 C C . ALA A 1 290 ? -1.291 6.063 -12.494 1.00 98.06 290 ALA A C 1
ATOM 2344 O O . ALA A 1 290 ? -1.609 7.100 -13.071 1.00 98.06 290 ALA A O 1
ATOM 2345 N N . TYR A 1 291 ? -1.780 4.875 -12.850 1.00 98.06 291 TYR A N 1
ATOM 2346 C CA . TYR A 1 291 ? -2.789 4.718 -13.893 1.00 98.06 291 TYR A CA 1
ATOM 2347 C C . TYR A 1 291 ? -4.102 5.412 -13.532 1.00 98.06 291 TYR A C 1
ATOM 2349 O O . TYR A 1 291 ? -4.592 6.217 -14.321 1.00 98.06 291 TYR A O 1
ATOM 2357 N N . ALA A 1 292 ? -4.600 5.205 -12.309 1.00 97.12 292 ALA A N 1
ATOM 2358 C CA . ALA A 1 292 ? -5.812 5.854 -11.809 1.00 97.12 292 ALA A CA 1
ATOM 2359 C C . ALA A 1 292 ? -5.726 7.394 -11.817 1.00 97.12 292 ALA A C 1
ATOM 2361 O O . ALA A 1 292 ? -6.746 8.074 -11.906 1.00 97.12 292 ALA A O 1
ATOM 2362 N N . GLN A 1 293 ? -4.514 7.951 -11.738 1.00 97.06 293 GLN A N 1
ATOM 2363 C CA . GLN A 1 293 ? -4.254 9.393 -11.798 1.00 97.06 293 GLN A CA 1
ATOM 2364 C C . GLN A 1 293 ? -3.802 9.887 -13.186 1.00 97.06 293 GLN A C 1
ATOM 2366 O O . GLN A 1 293 ? -3.372 11.033 -13.315 1.00 97.06 293 GLN A O 1
ATOM 2371 N N . GLY A 1 294 ? -3.862 9.050 -14.229 1.00 96.75 294 GLY A N 1
ATOM 2372 C CA . GLY A 1 294 ? -3.488 9.426 -15.601 1.00 96.75 294 GLY A CA 1
ATOM 2373 C C . GLY A 1 294 ? -1.983 9.642 -15.818 1.00 96.75 294 GLY A C 1
ATOM 2374 O O . GLY A 1 294 ? -1.573 10.354 -16.734 1.00 96.75 294 GLY A O 1
ATOM 2375 N N . MET A 1 295 ? -1.140 9.064 -14.959 1.00 97.19 295 MET A N 1
ATOM 2376 C CA . MET A 1 295 ? 0.322 9.186 -15.007 1.00 97.19 295 MET A CA 1
ATOM 2377 C C . MET A 1 295 ? 1.019 7.980 -15.646 1.00 97.19 295 MET A C 1
ATOM 2379 O O . MET A 1 295 ? 2.198 8.085 -15.983 1.00 97.19 295 MET A O 1
ATOM 2383 N N . TRP A 1 296 ? 0.320 6.854 -15.814 1.00 97.56 296 TRP A N 1
ATOM 2384 C CA . TRP A 1 296 ? 0.845 5.657 -16.477 1.00 97.56 296 TRP A CA 1
ATOM 2385 C C . TRP A 1 296 ? 1.075 5.910 -17.978 1.00 97.56 296 TRP A C 1
ATOM 2387 O O . TRP A 1 296 ? 0.115 6.223 -18.682 1.00 97.56 296 TRP A O 1
ATOM 2397 N N . PRO A 1 297 ? 2.316 5.781 -18.489 1.00 97.25 297 PRO A N 1
ATOM 2398 C CA . PRO A 1 297 ? 2.646 6.164 -19.863 1.00 97.25 297 PRO A CA 1
ATOM 2399 C C . PRO A 1 297 ? 2.436 5.042 -20.892 1.00 97.25 297 PRO A C 1
ATOM 2401 O O . PRO A 1 297 ? 2.699 5.251 -22.074 1.00 97.25 297 PRO A O 1
ATOM 2404 N N . HIS A 1 298 ? 1.987 3.855 -20.471 1.00 97.81 298 HIS A N 1
ATOM 2405 C CA . HIS A 1 298 ? 1.767 2.709 -21.359 1.00 97.81 298 HIS A CA 1
ATOM 2406 C C . HIS A 1 298 ? 0.277 2.402 -21.515 1.00 97.81 298 HIS A C 1
ATOM 2408 O O . HIS A 1 298 ? -0.585 3.060 -20.935 1.00 97.81 298 HIS A O 1
ATOM 2414 N N . SER A 1 299 ? -0.049 1.371 -22.291 1.00 97.38 299 SER A N 1
ATOM 2415 C CA . SER A 1 299 ? -1.438 0.961 -22.457 1.00 97.38 299 SER A CA 1
ATOM 2416 C C . SER A 1 299 ? -2.023 0.351 -21.169 1.00 97.38 299 SER A C 1
ATOM 2418 O O . SER A 1 299 ? -1.291 -0.231 -20.352 1.00 97.38 299 SER A O 1
ATOM 2420 N N . PRO A 1 300 ? -3.358 0.406 -20.997 1.00 96.88 300 PRO A N 1
ATOM 2421 C CA . PRO A 1 300 ? -4.055 -0.347 -19.954 1.00 96.88 300 PRO A CA 1
ATOM 2422 C C . PRO A 1 300 ? -3.826 -1.862 -20.072 1.00 96.88 300 PRO A C 1
ATOM 2424 O O . PRO A 1 300 ? -3.730 -2.552 -19.061 1.00 96.88 300 PRO A O 1
ATOM 2427 N N . GLY A 1 301 ? -3.688 -2.383 -21.300 1.00 96.75 301 GLY A N 1
ATOM 2428 C CA . GLY A 1 301 ? -3.465 -3.809 -21.546 1.00 96.75 301 GLY A CA 1
ATOM 2429 C C . GLY A 1 301 ? -2.114 -4.318 -21.063 1.00 96.75 301 GLY A C 1
ATOM 2430 O O . GLY A 1 301 ? -2.036 -5.443 -20.563 1.00 96.75 301 GLY A O 1
ATOM 2431 N N . LEU A 1 302 ? -1.071 -3.485 -21.124 1.00 98.00 302 LEU A N 1
ATOM 2432 C CA . LEU A 1 302 ? 0.220 -3.810 -20.525 1.00 98.00 302 LEU A CA 1
ATOM 2433 C C . LEU A 1 302 ? 0.145 -3.811 -18.992 1.00 98.00 302 LEU A C 1
ATOM 2435 O O . LEU A 1 302 ? 0.640 -4.740 -18.357 1.00 98.00 302 LEU A O 1
ATOM 2439 N N . LEU A 1 303 ? -0.504 -2.805 -18.394 1.00 97.94 303 LEU A N 1
ATOM 2440 C CA . LEU A 1 303 ? -0.675 -2.738 -16.939 1.00 97.94 303 LEU A CA 1
ATOM 2441 C C . LEU A 1 303 ? -1.459 -3.940 -16.408 1.00 97.94 303 LEU A C 1
ATOM 2443 O O . LEU A 1 303 ? -1.053 -4.565 -15.430 1.00 97.94 303 LEU A O 1
ATOM 2447 N N . HIS A 1 304 ? -2.556 -4.292 -17.074 1.00 96.62 304 HIS A N 1
ATOM 2448 C CA . HIS A 1 304 ? -3.353 -5.456 -16.719 1.00 96.62 304 HIS A CA 1
ATOM 2449 C C . HIS A 1 304 ? -2.546 -6.756 -16.799 1.00 96.62 304 HIS A C 1
ATOM 2451 O O . HIS A 1 304 ? -2.587 -7.557 -15.864 1.00 96.62 304 HIS A O 1
ATOM 2457 N N . ALA A 1 305 ? -1.766 -6.952 -17.870 1.00 96.56 305 ALA A N 1
ATOM 2458 C CA . ALA A 1 305 ? -0.896 -8.118 -17.998 1.00 96.56 305 ALA A CA 1
ATOM 2459 C C . ALA A 1 305 ? 0.105 -8.210 -16.831 1.00 96.56 305 ALA A C 1
ATOM 2461 O O . ALA A 1 305 ? 0.261 -9.284 -16.253 1.00 96.56 305 ALA A O 1
ATOM 2462 N N . ILE A 1 306 ? 0.727 -7.090 -16.439 1.00 97.81 306 ILE A N 1
ATOM 2463 C CA . ILE A 1 306 ? 1.641 -7.022 -15.287 1.00 97.81 306 ILE A CA 1
ATOM 2464 C C . ILE A 1 306 ? 0.920 -7.414 -13.990 1.00 97.81 306 ILE A C 1
ATOM 2466 O O . ILE A 1 306 ? 1.375 -8.314 -13.284 1.00 97.81 306 ILE A O 1
ATOM 2470 N N . VAL A 1 307 ? -0.214 -6.772 -13.686 1.00 97.56 307 VAL A N 1
ATOM 2471 C CA . VAL A 1 307 ? -0.955 -6.991 -12.434 1.00 97.56 307 VAL A CA 1
ATOM 2472 C C . VAL A 1 307 ? -1.429 -8.435 -12.320 1.00 97.56 307 VAL A C 1
ATOM 2474 O O . VAL A 1 307 ? -1.142 -9.106 -11.327 1.00 97.56 307 VAL A O 1
ATOM 2477 N N . ARG A 1 308 ? -2.118 -8.939 -13.349 1.00 96.31 308 ARG A N 1
ATOM 2478 C CA . ARG A 1 308 ? -2.676 -10.292 -13.332 1.00 96.31 308 ARG A CA 1
ATOM 2479 C C . ARG A 1 308 ? -1.576 -11.344 -13.214 1.00 96.31 308 ARG A C 1
ATOM 2481 O O . ARG A 1 308 ? -1.694 -12.243 -12.384 1.00 96.31 308 ARG A O 1
ATOM 2488 N N . ARG A 1 309 ? -0.516 -11.246 -14.026 1.00 96.50 309 ARG A N 1
ATOM 2489 C CA . ARG A 1 309 ? 0.570 -12.238 -14.018 1.00 96.50 309 ARG A CA 1
ATOM 2490 C C . ARG A 1 309 ? 1.354 -12.206 -12.711 1.00 96.50 309 ARG A C 1
ATOM 2492 O O . ARG A 1 309 ? 1.683 -13.270 -12.205 1.00 96.50 309 ARG A O 1
ATOM 2499 N N . ASN A 1 310 ? 1.616 -11.035 -12.128 1.00 97.69 310 ASN A N 1
ATOM 2500 C CA . ASN A 1 310 ? 2.349 -10.965 -10.863 1.00 97.69 310 ASN A CA 1
ATOM 2501 C C . ASN A 1 310 ? 1.551 -11.541 -9.682 1.00 97.69 310 ASN A C 1
ATOM 2503 O O . ASN A 1 310 ? 2.108 -12.300 -8.884 1.00 97.69 310 ASN A O 1
ATOM 2507 N N . LEU A 1 311 ? 0.247 -11.250 -9.602 1.00 97.44 311 LEU A N 1
ATOM 2508 C CA . LEU A 1 311 ? -0.634 -11.889 -8.620 1.00 97.44 311 LEU A CA 1
ATOM 2509 C C . LEU A 1 311 ? -0.653 -13.411 -8.813 1.00 97.44 311 LEU A C 1
ATOM 2511 O O . LEU A 1 311 ? -0.437 -14.158 -7.860 1.00 97.44 311 LEU A O 1
ATOM 2515 N N . GLU A 1 312 ? -0.835 -13.872 -10.052 1.00 96.75 312 GLU A N 1
ATOM 2516 C CA . GLU A 1 312 ? -0.860 -15.297 -10.381 1.00 96.75 312 GLU A CA 1
ATOM 2517 C C . GLU A 1 312 ? 0.462 -16.005 -10.055 1.00 96.75 312 GLU A C 1
ATOM 2519 O O . GLU A 1 312 ? 0.442 -17.099 -9.489 1.00 96.75 312 GLU A O 1
ATOM 2524 N N . PHE A 1 313 ? 1.601 -15.382 -10.357 1.00 97.31 313 PHE A N 1
ATOM 2525 C CA . PHE A 1 313 ? 2.932 -15.894 -10.040 1.00 97.31 313 PHE A CA 1
ATOM 2526 C C . PHE A 1 313 ? 3.083 -16.161 -8.542 1.00 97.31 313 PHE A C 1
ATOM 2528 O O . PHE A 1 313 ? 3.350 -17.291 -8.127 1.00 97.31 313 PHE A O 1
ATOM 2535 N N . HIS A 1 314 ? 2.846 -15.145 -7.706 1.00 97.25 314 HIS A N 1
ATOM 2536 C CA . HIS A 1 314 ? 2.975 -15.301 -6.259 1.00 97.25 314 HIS A CA 1
ATOM 2537 C C . HIS A 1 314 ? 1.935 -16.269 -5.690 1.00 97.25 314 HIS A C 1
ATOM 2539 O O . HIS A 1 314 ? 2.239 -17.013 -4.754 1.00 97.25 314 HIS A O 1
ATOM 2545 N N . TRP A 1 315 ? 0.730 -16.307 -6.263 1.00 97.38 315 TRP A N 1
ATOM 2546 C CA . TRP A 1 315 ? -0.285 -17.274 -5.868 1.00 97.38 315 TRP A CA 1
ATOM 2547 C C . TRP A 1 315 ? 0.164 -18.713 -6.134 1.00 97.38 315 TRP A C 1
ATOM 2549 O O . TRP A 1 315 ? 0.100 -19.551 -5.236 1.00 97.38 315 TRP A O 1
ATOM 2559 N N . ARG A 1 316 ? 0.695 -18.992 -7.333 1.00 96.62 316 ARG A N 1
ATOM 2560 C CA . ARG A 1 316 ? 1.234 -20.310 -7.713 1.00 96.62 316 ARG A CA 1
ATOM 2561 C C . ARG A 1 316 ? 2.444 -20.717 -6.872 1.00 96.62 316 ARG A C 1
ATOM 2563 O O . ARG A 1 316 ? 2.581 -21.894 -6.560 1.00 96.62 316 ARG A O 1
ATOM 2570 N N . LEU A 1 317 ? 3.269 -19.760 -6.442 1.00 96.00 317 LEU A N 1
ATOM 2571 C CA . LEU A 1 317 ? 4.353 -20.002 -5.478 1.00 96.00 317 LEU A CA 1
ATOM 2572 C C . LEU A 1 317 ? 3.859 -20.367 -4.065 1.00 96.00 317 LEU A C 1
ATOM 2574 O O . LEU A 1 317 ? 4.669 -20.674 -3.189 1.00 96.00 317 LEU A O 1
ATOM 2578 N N . GLY A 1 318 ? 2.548 -20.319 -3.816 1.00 96.94 318 GLY A N 1
ATOM 2579 C CA . GLY A 1 318 ? 1.951 -20.632 -2.523 1.00 96.94 318 GLY A CA 1
ATOM 2580 C C . GLY A 1 318 ? 2.105 -19.503 -1.508 1.00 96.94 318 GLY A C 1
ATOM 2581 O O . GLY A 1 318 ? 2.260 -19.773 -0.316 1.00 96.94 318 GLY A O 1
ATOM 2582 N N . ALA A 1 319 ? 2.071 -18.242 -1.961 1.00 96.94 319 ALA A N 1
ATOM 2583 C CA . ALA A 1 319 ? 2.139 -17.070 -1.087 1.00 96.94 319 ALA A CA 1
ATOM 2584 C C . ALA A 1 319 ? 1.032 -17.036 -0.021 1.00 96.94 319 ALA A C 1
ATOM 2586 O O . ALA A 1 319 ? 1.265 -16.524 1.077 1.00 96.94 319 ALA A O 1
ATOM 2587 N N . PHE A 1 320 ? -0.146 -17.575 -0.337 1.00 97.88 320 PHE A N 1
ATOM 2588 C CA . PHE A 1 320 ? -1.280 -17.687 0.573 1.00 97.88 320 PHE A CA 1
ATOM 2589 C C . PHE A 1 320 ? -1.399 -19.119 1.110 1.00 97.88 320 PHE A C 1
ATOM 2591 O O . PHE A 1 320 ? -1.374 -20.093 0.358 1.00 97.88 320 PHE A O 1
ATOM 2598 N N . ASP A 1 321 ? -1.498 -19.250 2.429 1.00 97.62 321 ASP A N 1
ATOM 2599 C CA . ASP A 1 321 ? -1.831 -20.490 3.117 1.00 97.62 321 ASP A CA 1
ATOM 2600 C C . ASP A 1 321 ? -3.353 -20.569 3.252 1.00 97.62 321 ASP A C 1
ATOM 2602 O O . ASP A 1 321 ? -3.928 -19.910 4.119 1.00 97.62 321 ASP A O 1
ATOM 2606 N N . LYS A 1 322 ? -4.001 -21.344 2.373 1.00 96.12 322 LYS A N 1
ATOM 2607 C CA . LYS A 1 322 ? -5.463 -21.477 2.361 1.00 96.12 322 LYS A CA 1
ATOM 2608 C C . LYS A 1 322 ? -5.997 -22.134 3.633 1.00 96.12 322 LYS A C 1
ATOM 2610 O O . LYS A 1 322 ? -7.025 -21.706 4.139 1.00 96.12 322 LYS A O 1
ATOM 2615 N N . GLU A 1 323 ? -5.285 -23.120 4.173 1.00 95.69 323 GLU A N 1
ATOM 2616 C CA . GLU A 1 323 ? -5.696 -23.829 5.391 1.00 95.69 323 GLU A CA 1
ATOM 2617 C C . GLU A 1 323 ? -5.659 -22.907 6.612 1.00 95.69 323 GLU A C 1
ATOM 2619 O O . GLU A 1 323 ? -6.572 -22.913 7.434 1.00 95.69 323 GLU A O 1
ATOM 2624 N N . ARG A 1 324 ? -4.620 -22.068 6.718 1.00 97.06 324 ARG A N 1
ATOM 2625 C CA . ARG A 1 324 ? -4.496 -21.082 7.805 1.00 97.06 324 ARG A CA 1
ATOM 2626 C C . ARG A 1 324 ? -5.207 -19.755 7.517 1.00 97.06 324 ARG A C 1
ATOM 2628 O O . ARG A 1 324 ? -5.276 -18.903 8.404 1.00 97.06 324 ARG A O 1
ATOM 2635 N N . GLY A 1 325 ? -5.692 -19.545 6.294 1.00 97.75 325 GLY A N 1
ATOM 2636 C CA . GLY A 1 325 ? -6.299 -18.293 5.845 1.00 97.75 325 GLY A CA 1
ATOM 2637 C C . GLY A 1 325 ? -5.367 -17.084 5.978 1.00 97.75 325 GLY A C 1
ATOM 2638 O O . GLY A 1 325 ? -5.806 -16.033 6.442 1.00 97.75 325 GLY A O 1
ATOM 2639 N N . LYS A 1 326 ? -4.074 -17.226 5.653 1.00 97.56 326 LYS A N 1
ATOM 2640 C CA . LYS A 1 326 ? -3.094 -16.137 5.822 1.00 97.56 326 LYS A CA 1
ATOM 2641 C C . LYS A 1 326 ? -2.073 -16.042 4.698 1.00 97.56 326 LYS A C 1
ATOM 2643 O O . LYS A 1 326 ? -1.638 -17.046 4.140 1.00 97.56 326 LYS A O 1
ATOM 2648 N N . LEU A 1 327 ? -1.575 -14.833 4.451 1.00 97.94 327 LEU A N 1
ATOM 2649 C CA . LEU A 1 327 ? -0.337 -14.653 3.698 1.00 97.94 327 LEU A CA 1
ATOM 2650 C C . LEU A 1 327 ? 0.867 -15.155 4.502 1.00 97.94 327 LEU A C 1
ATOM 2652 O O . LEU A 1 327 ? 0.999 -14.914 5.705 1.00 97.94 327 LEU A O 1
ATOM 2656 N N . ARG A 1 328 ? 1.765 -15.866 3.822 1.00 96.62 328 ARG A N 1
ATOM 2657 C CA . ARG A 1 328 ? 2.926 -16.503 4.441 1.00 96.62 328 ARG A CA 1
ATOM 2658 C C . ARG A 1 328 ? 4.004 -15.490 4.818 1.00 96.62 328 ARG A C 1
ATOM 2660 O O . ARG A 1 328 ? 4.346 -14.599 4.043 1.00 96.62 328 ARG A O 1
ATOM 2667 N N . GLU A 1 329 ? 4.614 -15.695 5.974 1.00 95.69 329 GLU A N 1
ATOM 2668 C CA . GLU A 1 329 ? 5.811 -14.976 6.430 1.00 95.69 329 GLU A CA 1
ATOM 2669 C C . GLU A 1 329 ? 7.096 -15.545 5.808 1.00 95.69 329 GLU A C 1
ATOM 2671 O O . GLU A 1 329 ? 8.079 -14.833 5.642 1.00 95.69 329 GLU A O 1
ATOM 2676 N N . ASN A 1 330 ? 7.073 -16.817 5.414 1.00 94.19 330 ASN A N 1
ATOM 2677 C CA . ASN A 1 330 ? 8.193 -17.547 4.825 1.00 94.19 330 ASN A CA 1
ATOM 2678 C C . ASN A 1 330 ? 8.196 -17.548 3.283 1.00 94.19 330 ASN A C 1
ATOM 2680 O O . ASN A 1 330 ? 8.840 -18.386 2.665 1.00 94.19 330 ASN A O 1
ATOM 2684 N N . PHE A 1 331 ? 7.489 -16.598 2.662 1.00 93.44 331 PHE A N 1
ATOM 2685 C CA . PHE A 1 331 ? 7.360 -16.409 1.208 1.00 93.44 331 PHE A CA 1
ATOM 2686 C C . PHE A 1 331 ? 6.587 -17.509 0.457 1.00 93.44 331 PHE A C 1
ATOM 2688 O O . PHE A 1 331 ? 5.565 -17.186 -0.152 1.00 93.44 331 PHE A O 1
ATOM 2695 N N . THR A 1 332 ? 7.017 -18.770 0.560 1.00 95.12 332 THR A N 1
ATOM 2696 C CA . THR A 1 332 ? 6.435 -19.982 -0.057 1.00 95.12 332 THR A CA 1
ATOM 2697 C C . THR A 1 332 ? 6.176 -21.063 1.009 1.00 95.12 332 THR A C 1
ATOM 2699 O O . THR A 1 332 ? 6.631 -20.908 2.143 1.00 95.12 332 THR A O 1
ATOM 2702 N N . PRO A 1 333 ? 5.487 -22.182 0.704 1.00 96.00 333 PRO A N 1
ATOM 2703 C CA . PRO A 1 333 ? 5.270 -23.269 1.666 1.00 96.00 333 PRO A CA 1
ATOM 2704 C C . PRO A 1 333 ? 6.562 -23.877 2.234 1.00 96.00 333 PRO A C 1
ATOM 2706 O O . PRO A 1 333 ? 6.594 -24.246 3.404 1.00 96.00 333 PRO A O 1
ATOM 2709 N N . HIS A 1 334 ? 7.628 -23.932 1.431 1.00 94.50 334 HIS A N 1
ATOM 2710 C CA . HIS A 1 334 ? 8.913 -24.542 1.798 1.00 94.50 334 HIS A CA 1
ATOM 2711 C C . HIS A 1 334 ? 9.997 -23.519 2.169 1.00 94.50 334 HIS A C 1
ATOM 2713 O O . HIS A 1 334 ? 11.137 -23.897 2.428 1.00 94.50 334 HIS A O 1
ATOM 2719 N N . GLY A 1 335 ? 9.676 -22.223 2.160 1.00 92.88 335 GLY A N 1
ATOM 2720 C CA . GLY A 1 335 ? 10.640 -21.175 2.477 1.00 92.88 335 GLY A CA 1
ATOM 2721 C C . GLY A 1 335 ? 10.940 -21.063 3.974 1.00 92.88 335 GLY A C 1
ATOM 2722 O O . GLY A 1 335 ? 10.201 -21.573 4.822 1.00 92.88 335 GLY A O 1
ATOM 2723 N N . SER A 1 336 ? 12.013 -20.336 4.296 1.00 90.94 336 SER A N 1
ATOM 2724 C CA . SER A 1 336 ? 12.406 -20.000 5.671 1.00 90.94 336 SER A CA 1
ATOM 2725 C C . SER A 1 336 ? 11.880 -18.622 6.089 1.00 90.94 336 SER A C 1
ATOM 2727 O O . SER A 1 336 ? 11.707 -17.725 5.264 1.00 90.94 336 SER A O 1
ATOM 2729 N N . ARG A 1 337 ? 11.681 -18.423 7.398 1.00 87.94 337 ARG A N 1
ATOM 2730 C CA . ARG A 1 337 ? 11.410 -17.104 8.000 1.00 87.94 337 ARG A CA 1
ATOM 2731 C C . ARG A 1 337 ? 12.625 -16.171 7.993 1.00 87.94 337 ARG A C 1
ATOM 2733 O O . ARG A 1 337 ? 12.447 -14.995 8.309 1.00 87.94 337 ARG A O 1
ATOM 2740 N N . ASP A 1 338 ? 13.804 -16.657 7.609 1.00 87.62 338 ASP A N 1
ATOM 2741 C CA . ASP A 1 338 ? 15.036 -15.861 7.487 1.00 87.62 338 ASP A CA 1
ATOM 2742 C C . ASP A 1 338 ? 14.973 -14.817 6.368 1.00 87.62 338 ASP A C 1
ATOM 2744 O O . ASP A 1 338 ? 15.745 -13.863 6.367 1.00 87.62 338 ASP A O 1
ATOM 2748 N N . ILE A 1 339 ? 14.017 -14.948 5.440 1.00 87.38 339 ILE A N 1
ATOM 2749 C CA . ILE A 1 339 ? 13.744 -13.917 4.429 1.00 87.38 339 ILE A CA 1
ATOM 2750 C C . ILE A 1 339 ? 13.268 -12.591 5.045 1.00 87.38 339 ILE A C 1
ATOM 2752 O O . ILE A 1 339 ? 13.239 -11.567 4.369 1.00 87.38 339 ILE A O 1
ATOM 2756 N N . ARG A 1 340 ? 12.858 -12.602 6.316 1.00 89.50 340 ARG A N 1
ATOM 2757 C CA . ARG A 1 340 ? 12.250 -11.457 6.985 1.00 89.50 340 ARG A CA 1
ATOM 2758 C C . ARG A 1 340 ? 13.275 -10.607 7.709 1.00 89.50 340 ARG A C 1
ATOM 2760 O O . ARG A 1 340 ? 14.171 -11.109 8.389 1.00 89.50 340 ARG A O 1
ATOM 2767 N N . GLU A 1 341 ? 13.039 -9.305 7.703 1.00 90.62 341 GLU A N 1
ATOM 2768 C CA . GLU A 1 341 ? 13.721 -8.411 8.622 1.00 90.62 341 GLU A CA 1
ATOM 2769 C C . GLU A 1 341 ? 13.145 -8.507 10.047 1.00 90.62 341 GLU A C 1
ATOM 2771 O O . GLU A 1 341 ? 12.018 -8.934 10.273 1.00 90.62 341 GLU A O 1
ATOM 2776 N N . MET A 1 342 ? 13.919 -8.087 11.049 1.00 90.88 342 MET A N 1
ATOM 2777 C CA . MET A 1 342 ? 13.578 -8.245 12.473 1.00 90.88 342 MET A CA 1
ATOM 2778 C C . MET A 1 342 ? 12.335 -7.466 12.925 1.00 90.88 342 MET A C 1
ATOM 2780 O O . MET A 1 342 ? 11.835 -7.704 14.019 1.00 90.88 342 MET A O 1
ATOM 2784 N N . TYR A 1 343 ? 11.890 -6.500 12.122 1.00 90.81 343 TYR A N 1
ATOM 2785 C CA . TYR A 1 343 ? 10.695 -5.699 12.378 1.00 90.81 343 TYR A CA 1
ATOM 2786 C C . TYR A 1 343 ? 9.428 -6.324 11.782 1.00 90.81 343 TYR A C 1
ATOM 2788 O O . TYR A 1 343 ? 8.354 -5.763 11.945 1.00 90.81 343 TYR A O 1
ATOM 2796 N N . ILE A 1 344 ? 9.538 -7.467 11.101 1.00 93.25 344 ILE A N 1
ATOM 2797 C CA . ILE A 1 344 ? 8.425 -8.118 10.418 1.00 93.25 344 ILE A CA 1
ATOM 2798 C C . ILE A 1 344 ? 7.665 -9.071 11.344 1.00 93.25 344 ILE A C 1
ATOM 2800 O O . ILE A 1 344 ? 8.245 -9.978 11.945 1.00 93.25 344 ILE A O 1
ATOM 2804 N N . ASP A 1 345 ? 6.343 -8.919 11.359 1.00 95.31 345 ASP A N 1
ATOM 2805 C CA . ASP A 1 345 ? 5.392 -9.782 12.062 1.00 95.31 345 ASP A CA 1
ATOM 2806 C C . ASP A 1 345 ? 4.356 -10.428 11.112 1.00 95.31 345 ASP A C 1
ATOM 2808 O O . ASP A 1 345 ? 4.486 -10.378 9.885 1.00 95.31 345 ASP A O 1
ATOM 2812 N N . ASN A 1 346 ? 3.317 -11.045 11.675 1.00 95.69 346 ASN A N 1
ATOM 2813 C CA . ASN A 1 346 ? 2.272 -11.747 10.932 1.00 95.69 346 ASN A CA 1
ATOM 2814 C C . ASN A 1 346 ? 1.364 -10.857 10.063 1.00 95.69 346 ASN A C 1
ATOM 2816 O O . ASN A 1 346 ? 0.787 -11.360 9.098 1.00 95.69 346 ASN A O 1
ATOM 2820 N N . GLY A 1 347 ? 1.249 -9.562 10.356 1.00 96.88 347 GLY A N 1
ATOM 2821 C CA . GLY A 1 347 ? 0.523 -8.609 9.523 1.00 96.88 347 GLY A CA 1
ATOM 2822 C C . GLY A 1 347 ? 1.386 -8.062 8.395 1.00 96.88 347 GLY A C 1
ATOM 2823 O O . GLY A 1 347 ? 0.870 -7.518 7.420 1.00 96.88 347 GLY A O 1
ATOM 2824 N N . HIS A 1 348 ? 2.706 -8.244 8.466 1.00 96.56 348 HIS A N 1
ATOM 2825 C CA . HIS A 1 348 ? 3.597 -7.603 7.520 1.00 96.56 348 HIS A CA 1
ATOM 2826 C C . HIS A 1 348 ? 3.458 -7.993 6.046 1.00 96.56 348 HIS A C 1
ATOM 2828 O O . HIS A 1 348 ? 3.494 -7.085 5.209 1.00 96.56 348 HIS A O 1
ATOM 2834 N N . PRO A 1 349 ? 3.208 -9.270 5.705 1.00 97.12 349 PRO A N 1
ATOM 2835 C CA . PRO A 1 349 ? 2.879 -9.672 4.341 1.00 97.12 349 PRO A CA 1
ATOM 2836 C C . PRO A 1 349 ? 1.736 -8.876 3.688 1.00 97.12 349 PRO A C 1
ATOM 2838 O O . PRO A 1 349 ? 1.697 -8.776 2.466 1.00 97.12 349 PRO A O 1
ATOM 2841 N N . TYR A 1 350 ? 0.824 -8.294 4.474 1.00 98.06 350 TYR A N 1
ATOM 2842 C CA . TYR A 1 350 ? -0.373 -7.612 3.978 1.00 98.06 350 TYR A CA 1
ATOM 2843 C C . TYR A 1 350 ? -0.127 -6.191 3.456 1.00 98.06 350 TYR A C 1
ATOM 2845 O O . TYR A 1 350 ? -1.053 -5.591 2.923 1.00 98.06 350 TYR A O 1
ATOM 2853 N N . TRP A 1 351 ? 1.107 -5.662 3.473 1.00 96.56 351 TRP A N 1
ATOM 2854 C CA . TRP A 1 351 ? 1.436 -4.447 2.692 1.00 96.56 351 TRP A CA 1
ATOM 2855 C C . TRP A 1 351 ? 1.022 -4.566 1.223 1.00 96.56 351 TRP A C 1
ATOM 2857 O O . TRP A 1 351 ? 0.671 -3.571 0.585 1.00 96.56 351 TRP A O 1
ATOM 2867 N N . CYS A 1 352 ? 1.044 -5.795 0.707 1.00 96.44 352 CYS A N 1
ATOM 2868 C CA . CYS A 1 352 ? 0.646 -6.148 -0.646 1.00 96.44 352 CYS A CA 1
ATOM 2869 C C . CYS A 1 352 ? -0.812 -5.782 -0.961 1.00 96.44 352 CYS A C 1
ATOM 2871 O O . CYS A 1 352 ? -1.156 -5.555 -2.121 1.00 96.44 352 CYS A O 1
ATOM 2873 N N . MET A 1 353 ? -1.664 -5.648 0.062 1.00 98.06 353 MET A N 1
ATOM 2874 C CA . MET A 1 353 ? -3.082 -5.349 -0.107 1.00 98.06 353 MET A CA 1
ATOM 2875 C C . MET A 1 353 ? -3.329 -3.972 -0.720 1.00 98.06 353 MET A C 1
ATOM 2877 O O . MET A 1 353 ? -4.355 -3.762 -1.355 1.00 98.06 353 MET A O 1
ATOM 2881 N N . GLN A 1 354 ? -2.374 -3.049 -0.636 1.00 97.12 354 GLN A N 1
ATOM 2882 C CA . GLN A 1 354 ? -2.499 -1.746 -1.293 1.00 97.12 354 GLN A CA 1
ATOM 2883 C C . GLN A 1 354 ? -2.504 -1.818 -2.819 1.00 97.12 354 GLN A C 1
ATOM 2885 O O . GLN A 1 354 ? -3.016 -0.903 -3.451 1.00 97.12 354 GLN A O 1
ATOM 2890 N N . ALA A 1 355 ? -2.024 -2.907 -3.427 1.00 96.50 355 ALA A N 1
ATOM 2891 C CA . ALA A 1 355 ? -2.201 -3.123 -4.863 1.00 96.50 355 ALA A CA 1
ATOM 2892 C C . ALA A 1 355 ? -3.686 -3.210 -5.266 1.00 96.50 355 ALA A C 1
ATOM 2894 O O . ALA A 1 355 ? -4.030 -2.902 -6.405 1.00 96.50 355 ALA A O 1
ATOM 2895 N N . PHE A 1 356 ? -4.574 -3.576 -4.330 1.00 97.81 356 PHE A N 1
ATOM 2896 C CA . PHE A 1 356 ? -6.022 -3.605 -4.549 1.00 97.81 356 PHE A CA 1
ATOM 2897 C C . PHE A 1 356 ? -6.672 -2.216 -4.560 1.00 97.81 356 PHE A C 1
ATOM 2899 O O . PHE A 1 356 ? -7.885 -2.106 -4.736 1.00 97.81 356 PHE A O 1
ATOM 2906 N N . SER A 1 357 ? -5.887 -1.138 -4.469 1.00 96.25 357 SER A N 1
ATOM 2907 C CA . SER A 1 357 ? -6.379 0.208 -4.761 1.00 96.25 357 SER A CA 1
ATOM 2908 C C . SER A 1 357 ? -6.906 0.352 -6.200 1.00 96.25 357 SER A C 1
ATOM 2910 O O . SER A 1 357 ? -7.694 1.254 -6.474 1.00 96.25 357 SER A O 1
ATOM 2912 N N . LEU A 1 358 ? -6.609 -0.612 -7.087 1.00 95.75 358 LEU A N 1
ATOM 2913 C CA . LEU A 1 358 ? -7.251 -0.784 -8.400 1.00 95.75 358 LEU A CA 1
ATOM 2914 C C . LEU A 1 358 ? -8.781 -0.779 -8.323 1.00 95.75 358 LEU A C 1
ATOM 2916 O O . LEU A 1 358 ? -9.434 -0.406 -9.294 1.00 95.75 358 LEU A O 1
ATOM 2920 N N . TYR A 1 359 ? -9.380 -1.139 -7.182 1.00 97.25 359 TYR A N 1
ATOM 2921 C CA . TYR A 1 359 ? -10.832 -1.095 -7.029 1.00 97.25 359 TYR A CA 1
ATOM 2922 C C . TYR A 1 359 ? -11.398 0.325 -7.081 1.00 97.25 359 TYR A C 1
ATOM 2924 O O . TYR A 1 359 ? -12.593 0.465 -7.324 1.00 97.25 359 TYR A O 1
ATOM 2932 N N . LEU A 1 360 ? -10.561 1.356 -6.976 1.00 96.19 360 LEU A N 1
ATOM 2933 C CA . LEU A 1 360 ? -10.934 2.752 -7.197 1.00 96.19 360 LEU A CA 1
ATOM 2934 C C . LEU A 1 360 ? -11.134 3.107 -8.678 1.00 96.19 360 LEU A C 1
ATOM 2936 O O . LEU A 1 360 ? -11.740 4.137 -8.969 1.00 96.19 360 LEU A O 1
ATOM 2940 N N . LEU A 1 361 ? -10.640 2.287 -9.612 1.00 96.12 361 LEU A N 1
ATOM 2941 C CA . LEU A 1 361 ? -10.901 2.476 -11.040 1.00 96.12 361 LEU A CA 1
ATOM 2942 C C . LEU A 1 361 ? -12.402 2.311 -11.326 1.00 96.12 361 LEU A C 1
ATOM 2944 O O . LEU A 1 361 ? -13.031 1.443 -10.730 1.00 96.12 361 LEU A O 1
ATOM 2948 N N . PRO A 1 362 ? -13.011 3.053 -12.259 1.00 94.19 362 PRO A N 1
ATOM 2949 C CA . PRO A 1 362 ? -14.400 2.810 -12.649 1.00 94.19 362 PRO A CA 1
ATOM 2950 C C . PRO A 1 362 ? -14.646 1.358 -13.098 1.00 94.19 362 PRO A C 1
ATOM 2952 O O . PRO A 1 362 ? -13.756 0.705 -13.637 1.00 94.19 362 PRO A O 1
ATOM 2955 N N . GLU A 1 363 ? -15.862 0.829 -12.931 1.00 90.38 363 GLU A N 1
ATOM 2956 C CA . GLU A 1 363 ? -16.171 -0.559 -13.329 1.00 90.38 363 GLU A CA 1
ATOM 2957 C C . GLU A 1 363 ? -15.994 -0.836 -14.827 1.00 90.38 363 GLU A C 1
ATOM 2959 O O . GLU A 1 363 ? -15.711 -1.964 -15.218 1.00 90.38 363 GLU A O 1
ATOM 2964 N N . ARG A 1 364 ? -16.171 0.200 -15.654 1.00 90.81 364 ARG A N 1
ATOM 2965 C CA . ARG A 1 364 ? -16.047 0.151 -17.119 1.00 90.81 364 ARG A CA 1
ATOM 2966 C C . ARG A 1 364 ? -14.696 0.667 -17.620 1.00 90.81 364 ARG A C 1
ATOM 2968 O O . ARG A 1 364 ? -14.563 0.988 -18.797 1.00 90.81 364 ARG A O 1
ATOM 2975 N N . ASP A 1 365 ? -13.726 0.813 -16.724 1.00 94.75 365 ASP A N 1
ATOM 2976 C CA . ASP A 1 365 ? -12.381 1.249 -17.076 1.00 94.75 365 ASP A CA 1
ATOM 2977 C C . ASP A 1 365 ? -11.682 0.231 -18.001 1.00 94.75 365 ASP A C 1
ATOM 2979 O O . ASP A 1 365 ? -11.867 -0.983 -17.867 1.00 94.75 365 ASP A O 1
ATOM 2983 N N . ALA A 1 366 ? -10.868 0.723 -18.941 1.00 93.81 366 ALA A N 1
ATOM 2984 C CA . ALA A 1 366 ? -10.177 -0.096 -19.938 1.00 93.81 366 ALA A CA 1
ATOM 2985 C C . ALA A 1 366 ? -9.216 -1.129 -19.322 1.00 93.81 366 ALA A C 1
ATOM 2987 O O . ALA A 1 366 ? -8.900 -2.129 -19.968 1.00 93.81 366 ALA A O 1
ATOM 2988 N N . PHE A 1 367 ? -8.774 -0.918 -18.080 1.00 94.56 367 PHE A N 1
ATOM 2989 C CA . PHE A 1 367 ? -8.009 -1.893 -17.308 1.00 94.56 367 PHE A CA 1
ATOM 2990 C C . PHE A 1 367 ? -8.767 -3.206 -17.047 1.00 94.56 367 PHE A C 1
ATOM 2992 O O . PHE A 1 367 ? -8.126 -4.247 -16.916 1.00 94.56 367 PHE A O 1
ATOM 2999 N N . TRP A 1 368 ? -10.105 -3.191 -16.974 1.00 92.62 368 TRP A N 1
ATOM 3000 C CA . TRP A 1 368 ? -10.903 -4.373 -16.613 1.00 92.62 368 TRP A CA 1
ATOM 3001 C C . TRP A 1 368 ? -11.230 -5.292 -17.780 1.00 92.62 368 TRP A C 1
ATOM 3003 O O . TRP A 1 368 ? -11.400 -6.492 -17.575 1.00 92.62 368 TRP A O 1
ATOM 3013 N N . THR A 1 369 ? -11.294 -4.757 -18.997 1.00 86.44 369 THR A N 1
ATOM 3014 C CA . THR A 1 369 ? -11.553 -5.527 -20.222 1.00 86.44 369 THR A CA 1
ATOM 3015 C C . THR A 1 369 ? -10.471 -5.329 -21.292 1.00 86.44 369 THR A C 1
ATOM 3017 O O . THR A 1 369 ? -10.804 -5.052 -22.450 1.00 86.44 369 THR A O 1
ATOM 3020 N N . PRO A 1 370 ? -9.169 -5.417 -20.968 1.00 79.44 370 PRO A N 1
ATOM 3021 C CA . PRO A 1 370 ? -8.144 -5.147 -21.949 1.00 79.44 370 PRO A CA 1
ATOM 3022 C C . PRO A 1 370 ? -7.854 -6.389 -22.784 1.00 79.44 370 PRO A C 1
ATOM 3024 O O . PRO A 1 370 ? -7.909 -7.530 -22.319 1.00 79.44 370 PRO A O 1
ATOM 3027 N N . ARG A 1 371 ? -7.404 -6.158 -24.015 1.00 86.44 371 ARG A N 1
ATOM 3028 C CA . ARG A 1 371 ? -6.585 -7.150 -24.703 1.00 86.44 371 ARG A CA 1
ATOM 3029 C C . ARG A 1 371 ? -5.209 -7.141 -24.041 1.00 86.44 371 ARG A C 1
ATOM 3031 O O . ARG A 1 371 ? -4.508 -6.137 -24.127 1.00 86.44 371 ARG A O 1
ATOM 3038 N N . GLU A 1 372 ? -4.841 -8.233 -23.371 1.00 89.50 372 GLU A N 1
ATOM 3039 C CA . GLU A 1 372 ? -3.503 -8.348 -22.782 1.00 89.50 372 GLU A CA 1
ATOM 3040 C C . GLU A 1 372 ? -2.422 -8.163 -23.840 1.00 89.50 372 GLU A C 1
ATOM 3042 O O . GLU A 1 372 ? -2.478 -8.736 -24.932 1.00 89.50 372 GLU A O 1
ATOM 3047 N N . GLU A 1 373 ? -1.420 -7.372 -23.478 1.00 95.19 373 GLU A N 1
ATOM 3048 C CA . GLU A 1 373 ? -0.250 -7.142 -24.303 1.00 95.19 373 GLU A CA 1
ATOM 3049 C C . GLU A 1 373 ? 0.944 -7.953 -23.810 1.00 95.19 373 GLU A C 1
ATOM 3051 O O . GLU A 1 373 ? 1.085 -8.233 -22.620 1.00 95.19 373 GLU A O 1
ATOM 3056 N N . ALA A 1 374 ? 1.837 -8.292 -24.742 1.00 97.12 374 ALA A N 1
ATOM 3057 C CA . ALA A 1 374 ? 3.110 -8.917 -24.415 1.00 97.12 374 ALA A CA 1
ATOM 3058 C C . ALA A 1 374 ? 3.955 -7.981 -23.537 1.00 97.12 374 ALA A C 1
ATOM 3060 O O . ALA A 1 374 ? 4.105 -6.798 -23.870 1.00 97.12 374 ALA A O 1
ATOM 3061 N N . LEU A 1 375 ? 4.547 -8.516 -22.471 1.00 98.06 375 LEU A N 1
ATOM 3062 C CA . LEU A 1 375 ? 5.521 -7.813 -21.637 1.00 98.06 375 LEU A CA 1
ATOM 3063 C C . LEU A 1 375 ? 6.793 -7.503 -22.452 1.00 98.06 375 LEU A C 1
ATOM 3065 O O . LEU A 1 375 ? 7.081 -8.215 -23.419 1.00 98.06 375 LEU A O 1
ATOM 3069 N N . PRO A 1 376 ? 7.605 -6.493 -22.080 1.00 98.19 376 PRO A N 1
ATOM 3070 C CA . PRO A 1 376 ? 8.838 -6.179 -22.810 1.00 98.19 376 PRO A CA 1
ATOM 3071 C C . PRO A 1 376 ? 9.769 -7.386 -22.986 1.00 98.19 376 PRO A C 1
ATOM 3073 O O . PRO A 1 376 ? 10.309 -7.599 -24.071 1.00 98.19 376 PRO A O 1
ATOM 3076 N N . ILE A 1 377 ? 9.873 -8.223 -21.948 1.00 98.06 377 ILE A N 1
ATOM 3077 C CA . ILE A 1 377 ? 10.674 -9.452 -21.934 1.00 98.06 377 ILE A CA 1
ATOM 3078 C C . ILE A 1 377 ? 10.230 -10.492 -22.969 1.00 98.06 377 ILE A C 1
ATOM 3080 O O . ILE A 1 377 ? 11.040 -11.282 -23.433 1.00 98.06 377 ILE A O 1
ATOM 3084 N N . GLU A 1 378 ? 8.972 -10.470 -23.404 1.00 98.19 378 GLU A N 1
ATOM 3085 C CA . GLU A 1 378 ? 8.462 -11.368 -24.447 1.00 98.19 378 GLU A CA 1
ATOM 3086 C C . GLU A 1 378 ? 8.732 -10.818 -25.859 1.00 98.19 378 GLU A C 1
ATOM 3088 O O . GLU A 1 378 ? 8.653 -11.547 -26.852 1.00 98.19 378 GLU A O 1
ATOM 3093 N N . ARG A 1 379 ? 9.073 -9.527 -25.977 1.00 98.06 379 ARG A N 1
ATOM 3094 C CA . ARG A 1 379 ? 9.279 -8.844 -27.260 1.00 98.06 379 ARG A CA 1
ATOM 3095 C C . ARG A 1 379 ? 10.736 -8.935 -27.713 1.00 98.06 379 ARG A C 1
ATOM 3097 O O . ARG A 1 379 ? 10.974 -9.388 -28.837 1.00 98.06 379 ARG A O 1
ATOM 3104 N N . ALA A 1 380 ? 11.695 -8.592 -26.851 1.00 98.12 380 ALA A N 1
ATOM 3105 C CA . ALA A 1 380 ? 13.125 -8.562 -27.179 1.00 98.12 380 ALA A CA 1
ATOM 3106 C C . ALA A 1 380 ? 14.035 -8.728 -25.945 1.00 98.12 380 ALA A C 1
ATOM 3108 O O . ALA A 1 380 ? 13.600 -8.547 -24.810 1.00 98.12 380 ALA A O 1
ATOM 3109 N N . ASP A 1 381 ? 15.312 -9.036 -26.186 1.00 98.56 381 ASP A N 1
ATOM 3110 C CA . ASP A 1 381 ? 16.367 -8.892 -25.176 1.00 98.56 381 ASP A CA 1
ATOM 3111 C C . ASP A 1 381 ? 16.624 -7.405 -24.890 1.00 98.56 381 ASP A C 1
ATOM 3113 O O . ASP A 1 381 ? 16.536 -6.568 -25.791 1.00 98.56 381 ASP A O 1
ATOM 3117 N N . TYR A 1 382 ? 17.001 -7.070 -23.655 1.00 98.44 382 TYR A N 1
ATOM 3118 C CA . TYR A 1 382 ? 17.343 -5.693 -23.288 1.00 98.44 382 TYR A CA 1
ATOM 3119 C C . TYR A 1 382 ? 18.412 -5.613 -22.202 1.00 98.44 382 TYR A C 1
ATOM 3121 O O . TYR A 1 382 ? 18.587 -6.519 -21.386 1.00 98.44 382 TYR A O 1
ATOM 3129 N N . ARG A 1 383 ? 19.122 -4.480 -22.195 1.00 97.50 383 ARG A N 1
ATOM 3130 C CA . ARG A 1 383 ? 20.078 -4.070 -21.163 1.00 97.50 383 ARG A CA 1
ATOM 3131 C C . ARG A 1 383 ? 19.837 -2.593 -20.870 1.00 97.50 383 ARG A C 1
ATOM 3133 O O . ARG A 1 383 ? 20.142 -1.755 -21.714 1.00 97.50 383 ARG A O 1
ATOM 3140 N N . ILE A 1 384 ? 19.257 -2.284 -19.716 1.00 95.25 384 ILE A N 1
ATOM 3141 C CA . ILE A 1 384 ? 18.851 -0.922 -19.353 1.00 95.25 384 ILE A CA 1
ATOM 3142 C C . ILE A 1 384 ? 19.710 -0.457 -18.175 1.00 95.25 384 ILE A C 1
ATOM 3144 O O . ILE A 1 384 ? 19.610 -1.042 -17.093 1.00 95.25 384 ILE A O 1
ATOM 3148 N N . PRO A 1 385 ? 20.579 0.553 -18.359 1.00 93.06 385 PRO A N 1
ATOM 3149 C CA . PRO A 1 385 ? 21.340 1.129 -17.262 1.00 93.06 385 PRO A CA 1
ATOM 3150 C C . PRO A 1 385 ? 20.478 2.112 -16.461 1.00 93.06 385 PRO A C 1
ATOM 3152 O O . PRO A 1 385 ? 19.883 3.032 -17.021 1.00 93.06 385 PRO A O 1
ATOM 3155 N N . PHE A 1 386 ? 20.485 1.962 -15.141 1.00 90.12 386 PHE A N 1
ATOM 3156 C CA . PHE A 1 386 ? 19.865 2.881 -14.192 1.00 90.12 386 PHE A CA 1
ATOM 3157 C C . PHE A 1 386 ? 20.971 3.641 -13.459 1.00 90.12 386 PHE A C 1
ATOM 3159 O O . PHE A 1 386 ? 21.675 3.093 -12.605 1.00 90.12 386 PHE A O 1
ATOM 3166 N N . LYS A 1 387 ? 21.176 4.903 -13.853 1.00 86.81 387 LYS A N 1
ATOM 3167 C CA . LYS A 1 387 ? 22.256 5.755 -13.335 1.00 86.81 387 LYS A CA 1
ATOM 3168 C C . LYS A 1 387 ? 22.051 6.126 -11.865 1.00 86.81 387 LYS A C 1
ATOM 3170 O O . LYS A 1 387 ? 23.035 6.194 -11.133 1.00 86.81 387 LYS A O 1
ATOM 3175 N N . GLY A 1 388 ? 20.809 6.368 -11.447 1.00 83.00 388 GLY A N 1
ATOM 3176 C CA . GLY A 1 388 ? 20.464 6.724 -10.074 1.00 83.00 388 GLY A CA 1
ATOM 3177 C C . GLY A 1 388 ? 20.684 5.542 -9.138 1.00 83.00 388 GLY A C 1
ATOM 3178 O O . GLY A 1 388 ? 21.506 5.630 -8.228 1.00 83.00 388 GLY A O 1
ATOM 3179 N N . ALA A 1 389 ? 20.047 4.407 -9.440 1.00 83.62 389 ALA A N 1
ATOM 3180 C CA . ALA A 1 389 ? 20.172 3.166 -8.664 1.00 83.62 389 ALA A CA 1
ATOM 3181 C C . ALA A 1 389 ? 21.520 2.432 -8.832 1.00 83.62 389 ALA A C 1
ATOM 3183 O O . ALA A 1 389 ? 21.768 1.433 -8.153 1.00 83.62 389 ALA A O 1
ATOM 3184 N N . ARG A 1 390 ? 22.392 2.912 -9.734 1.00 85.19 390 ARG A N 1
ATOM 3185 C CA . ARG A 1 390 ? 23.717 2.338 -10.032 1.00 85.19 390 ARG A CA 1
ATOM 3186 C C . ARG A 1 390 ? 23.642 0.840 -10.328 1.00 85.19 390 ARG A C 1
ATOM 3188 O O . ARG A 1 390 ? 24.277 0.006 -9.679 1.00 85.19 390 ARG A O 1
ATOM 3195 N N . MET A 1 391 ? 22.815 0.500 -11.308 1.00 90.00 391 MET A N 1
ATOM 3196 C CA . MET A 1 391 ? 22.560 -0.888 -11.676 1.00 90.00 391 MET A CA 1
ATOM 3197 C C . MET A 1 391 ? 22.289 -1.040 -13.172 1.00 90.00 391 MET A C 1
ATOM 3199 O O . MET A 1 391 ? 22.063 -0.065 -13.894 1.00 90.00 391 MET A O 1
ATOM 3203 N N . MET A 1 392 ? 22.313 -2.285 -13.638 1.00 93.75 392 MET A N 1
ATOM 3204 C CA . MET A 1 392 ? 21.864 -2.664 -14.970 1.00 93.75 392 MET A CA 1
ATOM 3205 C C . MET A 1 392 ? 20.775 -3.728 -14.876 1.00 93.75 392 MET A C 1
ATOM 3207 O O . MET A 1 392 ? 20.969 -4.782 -14.270 1.00 93.75 392 MET A O 1
ATOM 3211 N N . LEU A 1 393 ? 19.653 -3.478 -15.543 1.00 95.31 393 LEU A N 1
ATOM 3212 C CA . LEU A 1 393 ? 18.581 -4.447 -15.706 1.00 95.31 393 LEU A CA 1
ATOM 3213 C C . LEU A 1 393 ? 18.773 -5.201 -17.020 1.00 95.31 393 LEU A C 1
ATOM 3215 O O . LEU A 1 393 ? 18.899 -4.586 -18.080 1.00 95.31 393 LEU A O 1
ATOM 3219 N N . VAL A 1 394 ? 18.793 -6.529 -16.960 1.00 97.62 394 VAL A N 1
ATOM 3220 C CA . VAL A 1 394 ? 19.025 -7.393 -18.120 1.00 97.62 394 VAL A CA 1
ATOM 3221 C C . VAL A 1 394 ? 17.847 -8.335 -18.306 1.00 97.62 394 VAL A C 1
ATOM 3223 O O . VAL A 1 394 ? 17.599 -9.196 -17.463 1.00 97.62 394 VAL A O 1
ATOM 3226 N N . GLY A 1 395 ? 17.159 -8.197 -19.435 1.00 98.12 395 GLY A N 1
ATOM 3227 C CA . GLY A 1 395 ? 16.113 -9.109 -19.880 1.00 98.12 395 GLY A CA 1
ATOM 3228 C C . GLY A 1 395 ? 16.632 -10.068 -20.941 1.00 98.12 395 GLY A C 1
ATOM 3229 O O . GLY A 1 395 ? 17.326 -9.657 -21.872 1.00 98.12 395 GLY A O 1
ATOM 3230 N N . THR A 1 396 ? 16.305 -11.350 -20.807 1.00 97.94 396 THR A N 1
ATOM 3231 C CA . THR A 1 396 ? 16.609 -12.378 -21.808 1.00 97.94 396 THR A CA 1
ATOM 3232 C C . THR A 1 396 ? 15.317 -13.033 -22.285 1.00 97.94 396 THR A C 1
ATOM 3234 O O . THR A 1 396 ? 14.746 -13.869 -21.587 1.00 97.94 396 THR A O 1
ATOM 3237 N N . LYS A 1 397 ? 14.868 -12.683 -23.493 1.00 98.00 397 LYS A N 1
ATOM 3238 C CA . LYS A 1 397 ? 13.604 -13.127 -24.092 1.00 98.00 397 LYS A CA 1
ATOM 3239 C C . LYS A 1 397 ? 13.491 -14.636 -24.162 1.00 98.00 397 LYS A C 1
ATOM 3241 O O . LYS A 1 397 ? 12.447 -15.186 -23.836 1.00 98.00 397 LYS A O 1
ATOM 3246 N N . ARG A 1 398 ? 14.570 -15.311 -24.573 1.00 97.25 398 ARG A N 1
ATOM 3247 C CA . ARG A 1 398 ? 14.569 -16.773 -24.733 1.00 97.25 398 ARG A CA 1
ATOM 3248 C C . ARG A 1 398 ? 14.185 -17.497 -23.441 1.00 97.25 398 ARG A C 1
ATOM 3250 O O . ARG A 1 398 ? 13.505 -18.512 -23.520 1.00 97.25 398 ARG A O 1
ATOM 3257 N N . SER A 1 399 ? 14.644 -17.010 -22.288 1.00 96.44 399 SER A N 1
ATOM 3258 C CA . SER A 1 399 ? 14.306 -17.607 -20.994 1.00 96.44 399 SER A CA 1
ATOM 3259 C C . SER A 1 399 ? 13.101 -16.944 -20.329 1.00 96.44 399 SER A C 1
ATOM 3261 O O . SER A 1 399 ? 12.471 -17.561 -19.485 1.00 96.44 399 SER A O 1
ATOM 3263 N N . GLY A 1 400 ? 12.772 -15.699 -20.681 1.00 96.94 400 GLY A N 1
ATOM 3264 C CA . GLY A 1 400 ? 11.758 -14.909 -19.983 1.00 96.94 400 GLY A CA 1
ATOM 3265 C C . GLY A 1 400 ? 12.258 -14.292 -18.671 1.00 96.94 400 GLY A C 1
ATOM 3266 O O . GLY A 1 400 ? 11.456 -13.756 -17.909 1.00 96.94 400 GLY A O 1
ATOM 3267 N N . HIS A 1 401 ? 13.566 -14.369 -18.390 1.00 95.75 401 HIS A N 1
ATOM 3268 C CA . HIS A 1 401 ? 14.148 -13.961 -17.109 1.00 95.75 401 HIS A CA 1
ATOM 3269 C C . HIS A 1 401 ? 14.556 -12.490 -17.110 1.00 95.75 401 HIS A C 1
ATOM 3271 O O . HIS A 1 401 ? 15.145 -11.994 -18.077 1.00 95.75 401 HIS A O 1
ATOM 3277 N N . VAL A 1 402 ? 14.366 -11.847 -15.958 1.00 97.25 402 VAL A N 1
ATOM 3278 C CA . VAL A 1 402 ? 14.903 -10.520 -15.661 1.00 97.25 402 VAL A CA 1
ATOM 3279 C C . VAL A 1 402 ? 15.969 -10.651 -14.580 1.00 97.25 402 VAL A C 1
ATOM 3281 O O . VAL A 1 402 ? 15.781 -11.340 -13.576 1.00 97.25 402 VAL A O 1
ATOM 3284 N N . ARG A 1 403 ? 17.113 -10.003 -14.795 1.00 95.88 403 ARG A N 1
ATOM 3285 C CA . ARG A 1 403 ? 18.230 -9.959 -13.850 1.00 95.88 403 ARG A CA 1
ATOM 3286 C C . ARG A 1 403 ? 18.567 -8.526 -13.497 1.00 95.88 403 ARG A C 1
ATOM 3288 O O . ARG A 1 403 ? 18.653 -7.671 -14.373 1.00 95.88 403 ARG A O 1
ATOM 3295 N N . TRP A 1 404 ? 18.811 -8.300 -12.218 1.00 93.19 404 TRP A N 1
ATOM 3296 C CA . TRP A 1 404 ? 19.321 -7.046 -11.687 1.00 93.19 404 TRP A CA 1
ATOM 3297 C C . TRP A 1 404 ? 20.809 -7.222 -11.400 1.00 93.19 404 TRP A C 1
ATOM 3299 O O . TRP A 1 404 ? 21.170 -8.051 -10.565 1.00 93.19 404 TRP A O 1
ATOM 3309 N N . LEU A 1 405 ? 21.667 -6.467 -12.083 1.00 92.75 405 LEU A N 1
ATOM 3310 C CA . LEU A 1 405 ? 23.115 -6.463 -11.870 1.00 92.75 405 LEU A CA 1
ATOM 3311 C C . LEU A 1 405 ? 23.503 -5.186 -11.126 1.00 92.75 405 LEU A C 1
ATOM 3313 O O . LEU A 1 405 ? 23.344 -4.088 -11.661 1.00 92.75 405 LEU A O 1
ATOM 3317 N N . GLN A 1 406 ? 23.996 -5.322 -9.898 1.00 84.94 406 GLN A N 1
ATOM 3318 C CA . GLN A 1 406 ? 24.350 -4.178 -9.060 1.00 84.94 406 GLN A CA 1
ATOM 3319 C C . GLN A 1 406 ? 25.798 -3.755 -9.304 1.00 84.94 406 GLN A C 1
ATOM 3321 O O . GLN A 1 406 ? 26.691 -4.601 -9.309 1.00 84.94 406 GLN A O 1
ATOM 3326 N N . SER A 1 407 ? 26.051 -2.447 -9.436 1.00 74.62 407 SER A N 1
ATOM 3327 C CA . SER A 1 407 ? 27.425 -1.931 -9.424 1.00 74.62 407 SER A CA 1
ATOM 3328 C C . SER A 1 407 ? 27.861 -1.475 -8.029 1.00 74.62 407 SER A C 1
ATOM 3330 O O . SER A 1 407 ? 28.980 -1.765 -7.620 1.00 74.62 407 SER A O 1
ATOM 3332 N N . GLN A 1 408 ? 26.996 -0.778 -7.280 1.00 76.88 408 GLN A N 1
ATOM 3333 C CA . GLN A 1 408 ? 27.279 -0.346 -5.903 1.00 76.88 408 GLN A CA 1
ATOM 3334 C C . GLN A 1 408 ? 25.985 -0.128 -5.116 1.00 76.88 408 GLN A C 1
ATOM 3336 O O . GLN A 1 408 ? 25.147 0.657 -5.546 1.00 76.88 408 GLN A O 1
ATOM 3341 N N . ASN A 1 409 ? 25.825 -0.787 -3.970 1.00 79.75 409 ASN A N 1
ATOM 3342 C CA . ASN A 1 409 ? 24.728 -0.553 -3.025 1.00 79.75 409 ASN A CA 1
ATOM 3343 C C . ASN A 1 409 ? 25.235 -0.788 -1.602 1.00 79.75 409 ASN A C 1
ATOM 3345 O O . ASN A 1 409 ? 26.076 -1.666 -1.390 1.00 79.75 409 ASN A O 1
ATOM 3349 N N . GLU A 1 410 ? 24.712 -0.046 -0.636 1.00 74.31 410 GLU A N 1
ATOM 3350 C CA . GLU A 1 410 ? 25.113 -0.146 0.764 1.00 74.31 410 GLU A CA 1
ATOM 3351 C C . GLU A 1 410 ? 23.941 -0.634 1.628 1.00 74.31 410 GLU A C 1
ATOM 3353 O O . GLU A 1 410 ? 22.821 -0.136 1.500 1.00 74.31 410 GLU A O 1
ATOM 3358 N N . PRO A 1 411 ? 24.150 -1.624 2.516 1.00 68.19 411 PRO A N 1
ATOM 3359 C CA . PRO A 1 411 ? 23.126 -2.010 3.472 1.00 68.19 411 PRO A CA 1
ATOM 3360 C C . PRO A 1 411 ? 23.015 -0.943 4.569 1.00 68.19 411 PRO A C 1
ATOM 3362 O O . PRO A 1 411 ? 24.006 -0.590 5.210 1.00 68.19 411 PRO A O 1
ATOM 3365 N N . ARG A 1 412 ? 21.796 -0.482 4.857 1.00 64.69 412 ARG A N 1
ATOM 3366 C CA . ARG A 1 412 ? 21.536 0.499 5.922 1.00 64.69 412 ARG A CA 1
ATOM 3367 C C . ARG A 1 412 ? 21.937 -0.075 7.292 1.00 64.69 412 ARG A C 1
ATOM 3369 O O . ARG A 1 412 ? 21.324 -1.035 7.754 1.00 64.69 412 ARG A O 1
ATOM 3376 N N . LYS A 1 413 ? 22.960 0.498 7.943 1.00 60.06 413 LYS A N 1
ATOM 3377 C CA . LYS A 1 413 ? 23.382 0.337 9.364 1.00 60.06 413 LYS A CA 1
ATOM 3378 C C . LYS A 1 413 ? 23.271 -1.045 10.068 1.00 60.06 413 LYS A C 1
ATOM 3380 O O . LYS A 1 413 ? 23.334 -1.078 11.296 1.00 60.06 413 LYS A O 1
ATOM 3385 N N . LYS A 1 414 ? 23.162 -2.197 9.384 1.00 55.44 414 LYS A N 1
ATOM 3386 C CA . LYS A 1 414 ? 23.199 -3.552 9.991 1.00 55.44 414 LYS A CA 1
ATOM 3387 C C . LYS A 1 414 ? 23.716 -4.616 9.009 1.00 55.44 414 LYS A C 1
ATOM 3389 O O . LYS A 1 414 ? 23.154 -4.809 7.939 1.00 55.44 414 LYS A O 1
ATOM 3394 N N . VAL A 1 415 ? 24.712 -5.401 9.436 1.00 58.88 415 VAL A N 1
ATOM 3395 C CA . VAL A 1 415 ? 25.303 -6.535 8.682 1.00 58.88 415 VAL A CA 1
ATOM 3396 C C . VAL A 1 415 ? 24.294 -7.669 8.409 1.00 58.88 415 VAL A C 1
ATOM 3398 O O . VAL A 1 415 ? 24.472 -8.444 7.476 1.00 58.88 415 VAL A O 1
ATOM 3401 N N . ARG A 1 416 ? 23.200 -7.762 9.184 1.00 62.72 416 ARG A N 1
ATOM 3402 C CA . ARG A 1 416 ? 22.268 -8.910 9.182 1.00 62.72 416 ARG A CA 1
ATOM 3403 C C . ARG A 1 416 ? 21.536 -9.182 7.860 1.00 62.72 416 ARG A C 1
ATOM 3405 O O . ARG A 1 416 ? 21.069 -10.297 7.687 1.00 62.72 416 ARG A O 1
ATOM 3412 N N . TYR A 1 417 ? 21.459 -8.211 6.950 1.00 71.06 417 TYR A N 1
ATOM 3413 C CA . TYR A 1 417 ? 20.733 -8.335 5.674 1.00 71.06 417 TYR A CA 1
ATOM 3414 C C . TYR A 1 417 ? 21.616 -8.050 4.460 1.00 71.06 417 TYR A C 1
ATOM 3416 O O . TYR A 1 417 ? 21.120 -7.716 3.390 1.00 71.06 417 TYR A O 1
ATOM 3424 N N . ARG A 1 418 ? 22.942 -8.159 4.620 1.00 80.00 418 ARG A N 1
ATOM 3425 C CA . ARG A 1 418 ? 23.928 -7.821 3.583 1.00 80.00 418 ARG A CA 1
ATOM 3426 C C . ARG A 1 418 ? 23.563 -8.461 2.236 1.00 80.00 418 ARG A C 1
ATOM 3428 O O . ARG A 1 418 ? 23.483 -7.770 1.226 1.00 80.00 418 ARG A O 1
ATOM 3435 N N . ASP A 1 419 ? 23.234 -9.748 2.256 1.00 82.19 419 ASP A N 1
ATOM 3436 C CA . ASP A 1 419 ? 22.904 -10.569 1.086 1.00 82.19 419 ASP A CA 1
ATOM 3437 C C . ASP A 1 419 ? 21.667 -10.124 0.299 1.00 82.19 419 ASP A C 1
ATOM 3439 O O . ASP A 1 419 ? 21.502 -10.540 -0.847 1.00 82.19 419 ASP A O 1
ATOM 3443 N N . GLN A 1 420 ? 20.805 -9.299 0.891 1.00 85.19 420 GLN A N 1
ATOM 3444 C CA . GLN A 1 420 ? 19.676 -8.688 0.194 1.00 85.19 420 GLN A CA 1
ATOM 3445 C C . GLN A 1 420 ? 20.084 -7.436 -0.598 1.00 85.19 420 GLN A C 1
ATOM 3447 O O . GLN A 1 420 ? 19.374 -7.041 -1.518 1.00 85.19 420 GLN A O 1
ATOM 3452 N N . TYR A 1 421 ? 21.212 -6.811 -0.244 1.00 84.69 421 TYR A N 1
ATOM 3453 C CA . TYR A 1 421 ? 21.646 -5.520 -0.783 1.00 84.69 421 TYR A CA 1
ATOM 3454 C C . TYR A 1 421 ? 22.885 -5.609 -1.674 1.00 84.69 421 TYR A C 1
ATOM 3456 O O . TYR A 1 421 ? 22.994 -4.833 -2.619 1.00 84.69 421 TYR A O 1
ATOM 3464 N N . ILE A 1 422 ? 23.810 -6.542 -1.418 1.00 86.12 422 ILE A N 1
ATOM 3465 C CA . ILE A 1 422 ? 25.171 -6.459 -1.978 1.00 86.12 422 ILE A CA 1
ATOM 3466 C C . ILE A 1 422 ? 25.569 -7.559 -2.964 1.00 86.12 422 ILE A C 1
ATOM 3468 O O . ILE A 1 422 ? 26.706 -7.550 -3.440 1.00 86.12 422 ILE A O 1
ATOM 3472 N N . LYS A 1 423 ? 24.714 -8.557 -3.226 1.00 88.56 423 LYS A N 1
ATOM 3473 C CA . LYS A 1 423 ? 25.047 -9.568 -4.236 1.00 88.56 423 LYS A CA 1
ATOM 3474 C C . LYS A 1 423 ? 25.248 -8.877 -5.580 1.00 88.56 423 LYS A C 1
ATOM 3476 O O . LYS A 1 423 ? 24.553 -7.917 -5.906 1.00 88.56 423 LYS A O 1
ATOM 3481 N N . PHE A 1 424 ? 26.186 -9.397 -6.364 1.00 89.56 424 PHE A N 1
ATOM 3482 C CA . PHE A 1 424 ? 26.468 -8.861 -7.693 1.00 89.56 424 PHE A CA 1
ATOM 3483 C C . PHE A 1 424 ? 25.243 -8.938 -8.616 1.00 89.56 424 PHE A C 1
ATOM 3485 O O . PHE A 1 424 ? 24.997 -8.028 -9.405 1.00 89.56 424 PHE A O 1
ATOM 3492 N N . ALA A 1 425 ? 24.461 -10.014 -8.503 1.00 91.94 425 ALA A N 1
ATOM 3493 C CA . ALA A 1 425 ? 23.292 -10.247 -9.333 1.00 91.94 425 ALA A CA 1
ATOM 3494 C C . ALA A 1 425 ? 22.121 -10.822 -8.531 1.00 91.94 425 ALA A C 1
ATOM 3496 O O . ALA A 1 425 ? 22.312 -11.645 -7.633 1.00 91.94 425 ALA A O 1
ATOM 3497 N N . TYR A 1 426 ? 20.913 -10.431 -8.932 1.00 92.00 426 TYR A N 1
ATOM 3498 C CA . TYR A 1 426 ? 19.643 -10.984 -8.469 1.00 92.00 426 TYR A CA 1
ATOM 3499 C C . TYR A 1 426 ? 18.804 -11.410 -9.675 1.00 92.00 426 TYR A C 1
ATOM 3501 O O . TYR A 1 426 ? 18.914 -10.834 -10.761 1.00 92.00 426 TYR A O 1
ATOM 3509 N N . SER A 1 427 ? 17.971 -12.426 -9.480 1.00 92.31 427 SER A N 1
ATOM 3510 C CA . SER A 1 427 ? 17.160 -13.065 -10.517 1.00 92.31 427 SER A CA 1
ATOM 3511 C C . SER A 1 427 ? 15.681 -12.987 -10.150 1.00 92.31 427 SER A C 1
ATOM 3513 O O . SER A 1 427 ? 15.332 -12.987 -8.970 1.00 92.31 427 SER A O 1
ATOM 3515 N N . SER A 1 428 ? 14.819 -12.904 -11.163 1.00 91.38 428 SER A N 1
ATOM 3516 C CA . SER A 1 428 ? 13.369 -13.068 -11.011 1.00 91.38 428 SER A CA 1
ATOM 3517 C C . SER A 1 428 ? 12.926 -14.537 -10.915 1.00 91.38 428 SER A C 1
ATOM 3519 O O . SER A 1 428 ? 11.746 -14.785 -10.697 1.00 91.38 428 SER A O 1
ATOM 3521 N N . HIS A 1 429 ? 13.858 -15.474 -11.126 1.00 82.50 429 HIS A N 1
ATOM 3522 C CA . HIS A 1 429 ? 13.698 -16.933 -11.050 1.00 82.50 429 HIS A CA 1
ATOM 3523 C C . HIS A 1 429 ? 14.573 -17.506 -9.945 1.00 82.50 429 HIS A C 1
ATOM 3525 O O . HIS A 1 429 ? 15.729 -17.014 -9.842 1.00 82.50 429 HIS A O 1
#